Protein AF-0000000080333268 (afdb_homodimer)

Foldseek 3Di:
DADQFPQFAEAAEQAFDADPVQATPLVLSLLLLVVLVVLVTQEYEYLDVLNVVVQDDPVRSLSNLLSNCVSCVPVHAYEYEQEDQAQVSSLVSLVSSVVSPHNEYEYEFHAPDDDDLVRRLVSLQVSCVSHVHAYEYEQDCVPRVDGDALVSVVVCLLVPSHQEYEHAPPPVVRVLVSQVQCQWQPTNCVGSRNRYAYEYADLLCQLVVVVRHHRYYHYNCCSLNVNLRNQLSVCVVVVVSVSNVVSSVLVVLLQCLLCLDDVVPFPSSLSNSLLSLLSCCQQVSGVDSDDRPPGDHDDPRSSVVNQVSCVSSVHHGPD/DAQQFPQFAEAAEQAFDADPVQAGPLVLSLLLLVVLVVLPTQEYEYLDVLNVVVQDDPVRSLSNLLSNCVSCVPVHAYEYEQEDQAQVSSLVSLVSNVVSPHNEYEYEFHAPDDDDLVRRLVSLQVSCVSHVHAYEYEQDCVPRVDGDALVSVVVCLLVPSHQEYEHAPPPVVRVLVSCVQCQWQPTNCVGSRNRYAYEYADLLCQLVVVVRHHRYYHYNCCSLNVNLRNQLSVCVVVVVSVSNVVSSVLVVLLQCLLCLDDVVPFPSSLSNSLLSLLSCCQQVSGVDSDDRPPGDHDDPRSSVVNQVSCVSSVHHGPD

Nearest PDB structures (foldseek):
  3flu-assembly1_B  TM=9.534E-01  e=8.672E-21  Neisseria meningitidis serogroup B
  6mqh-assembly1_A  TM=9.361E-01  e=5.024E-21  Burkholderia mallei ATCC 23344
  4nq1-assembly1_B  TM=9.241E-01  e=8.212E-21  Legionella pneumophila 2300/99 Alcoy
  1xky-assembly1_B  TM=9.415E-01  e=6.901E-20  Bacillus anthracis
  2r8w-assembly1_A  TM=9.135E-01  e=1.001E-18  Agrobacterium fabrum str. C58

Radius of gyration: 25.75 Å; Cα contacts (8 Å, |Δi|>4): 1441; chains: 2; bounding box: 52×74×58 Å

Sequence (638 aa):
MPLTAPLRGVVPPVCTPLDAHGEVDTASLARLAEHLLGGGVHGLFALGSTSEVAYLTDEQRGAALETVVNAVDGRVPVLAGVIDTTTPRVLDHAREAARLGADALVVTAPFYTRTHPREIADHFRRVRQTVDLPLFAYDLPVSVHSKLSPALILELAADGTLAGLKDSSGDEGSLRRLLVALGGRQGRAEGPAPAFSVLTGSELTVDAALLAGVDGVVPGLGNVDPAGYVRLYEAAGASDWPQAAREQERLAGLFAMVDAGPEAEMGRSSSALGAFKAALRLLGVIDCGDTAFPQIQLGAAPVAEVDARLRAAGLTPVRMPLTAPLRGVVPPVCTPLDAHGEVDTASLARLAEHLLGGGVHGLFALGSTSEVAYLTDEQRGAALETVVNAVDGRVPVLAGVIDTTTPRVLDHAREAARLGADALVVTAPFYTRTHPREIADHFRRVRQTVDLPLFAYDLPVSVHSKLSPALILELAADGTLAGLKDSSGDEGSLRRLLVALGGRQGRAEGPAPAFSVLTGSELTVDAALLAGVDGVVPGLGNVDPAGYVRLYEAAGASDWPQAAREQERLAGLFAMVDAGPEAEMGRSSSALGAFKAALRLLGVIDCGDTAFPQIQLGAAPVAEVDARLRAAGLTPVR

Secondary structure (DSSP, 8-state):
---PSSP-EE-PBPP--B-TTSSB-HHHHHHHHHHHHHTT-S-EEESSTTTTGGG--HHHHHHHHHHHHHHHTTSS-EEEE---SSHHHHHHHHHHHHHHT-SEEEEEPP-SS---HHHHHHHHHHHHHHS-S-EEEEE-HHHH-----HHHHHHHHHTTS-SEEEE-S--HHHHHHHHHHTTHHHHGGGSS-TT-EEEE--TT-HHHHHHHT-SEE--GGGGT-HHHHHHHHHHHHTT-HHHHHHHHHHHHHHHGGGG-S-TTTS-HHHHHHHHHHHHHHHTTS-S--PPPTTSPPP-HHHHHHHHHHHHHTT-----/---PSSP-EE--B----B-TTSSB-HHHHHHHHHHHHHTT-S-EEESSTTTTGGG--HHHHHHHHHHHHHHHTTSS-EEEE---SSHHHHHHHHHHHHHHT-SEEEEEPP-SS---HHHHHHHHHHHHHHS-S-EEEEE-HHHH--PPPHHHHHHHHHTTS-SEEEE-S--HHHHHHHHHHTTHHHHGGGSS-TT-EEEE--TT-HHHHHHHT-SEE--GGGGT-HHHHHHHHHHHHTT-HHHHHHHHHHHHHHHGGGG-S-TTTS-HHHHHHHHHHHHHHHTTS-S--PPPTTSPPP-HHHHHHHHHHHHHTT-----

InterPro domains:
  IPR002220 DapA-like [PF00701] (7-257)
  IPR002220 DapA-like [PIRSF001365] (7-315)
  IPR002220 DapA-like [PR00146] (40-61)
  IPR002220 DapA-like [PR00146] (76-94)
  IPR002220 DapA-like [PR00146] (108-124)
  IPR002220 DapA-like [PR00146] (133-150)
  IPR002220 DapA-like [PTHR12128] (6-316)
  IPR002220 DapA-like [SM01130] (6-314)
  IPR013785 Aldolase-type TIM barrel [G3DSA:3.20.20.70] (4-313)
  IPR020625 Schiff base-forming aldolase, active site [PS00666] (138-168)

pLDDT: mean 97.42, std 3.27, range [63.25, 98.94]

Solvent-accessible surface area (backbone atoms only — not comparable to full-atom values): 31230 Å² total; per-residue (Å²): 74,82,67,60,72,41,58,52,43,37,29,28,24,39,60,58,40,19,40,99,84,69,43,72,27,56,69,32,34,31,42,40,50,49,53,36,52,72,27,58,47,50,29,37,25,34,41,30,76,63,20,43,38,63,39,43,37,73,69,49,47,50,53,51,47,40,38,46,43,60,57,48,63,51,75,43,35,36,32,32,35,29,77,52,39,22,46,52,40,22,45,55,41,42,52,51,39,53,72,54,59,44,42,27,38,35,34,57,62,54,22,65,57,65,76,25,76,64,32,42,53,49,34,51,42,50,47,34,70,74,40,92,45,51,25,24,40,36,31,38,26,91,44,42,72,52,77,72,48,54,67,59,52,52,52,36,39,69,73,60,41,30,40,26,35,38,42,47,60,79,51,59,70,57,52,48,52,40,38,47,73,34,32,29,58,86,29,32,74,77,26,82,48,47,48,51,17,40,26,38,40,48,70,81,46,45,54,60,41,47,69,56,41,42,39,29,36,37,27,58,65,26,69,70,42,28,40,58,53,38,52,26,49,50,25,48,74,67,66,34,51,72,59,10,48,52,42,46,50,50,49,45,59,38,53,55,30,34,64,41,43,56,72,93,74,36,22,66,49,22,17,32,54,21,32,51,30,39,44,29,28,27,54,61,44,31,88,42,38,59,59,61,57,50,47,53,73,68,52,70,66,31,47,50,48,30,50,52,31,35,48,75,62,72,41,76,60,73,95,74,81,68,59,73,42,58,53,42,38,28,27,25,39,60,59,39,20,40,98,85,69,44,74,27,56,69,32,34,32,42,41,49,49,52,36,52,72,28,58,47,50,27,38,24,33,42,28,75,62,20,43,37,64,38,43,38,72,68,48,48,49,53,52,45,41,36,46,44,60,59,48,62,50,75,41,34,36,33,32,35,30,77,51,40,22,47,52,41,23,45,56,41,42,52,51,40,52,74,56,58,43,42,25,39,34,35,56,62,55,22,65,57,66,76,24,75,64,33,43,53,48,35,51,44,50,48,34,70,74,40,93,46,53,27,25,40,35,31,38,27,93,42,43,71,50,78,72,48,56,68,58,52,51,52,36,39,68,74,62,40,30,41,27,36,38,43,49,61,80,51,60,69,59,53,49,54,39,37,48,72,34,34,28,60,85,28,31,76,77,27,84,48,47,46,50,17,40,26,37,39,49,70,80,46,46,55,60,41,47,71,56,41,42,39,30,35,37,25,59,66,27,68,70,42,28,40,58,53,36,52,26,50,51,26,47,74,69,66,35,50,71,58,10,48,52,43,44,50,49,50,44,58,38,53,54,31,35,65,41,42,57,72,93,74,37,22,65,50,21,18,32,54,21,31,51,31,39,45,30,25,27,54,60,44,31,87,41,38,59,58,61,60,50,47,52,71,67,52,72,68,31,46,50,47,30,51,53,31,34,48,75,62,72,42,76,60,74,95

Structure (mmCIF, N/CA/C/O backbone):
data_AF-0000000080333268-model_v1
#
loop_
_entity.id
_entity.type
_entity.pdbx_description
1 polymer 'Dihydrodipicolinate synthase family protein'
#
loop_
_atom_site.group_PDB
_atom_site.id
_atom_site.type_symbol
_atom_site.label_atom_id
_atom_site.label_alt_id
_atom_site.label_comp_id
_atom_site.label_asym_id
_atom_site.label_entity_id
_atom_site.label_seq_id
_atom_site.pdbx_PDB_ins_code
_atom_site.Cartn_x
_atom_site.Cartn_y
_atom_site.Cartn_z
_atom_site.occupancy
_atom_site.B_iso_or_equiv
_atom_site.auth_seq_id
_atom_site.auth_comp_id
_atom_site.auth_asym_id
_atom_site.auth_atom_id
_atom_site.pdbx_PDB_model_num
ATOM 1 N N . MET A 1 1 ? 12.273 -28.734 0.221 1 63.25 1 MET A N 1
ATOM 2 C CA . MET A 1 1 ? 13.383 -28.969 -0.698 1 63.25 1 MET A CA 1
ATOM 3 C C . MET A 1 1 ? 14 -27.656 -1.156 1 63.25 1 MET A C 1
ATOM 5 O O . MET A 1 1 ? 13.281 -26.688 -1.393 1 63.25 1 MET A O 1
ATOM 9 N N . PRO A 1 2 ? 15.266 -27.609 -1.071 1 71.06 2 PRO A N 1
ATOM 10 C CA . PRO A 1 2 ? 15.891 -26.375 -1.592 1 71.06 2 PRO A CA 1
ATOM 11 C C . PRO A 1 2 ? 15.492 -26.078 -3.035 1 71.06 2 PRO A C 1
ATOM 13 O O . PRO A 1 2 ? 15.258 -27.016 -3.818 1 71.06 2 PRO A O 1
ATOM 16 N N . LEU A 1 3 ? 15.141 -24.844 -3.314 1 82.06 3 LEU A N 1
ATOM 17 C CA . LEU A 1 3 ? 14.75 -24.375 -4.641 1 82.06 3 LEU A CA 1
ATOM 18 C C . LEU A 1 3 ? 15.836 -24.672 -5.664 1 82.06 3 LEU A C 1
ATOM 20 O O . LEU A 1 3 ? 17 -24.344 -5.449 1 82.06 3 LEU A O 1
ATOM 24 N N . THR A 1 4 ? 15.516 -25.578 -6.617 1 83.56 4 THR A N 1
ATOM 25 C CA . THR A 1 4 ? 16.438 -25.828 -7.727 1 83.56 4 THR A CA 1
ATOM 26 C C . THR A 1 4 ? 16.359 -24.688 -8.742 1 83.56 4 THR A C 1
ATOM 28 O O . THR A 1 4 ? 15.273 -24.359 -9.234 1 83.56 4 THR A O 1
ATOM 31 N N . ALA A 1 5 ? 17.469 -24.094 -9.047 1 87.88 5 ALA A N 1
ATOM 32 C CA . ALA A 1 5 ? 17.5 -22.953 -9.961 1 87.88 5 ALA A CA 1
ATOM 33 C C . ALA A 1 5 ? 17.828 -23.406 -11.383 1 87.88 5 ALA A C 1
ATOM 35 O O . ALA A 1 5 ? 18.672 -24.281 -11.586 1 87.88 5 ALA A O 1
ATOM 36 N N . PRO A 1 6 ? 17.141 -22.938 -12.312 1 94.38 6 PRO A N 1
ATOM 37 C CA . PRO A 1 6 ? 16 -22.016 -12.242 1 94.38 6 PRO A CA 1
ATOM 38 C C . PRO A 1 6 ? 14.688 -22.719 -11.906 1 94.38 6 PRO A C 1
ATOM 40 O O . PRO A 1 6 ? 14.453 -23.844 -12.359 1 94.38 6 PRO A O 1
ATOM 43 N N . LEU A 1 7 ? 13.867 -22.062 -11.125 1 97.44 7 LEU A N 1
ATOM 44 C CA . LEU A 1 7 ? 12.516 -22.562 -10.914 1 97.44 7 LEU A CA 1
ATOM 45 C C . LEU A 1 7 ? 11.734 -22.578 -12.227 1 97.44 7 LEU A C 1
ATOM 47 O O . LEU A 1 7 ? 11.742 -21.594 -12.969 1 97.44 7 LEU A O 1
ATOM 51 N N . ARG A 1 8 ? 11.125 -23.734 -12.57 1 97.69 8 ARG A N 1
ATOM 52 C CA . ARG A 1 8 ? 10.344 -23.906 -13.797 1 97.69 8 ARG A CA 1
ATOM 53 C C . ARG A 1 8 ? 8.969 -24.5 -13.492 1 97.69 8 ARG A C 1
ATOM 55 O O . ARG A 1 8 ? 8.773 -25.109 -12.445 1 97.69 8 ARG A O 1
ATOM 62 N N . GLY A 1 9 ? 8.086 -24.297 -14.461 1 98.38 9 GLY A N 1
ATOM 63 C CA . GLY A 1 9 ? 6.824 -25.016 -14.414 1 98.38 9 GLY A CA 1
ATOM 64 C C . GLY A 1 9 ? 5.668 -24.156 -13.922 1 98.38 9 GLY A C 1
ATOM 65 O O . GLY A 1 9 ? 5.625 -22.953 -14.188 1 98.38 9 GLY A O 1
ATOM 66 N N . VAL A 1 10 ? 4.672 -24.797 -13.367 1 98.88 10 VAL A N 1
ATOM 67 C CA . VAL A 1 10 ? 3.426 -24.172 -12.93 1 98.88 10 VAL A CA 1
ATOM 68 C C . VAL A 1 10 ? 3.461 -23.953 -11.422 1 98.88 10 VAL A C 1
ATOM 70 O O . VAL A 1 10 ? 3.596 -24.906 -10.648 1 98.88 10 VAL A O 1
ATOM 73 N N . VAL A 1 11 ? 3.367 -22.703 -10.953 1 98.81 11 VAL A N 1
ATOM 74 C CA . VAL A 1 11 ? 3.477 -22.312 -9.555 1 98.81 11 VAL A CA 1
ATOM 75 C C . VAL A 1 11 ? 2.303 -21.422 -9.172 1 98.81 11 VAL A C 1
ATOM 77 O O . VAL A 1 11 ? 2.453 -20.203 -9.07 1 98.81 11 VAL A O 1
ATOM 80 N N . PRO A 1 12 ? 1.141 -21.969 -8.93 1 98.88 12 PRO A N 1
ATOM 81 C CA . PRO A 1 12 ? -0.046 -21.156 -8.672 1 98.88 12 PRO A CA 1
ATOM 82 C C . PRO A 1 12 ? 0.067 -20.328 -7.391 1 98.88 12 PRO A C 1
ATOM 84 O O . PRO A 1 12 ? 0.614 -20.812 -6.395 1 98.88 12 PRO A O 1
ATOM 87 N N . PRO A 1 13 ? -0.387 -19.047 -7.422 1 98.81 13 PRO A N 1
ATOM 88 C CA . PRO A 1 13 ? -0.602 -18.312 -6.176 1 98.81 13 PRO A CA 1
ATOM 89 C C . PRO A 1 13 ? -1.797 -18.828 -5.383 1 98.81 13 PRO A C 1
ATOM 91 O O . PRO A 1 13 ? -2.939 -18.719 -5.828 1 98.81 13 PRO A O 1
ATOM 94 N N . VAL A 1 14 ? -1.607 -19.328 -4.25 1 98.88 14 VAL A N 1
ATOM 95 C CA . VAL A 1 14 ? -2.564 -20.141 -3.506 1 98.88 14 VAL A CA 1
ATOM 96 C C . VAL A 1 14 ? -3.629 -19.25 -2.879 1 98.88 14 VAL A C 1
ATOM 98 O O . VAL A 1 14 ? -3.312 -18.375 -2.064 1 98.88 14 VAL A O 1
ATOM 101 N N . CYS A 1 15 ? -4.902 -19.484 -3.23 1 98.81 15 CYS A N 1
ATOM 102 C CA . CYS A 1 15 ? -5.984 -18.781 -2.553 1 98.81 15 CYS A CA 1
ATOM 103 C C . CYS A 1 15 ? -5.93 -19.016 -1.048 1 98.81 15 CYS A C 1
ATOM 105 O O . CYS A 1 15 ? -5.41 -20.031 -0.594 1 98.81 15 CYS A O 1
ATOM 107 N N . THR A 1 16 ? -6.449 -18.094 -0.299 1 98.81 16 THR A N 1
ATOM 108 C CA . THR A 1 16 ? -6.574 -18.281 1.144 1 98.81 16 THR A CA 1
ATOM 109 C C . THR A 1 16 ? -8.039 -18.422 1.549 1 98.81 16 THR A C 1
ATOM 111 O O . THR A 1 16 ? -8.734 -17.422 1.741 1 98.81 16 THR A O 1
ATOM 114 N N . PRO A 1 17 ? -8.422 -19.656 1.742 1 98.88 17 PRO A N 1
ATOM 115 C CA . PRO A 1 17 ? -9.797 -19.844 2.227 1 98.88 17 PRO A CA 1
ATOM 116 C C . PRO A 1 17 ? -10.023 -19.219 3.6 1 98.88 17 PRO A C 1
ATOM 118 O O . PRO A 1 17 ? -9.172 -19.328 4.484 1 98.88 17 PRO A O 1
ATOM 121 N N . LEU A 1 18 ? -11.133 -18.516 3.705 1 98.5 18 LEU A N 1
ATOM 122 C CA . LEU A 1 18 ? -11.578 -17.953 4.973 1 98.5 18 LEU A CA 1
ATOM 123 C C . LEU A 1 18 ? -12.82 -18.656 5.488 1 98.5 18 LEU A C 1
ATOM 125 O O . LEU A 1 18 ? -13.609 -19.188 4.703 1 98.5 18 LEU A O 1
ATOM 129 N N . ASP A 1 19 ? -12.977 -18.688 6.777 1 97.31 19 ASP A N 1
ATOM 130 C CA . ASP A 1 19 ? -14.234 -19.188 7.316 1 97.31 19 ASP A CA 1
ATOM 131 C C . ASP A 1 19 ? -15.289 -18.094 7.375 1 97.31 19 ASP A C 1
ATOM 133 O O . ASP A 1 19 ? -15.07 -16.984 6.891 1 97.31 19 ASP A O 1
ATOM 137 N N . ALA A 1 20 ? -16.422 -18.453 7.906 1 93.56 20 ALA A N 1
ATOM 138 C CA . ALA A 1 20 ? -17.562 -17.547 7.891 1 93.56 20 ALA A CA 1
ATOM 139 C C . ALA A 1 20 ? -17.281 -16.297 8.734 1 93.56 20 ALA A C 1
ATOM 141 O O . ALA A 1 20 ? -17.984 -15.289 8.609 1 93.56 20 ALA A O 1
ATOM 142 N N . HIS A 1 21 ? -16.281 -16.359 9.602 1 93.94 21 HIS A N 1
ATOM 143 C CA . HIS A 1 21 ? -15.953 -15.234 10.469 1 93.94 21 HIS A CA 1
ATOM 144 C C . HIS A 1 21 ? -14.789 -14.43 9.906 1 93.94 21 HIS A C 1
ATOM 146 O O . HIS A 1 21 ? -14.367 -13.445 10.508 1 93.94 21 HIS A O 1
ATOM 152 N N . GLY A 1 22 ? -14.242 -14.82 8.789 1 95.5 22 GLY A N 1
ATOM 153 C CA . GLY A 1 22 ? -13.172 -14.07 8.148 1 95.5 22 GLY A CA 1
ATOM 154 C C . GLY A 1 22 ? -11.789 -14.508 8.586 1 95.5 22 GLY A C 1
ATOM 155 O O . GLY A 1 22 ? -10.797 -13.859 8.266 1 95.5 22 GLY A O 1
ATOM 156 N N . GLU A 1 23 ? -11.766 -15.602 9.336 1 97.75 23 GLU A N 1
ATOM 157 C CA . GLU A 1 23 ? -10.477 -16.156 9.75 1 97.75 23 GLU A CA 1
ATOM 158 C C . GLU A 1 23 ? -9.969 -17.188 8.742 1 97.75 23 GLU A C 1
ATOM 160 O O . GLU A 1 23 ? -10.758 -17.812 8.039 1 97.75 23 GLU A O 1
ATOM 165 N N . VAL A 1 24 ? -8.68 -17.391 8.711 1 98.81 24 VAL A N 1
ATOM 166 C CA . VAL A 1 24 ? -8.094 -18.359 7.789 1 98.81 24 VAL A CA 1
ATOM 167 C C . VAL A 1 24 ? -8.633 -19.75 8.094 1 98.81 24 VAL A C 1
ATOM 169 O O . VAL A 1 24 ? -8.539 -20.234 9.227 1 98.81 24 VAL A O 1
ATOM 172 N N . ASP A 1 25 ? -9.227 -20.359 7.145 1 98.88 25 ASP A N 1
ATOM 173 C CA . ASP A 1 25 ? -9.672 -21.75 7.25 1 98.88 25 ASP A CA 1
ATOM 174 C C . ASP A 1 25 ? -8.547 -22.719 6.922 1 98.88 25 ASP A C 1
ATOM 176 O O . ASP A 1 25 ? -8.414 -23.172 5.785 1 98.88 25 ASP A O 1
ATOM 180 N N . THR A 1 26 ? -7.824 -23.109 7.945 1 98.88 26 THR A N 1
ATOM 181 C CA . THR A 1 26 ? -6.598 -23.859 7.738 1 98.88 26 THR A CA 1
ATOM 182 C C . THR A 1 26 ? -6.902 -25.25 7.176 1 98.88 26 THR A C 1
ATOM 184 O O . THR A 1 26 ? -6.117 -25.797 6.398 1 98.88 26 THR A O 1
ATOM 187 N N . ALA A 1 27 ? -8.016 -25.812 7.504 1 98.81 27 ALA A N 1
ATOM 188 C CA . ALA A 1 27 ? -8.383 -27.125 6.973 1 98.81 27 ALA A CA 1
ATOM 189 C C . ALA A 1 27 ? -8.633 -27.062 5.469 1 98.81 27 ALA A C 1
ATOM 191 O O . ALA A 1 27 ? -8.109 -27.875 4.707 1 98.81 27 ALA A O 1
ATOM 192 N N . SER A 1 28 ? -9.43 -26.109 5.062 1 98.94 28 SER A N 1
ATOM 193 C CA . SER A 1 28 ? -9.68 -25.906 3.639 1 98.94 28 SER A CA 1
ATOM 194 C C . SER A 1 28 ? -8.391 -25.578 2.895 1 98.94 28 SER A C 1
ATOM 196 O O . SER A 1 28 ? -8.211 -25.984 1.747 1 98.94 28 SER A O 1
ATOM 198 N N . LEU A 1 29 ? -7.582 -24.781 3.514 1 98.94 29 LEU A N 1
ATOM 199 C CA . LEU A 1 29 ? -6.328 -24.375 2.881 1 98.94 29 LEU A CA 1
ATOM 200 C C . LEU A 1 29 ? -5.418 -25.578 2.666 1 98.94 29 LEU A C 1
ATOM 202 O O . LEU A 1 29 ? -4.762 -25.688 1.628 1 98.94 29 LEU A O 1
ATOM 206 N N . ALA A 1 30 ? -5.367 -26.469 3.617 1 98.94 30 ALA A N 1
ATOM 207 C CA . ALA A 1 30 ? -4.594 -27.688 3.461 1 98.94 30 ALA A CA 1
ATOM 208 C C . ALA A 1 30 ? -5.145 -28.547 2.322 1 98.94 30 ALA A C 1
ATOM 210 O O . ALA A 1 30 ? -4.383 -29.109 1.534 1 98.94 30 ALA A O 1
ATOM 211 N N . ARG A 1 31 ? -6.449 -28.641 2.238 1 98.88 31 ARG A N 1
ATOM 212 C CA . ARG A 1 31 ? -7.066 -29.391 1.147 1 98.88 31 ARG A CA 1
ATOM 213 C C . ARG A 1 31 ? -6.754 -28.75 -0.201 1 98.88 31 ARG A C 1
ATOM 215 O O . ARG A 1 31 ? -6.535 -29.438 -1.191 1 98.88 31 ARG A O 1
ATOM 222 N N . LEU A 1 32 ? -6.777 -27.438 -0.211 1 98.94 32 LEU A N 1
ATOM 223 C CA . LEU A 1 32 ? -6.441 -26.734 -1.442 1 98.94 32 LEU A CA 1
ATOM 224 C C . LEU A 1 32 ? -5.008 -27.031 -1.866 1 98.94 32 LEU A C 1
ATOM 226 O O . LEU A 1 32 ? -4.742 -27.281 -3.045 1 98.94 32 LEU A O 1
ATOM 230 N N . ALA A 1 33 ? -4.09 -26.984 -0.896 1 98.94 33 ALA A N 1
ATOM 231 C CA . ALA A 1 33 ? -2.707 -27.328 -1.211 1 98.94 33 ALA A CA 1
ATOM 232 C C . ALA A 1 33 ? -2.623 -28.734 -1.819 1 98.94 33 ALA A C 1
ATOM 234 O O . ALA A 1 33 ? -1.921 -28.938 -2.812 1 98.94 33 ALA A O 1
ATOM 235 N N . GLU A 1 34 ? -3.365 -29.688 -1.262 1 98.88 34 GLU A N 1
ATOM 236 C CA . GLU A 1 34 ? -3.373 -31.047 -1.783 1 98.88 34 GLU A CA 1
ATOM 237 C C . GLU A 1 34 ? -3.986 -31.094 -3.18 1 98.88 34 GLU A C 1
ATOM 239 O O . GLU A 1 34 ? -3.531 -31.859 -4.035 1 98.88 34 GLU A O 1
ATOM 244 N N . HIS A 1 35 ? -5.023 -30.359 -3.361 1 98.88 35 HIS A N 1
ATOM 245 C CA . HIS A 1 35 ? -5.645 -30.234 -4.676 1 98.88 35 HIS A CA 1
ATOM 246 C C . HIS A 1 35 ? -4.637 -29.766 -5.719 1 98.88 35 HIS A C 1
ATOM 248 O O . HIS A 1 35 ? -4.574 -30.312 -6.82 1 98.88 35 HIS A O 1
ATOM 254 N N . LEU A 1 36 ? -3.863 -28.734 -5.391 1 98.94 36 LEU A N 1
ATOM 255 C CA . LEU A 1 36 ? -2.863 -28.188 -6.297 1 98.94 36 LEU A CA 1
ATOM 256 C C . LEU A 1 36 ? -1.749 -29.188 -6.562 1 98.94 36 LEU A C 1
ATOM 258 O O . LEU A 1 36 ? -1.355 -29.391 -7.715 1 98.94 36 LEU A O 1
ATOM 262 N N . LEU A 1 37 ? -1.293 -29.859 -5.488 1 98.88 37 LEU A N 1
ATOM 263 C CA . LEU A 1 37 ? -0.269 -30.875 -5.637 1 98.88 37 LEU A CA 1
ATOM 264 C C . LEU A 1 37 ? -0.78 -32.031 -6.488 1 98.88 37 LEU A C 1
ATOM 266 O O . LEU A 1 37 ? -0.053 -32.562 -7.34 1 98.88 37 LEU A O 1
ATOM 270 N N . GLY A 1 38 ? -2.004 -32.438 -6.266 1 98.75 38 GLY A N 1
ATOM 271 C CA . GLY A 1 38 ? -2.623 -33.469 -7.051 1 98.75 38 GLY A CA 1
ATOM 272 C C . GLY A 1 38 ? -2.705 -33.156 -8.531 1 98.75 38 GLY A C 1
ATOM 273 O O . GLY A 1 38 ? -2.691 -34.062 -9.367 1 98.75 38 GLY A O 1
ATOM 274 N N . GLY A 1 39 ? -2.781 -31.844 -8.836 1 98.75 39 GLY A N 1
ATOM 275 C CA . GLY A 1 39 ? -2.818 -31.375 -10.211 1 98.75 39 GLY A CA 1
ATOM 276 C C . GLY A 1 39 ? -1.457 -31.391 -10.883 1 98.75 39 GLY A C 1
ATOM 277 O O . GLY A 1 39 ? -1.352 -31.172 -12.094 1 98.75 39 GLY A O 1
ATOM 278 N N . GLY A 1 40 ? -0.412 -31.656 -10.102 1 98.88 40 GLY A N 1
ATOM 279 C CA . GLY A 1 40 ? 0.915 -31.844 -10.664 1 98.88 40 GLY A CA 1
ATOM 280 C C . GLY A 1 40 ? 1.731 -30.578 -10.727 1 98.88 40 GLY A C 1
ATOM 281 O O . GLY A 1 40 ? 2.672 -30.469 -11.516 1 98.88 40 GLY A O 1
ATOM 282 N N . VAL A 1 41 ? 1.414 -29.594 -9.938 1 98.81 41 VAL A N 1
ATOM 283 C CA . VAL A 1 41 ? 2.102 -28.312 -10.016 1 98.81 41 VAL A CA 1
ATOM 284 C C . VAL A 1 41 ? 3.537 -28.453 -9.516 1 98.81 41 VAL A C 1
ATOM 286 O O . VAL A 1 41 ? 3.875 -29.453 -8.867 1 98.81 41 VAL A O 1
ATOM 289 N N . HIS A 1 42 ? 4.402 -27.5 -9.828 1 98.62 42 HIS A N 1
ATOM 290 C CA . HIS A 1 42 ? 5.844 -27.609 -9.625 1 98.62 42 HIS A CA 1
ATOM 291 C C . HIS A 1 42 ? 6.301 -26.75 -8.453 1 98.62 42 HIS A C 1
ATOM 293 O O . HIS A 1 42 ? 7.484 -26.766 -8.094 1 98.62 42 HIS A O 1
ATOM 299 N N . GLY A 1 43 ? 5.492 -26.016 -7.812 1 98.5 43 GLY A N 1
ATOM 300 C CA . GLY A 1 43 ? 5.66 -25.156 -6.652 1 98.5 43 GLY A CA 1
ATOM 301 C C . GLY A 1 43 ? 4.375 -24.469 -6.23 1 98.5 43 GLY A C 1
ATOM 302 O O . GLY A 1 43 ? 3.367 -24.547 -6.938 1 98.5 43 GLY A O 1
ATOM 303 N N . LEU A 1 44 ? 4.383 -23.891 -5.094 1 98.88 44 LEU A N 1
ATOM 304 C CA . LEU A 1 44 ? 3.26 -23.078 -4.625 1 98.88 44 LEU A CA 1
ATOM 305 C C . LEU A 1 44 ? 3.723 -21.688 -4.215 1 98.88 44 LEU A C 1
ATOM 307 O O . LEU A 1 44 ? 4.785 -21.531 -3.604 1 98.88 44 LEU A O 1
ATOM 311 N N . PHE A 1 45 ? 3.016 -20.719 -4.594 1 98.88 45 PHE A N 1
ATOM 312 C CA . PHE A 1 45 ? 3.266 -19.328 -4.195 1 98.88 45 PHE A CA 1
ATOM 313 C C . PHE A 1 45 ? 2.217 -18.859 -3.199 1 98.88 45 PHE A C 1
ATOM 315 O O . PHE A 1 45 ? 1.128 -18.422 -3.592 1 98.88 45 PHE A O 1
ATOM 322 N N . ALA A 1 46 ? 2.529 -18.844 -1.932 1 98.88 46 ALA A N 1
ATOM 323 C CA . ALA A 1 46 ? 1.638 -18.359 -0.879 1 98.88 46 ALA A CA 1
ATOM 324 C C . ALA A 1 46 ? 1.789 -16.859 -0.679 1 98.88 46 ALA A C 1
ATOM 326 O O . ALA A 1 46 ? 2.865 -16.297 -0.903 1 98.88 46 ALA A O 1
ATOM 327 N N . LEU A 1 47 ? 0.687 -16.234 -0.29 1 98.75 47 LEU A N 1
ATOM 328 C CA . LEU A 1 47 ? 0.654 -14.828 0.13 1 98.75 47 LEU A CA 1
ATOM 329 C C . LEU A 1 47 ? 0.949 -13.906 -1.044 1 98.75 47 LEU A C 1
ATOM 331 O O . LEU A 1 47 ? 1.692 -12.93 -0.899 1 98.75 47 LEU A O 1
ATOM 335 N N . GLY A 1 48 ? 0.473 -14.258 -2.225 1 98.19 48 GLY A N 1
ATOM 336 C CA . GLY A 1 48 ? 0.399 -13.352 -3.355 1 98.19 48 GLY A CA 1
ATOM 337 C C . GLY A 1 48 ? -0.901 -12.57 -3.41 1 98.19 48 GLY A C 1
ATOM 338 O O . GLY A 1 48 ? -1.666 -12.562 -2.443 1 98.19 48 GLY A O 1
ATOM 339 N N . SER A 1 49 ? -1.125 -11.883 -4.523 1 96.69 49 SER A N 1
ATOM 340 C CA . SER A 1 49 ? -2.355 -11.117 -4.695 1 96.69 49 SER A CA 1
ATOM 341 C C . SER A 1 49 ? -3.582 -12.023 -4.648 1 96.69 49 SER A C 1
ATOM 343 O O . SER A 1 49 ? -4.57 -11.703 -3.982 1 96.69 49 SER A O 1
ATOM 345 N N . THR A 1 50 ? -3.52 -13.156 -5.348 1 97.38 50 THR A N 1
ATOM 346 C CA . THR A 1 50 ? -4.621 -14.117 -5.359 1 97.38 50 THR A CA 1
ATOM 347 C C . THR A 1 50 ? -4.848 -14.703 -3.967 1 97.38 50 THR A C 1
ATOM 349 O O . THR A 1 50 ? -5.945 -15.164 -3.656 1 97.38 50 THR A O 1
ATOM 352 N N . SER A 1 51 ? -3.797 -14.688 -3.121 1 98.12 51 SER A N 1
ATOM 353 C CA . SER A 1 51 ? -3.904 -15.148 -1.741 1 98.12 51 SER A CA 1
ATOM 354 C C . SER A 1 51 ? -4.594 -14.109 -0.863 1 98.12 51 SER A C 1
ATOM 356 O O . SER A 1 51 ? -4.766 -14.32 0.339 1 98.12 51 SER A O 1
ATOM 358 N N . GLU A 1 52 ? -4.938 -12.969 -1.457 1 98.25 52 GLU A N 1
ATOM 359 C CA . GLU A 1 52 ? -5.566 -11.867 -0.729 1 98.25 52 GLU A CA 1
ATOM 360 C C . GLU A 1 52 ? -4.652 -11.336 0.371 1 98.25 52 GLU A C 1
ATOM 362 O O . GLU A 1 52 ? -5.121 -10.961 1.446 1 98.25 52 GLU A O 1
ATOM 367 N N . VAL A 1 53 ? -3.336 -11.32 0.099 1 98.56 53 VAL A N 1
ATOM 368 C CA . VAL A 1 53 ? -2.334 -10.953 1.093 1 98.56 53 VAL A CA 1
ATOM 369 C C . VAL A 1 53 ? -2.596 -9.531 1.591 1 98.56 53 VAL A C 1
ATOM 371 O O . VAL A 1 53 ? -2.383 -9.234 2.768 1 98.56 53 VAL A O 1
ATOM 374 N N . ALA A 1 54 ? -3.078 -8.633 0.76 1 97.88 54 ALA A N 1
ATOM 375 C CA . ALA A 1 54 ? -3.305 -7.227 1.095 1 97.88 54 ALA A CA 1
ATOM 376 C C . ALA A 1 54 ? -4.383 -7.086 2.164 1 97.88 54 ALA A C 1
ATOM 378 O O . ALA A 1 54 ? -4.469 -6.055 2.838 1 97.88 54 ALA A O 1
ATOM 379 N N . TYR A 1 55 ? -5.227 -8.109 2.334 1 98.06 55 TYR A N 1
ATOM 380 C CA . TYR A 1 55 ? -6.379 -8.055 3.227 1 98.06 55 TYR A CA 1
ATOM 381 C C . TYR A 1 55 ? -6.094 -8.789 4.531 1 98.06 55 TYR A C 1
ATOM 383 O O . TYR A 1 55 ? -6.871 -8.695 5.484 1 98.06 55 TYR A O 1
ATOM 391 N N . LEU A 1 56 ? -5.012 -9.492 4.586 1 98.56 56 LEU A N 1
ATOM 392 C CA . LEU A 1 56 ? -4.742 -10.352 5.73 1 98.56 56 LEU A CA 1
ATOM 393 C C . LEU A 1 56 ? -3.902 -9.625 6.773 1 98.56 56 LEU A C 1
ATOM 395 O O . LEU A 1 56 ? -2.965 -8.898 6.426 1 98.56 56 LEU A O 1
ATOM 399 N N . THR A 1 57 ? -4.273 -9.805 8.039 1 97.81 57 THR A N 1
ATOM 400 C CA . THR A 1 57 ? -3.426 -9.328 9.125 1 97.81 57 THR A CA 1
ATOM 401 C C . THR A 1 57 ? -2.127 -10.125 9.188 1 97.81 57 THR A C 1
ATOM 403 O O . THR A 1 57 ? -2.004 -11.172 8.539 1 97.81 57 THR A O 1
ATOM 406 N N . ASP A 1 58 ? -1.164 -9.633 9.938 1 97.56 58 ASP A N 1
ATOM 407 C CA . ASP A 1 58 ? 0.106 -10.344 10.055 1 97.56 58 ASP A CA 1
ATOM 408 C C . ASP A 1 58 ? -0.098 -11.75 10.625 1 97.56 58 ASP A C 1
ATOM 410 O O . ASP A 1 58 ? 0.55 -12.703 10.188 1 97.56 58 ASP A O 1
ATOM 414 N N . GLU A 1 59 ? -0.984 -11.836 11.602 1 97.88 59 GLU A N 1
ATOM 415 C CA . GLU A 1 59 ? -1.29 -13.133 12.195 1 97.88 59 GLU A CA 1
ATOM 416 C C . GLU A 1 59 ? -1.898 -14.078 11.164 1 97.88 59 GLU A C 1
ATOM 418 O O . GLU A 1 59 ? -1.534 -15.258 11.102 1 97.88 59 GLU A O 1
ATOM 423 N N . GLN A 1 60 ? -2.779 -13.586 10.391 1 98.69 60 GLN A N 1
ATOM 424 C CA . GLN A 1 60 ? -3.424 -14.391 9.359 1 98.69 60 GLN A CA 1
ATOM 425 C C . GLN A 1 60 ? -2.426 -14.812 8.281 1 98.69 60 GLN A C 1
ATOM 427 O O . GLN A 1 60 ? -2.49 -15.93 7.77 1 98.69 60 GLN A O 1
ATOM 432 N N . ARG A 1 61 ? -1.534 -13.883 7.879 1 98.81 61 ARG A N 1
ATOM 433 C CA . ARG A 1 61 ? -0.477 -14.219 6.93 1 98.81 61 ARG A CA 1
ATOM 434 C C . ARG A 1 61 ? 0.367 -15.383 7.445 1 98.81 61 ARG A C 1
ATOM 436 O O . ARG A 1 61 ? 0.67 -16.312 6.695 1 98.81 61 ARG A O 1
ATOM 443 N N . GLY A 1 62 ? 0.729 -15.273 8.711 1 98.81 62 GLY A N 1
ATOM 444 C CA . GLY A 1 62 ? 1.497 -16.344 9.312 1 98.81 62 GLY A CA 1
ATOM 445 C C . GLY A 1 62 ? 0.771 -17.688 9.297 1 98.81 62 GLY A C 1
ATOM 446 O O . GLY A 1 62 ? 1.347 -18.703 8.914 1 98.81 62 GLY A O 1
ATOM 447 N N . ALA A 1 63 ? -0.494 -17.672 9.672 1 98.88 63 ALA A N 1
ATOM 448 C CA . ALA A 1 63 ? -1.301 -18.891 9.703 1 98.88 63 ALA A CA 1
ATOM 449 C C . ALA A 1 63 ? -1.428 -19.5 8.312 1 98.88 63 ALA A C 1
ATOM 451 O O . ALA A 1 63 ? -1.343 -20.719 8.156 1 98.88 63 ALA A O 1
ATOM 452 N N . ALA A 1 64 ? -1.623 -18.672 7.34 1 98.94 64 ALA A N 1
ATOM 453 C CA . ALA A 1 64 ? -1.774 -19.141 5.965 1 98.94 64 ALA A CA 1
ATOM 454 C C . ALA A 1 64 ? -0.486 -19.781 5.465 1 98.94 64 ALA A C 1
ATOM 456 O O . ALA A 1 64 ? -0.509 -20.891 4.918 1 98.94 64 ALA A O 1
ATOM 457 N N . LEU A 1 65 ? 0.634 -19.078 5.691 1 98.94 65 LEU A N 1
ATOM 458 C CA . LEU A 1 65 ? 1.913 -19.594 5.207 1 98.94 65 LEU A CA 1
ATOM 459 C C . LEU A 1 65 ? 2.283 -20.891 5.91 1 98.94 65 LEU A C 1
ATOM 461 O O . LEU A 1 65 ? 2.715 -21.844 5.266 1 98.94 65 LEU A O 1
ATOM 465 N N . GLU A 1 66 ? 2.107 -20.859 7.203 1 98.94 66 GLU A N 1
ATOM 466 C CA . GLU A 1 66 ? 2.414 -22.047 7.98 1 98.94 66 GLU A CA 1
ATOM 467 C C . GLU A 1 66 ? 1.604 -23.25 7.496 1 98.94 66 GLU A C 1
ATOM 469 O O . GLU A 1 66 ? 2.137 -24.359 7.363 1 98.94 66 GLU A O 1
ATOM 474 N N . THR A 1 67 ? 0.353 -23.047 7.246 1 98.94 67 THR A N 1
ATOM 475 C CA . THR A 1 67 ? -0.535 -24.109 6.781 1 98.94 67 THR A CA 1
ATOM 476 C C . THR A 1 67 ? -0.062 -24.656 5.438 1 98.94 67 THR A C 1
ATOM 478 O O . THR A 1 67 ? -0.003 -25.875 5.246 1 98.94 67 THR A O 1
ATOM 481 N N . VAL A 1 68 ? 0.278 -23.781 4.496 1 98.94 68 VAL A N 1
ATOM 482 C CA . VAL A 1 68 ? 0.708 -24.188 3.164 1 98.94 68 VAL A CA 1
ATOM 483 C C . VAL A 1 68 ? 2.025 -24.953 3.262 1 98.94 68 VAL A C 1
ATOM 485 O O . VAL A 1 68 ? 2.176 -26.031 2.668 1 98.94 68 VAL A O 1
ATOM 488 N N . VAL A 1 69 ? 3.008 -24.422 4.004 1 98.81 69 VAL A N 1
ATOM 489 C CA . VAL A 1 69 ? 4.316 -25.047 4.152 1 98.81 69 VAL A CA 1
ATOM 490 C C . VAL A 1 69 ? 4.152 -26.453 4.73 1 98.81 69 VAL A C 1
ATOM 492 O O . VAL A 1 69 ? 4.738 -27.422 4.227 1 98.81 69 VAL A O 1
ATOM 495 N N . ASN A 1 70 ? 3.328 -26.578 5.758 1 98.81 70 ASN A N 1
ATOM 496 C CA . ASN A 1 70 ? 3.107 -27.875 6.402 1 98.81 70 ASN A CA 1
ATOM 497 C C . ASN A 1 70 ? 2.42 -28.859 5.461 1 98.81 70 ASN A C 1
ATOM 499 O O . ASN A 1 70 ? 2.789 -30.031 5.402 1 98.81 70 ASN A O 1
ATOM 503 N N . ALA A 1 71 ? 1.429 -28.406 4.738 1 98.88 71 ALA A N 1
ATOM 504 C CA . ALA A 1 71 ? 0.686 -29.266 3.83 1 98.88 71 ALA A CA 1
ATOM 505 C C . ALA A 1 71 ? 1.58 -29.781 2.701 1 98.88 71 ALA A C 1
ATOM 507 O O . ALA A 1 71 ? 1.465 -30.922 2.279 1 98.88 71 ALA A O 1
ATOM 508 N N . VAL A 1 72 ? 2.396 -28.938 2.174 1 98.62 72 VAL A N 1
ATOM 509 C CA . VAL A 1 72 ? 3.285 -29.281 1.073 1 98.62 72 VAL A CA 1
ATOM 510 C C . VAL A 1 72 ? 4.328 -30.297 1.553 1 98.62 72 VAL A C 1
ATOM 512 O O . VAL A 1 72 ? 4.68 -31.219 0.829 1 98.62 72 VAL A O 1
ATOM 515 N N . ASP A 1 73 ? 4.887 -30.031 2.725 1 98 73 ASP A N 1
ATOM 516 C CA . ASP A 1 73 ? 5.797 -30.953 3.406 1 98 73 ASP A CA 1
ATOM 517 C C . ASP A 1 73 ? 6.98 -31.312 2.514 1 98 73 ASP A C 1
ATOM 519 O O . ASP A 1 73 ? 7.316 -32.5 2.363 1 98 73 ASP A O 1
ATOM 523 N N . GLY A 1 74 ? 7.508 -30.344 1.831 1 97.38 74 GLY A N 1
ATOM 524 C CA . GLY A 1 74 ? 8.758 -30.516 1.109 1 97.38 74 GLY A CA 1
ATOM 525 C C . GLY A 1 74 ? 8.586 -31.172 -0.248 1 97.38 74 GLY A C 1
ATOM 526 O O . GLY A 1 74 ? 9.562 -31.438 -0.941 1 97.38 74 GLY A O 1
ATOM 527 N N . ARG A 1 75 ? 7.395 -31.375 -0.753 1 98.12 75 ARG A N 1
ATOM 528 C CA . ARG A 1 75 ? 7.164 -32.062 -2.016 1 98.12 75 ARG A CA 1
ATOM 529 C C . ARG A 1 75 ? 7.496 -31.188 -3.203 1 98.12 75 ARG A C 1
ATOM 531 O O . ARG A 1 75 ? 7.957 -31.656 -4.242 1 98.12 75 ARG A O 1
ATOM 538 N N . VAL A 1 76 ? 7.156 -29.922 -3.096 1 98.25 76 VAL A N 1
ATOM 539 C CA . VAL A 1 76 ? 7.535 -28.875 -4.051 1 98.25 76 VAL A CA 1
ATOM 540 C C . VAL A 1 76 ? 7.965 -27.625 -3.303 1 98.25 76 VAL A C 1
ATOM 542 O O . VAL A 1 76 ? 7.652 -27.453 -2.121 1 98.25 76 VAL A O 1
ATOM 545 N N . PRO A 1 77 ? 8.734 -26.719 -3.924 1 98.5 77 PRO A N 1
ATOM 546 C CA . PRO A 1 77 ? 9.109 -25.484 -3.246 1 98.5 77 PRO A CA 1
ATOM 547 C C . PRO A 1 77 ? 7.906 -24.594 -2.945 1 98.5 77 PRO A C 1
ATOM 549 O O . PRO A 1 77 ? 6.973 -24.516 -3.752 1 98.5 77 PRO A O 1
ATOM 552 N N . VAL A 1 78 ? 7.949 -23.906 -1.809 1 98.81 78 VAL A N 1
ATOM 553 C CA . VAL A 1 78 ? 6.945 -22.922 -1.42 1 98.81 78 VAL A CA 1
ATOM 554 C C . VAL A 1 78 ? 7.559 -21.531 -1.432 1 98.81 78 VAL A C 1
ATOM 556 O O . VAL A 1 78 ? 8.508 -21.25 -0.698 1 98.81 78 VAL A O 1
ATOM 559 N N . LEU A 1 79 ? 7.105 -20.672 -2.309 1 98.88 79 LEU A N 1
ATOM 560 C CA . LEU A 1 79 ? 7.461 -19.266 -2.314 1 98.88 79 LEU A CA 1
ATOM 561 C C . LEU A 1 79 ? 6.492 -18.453 -1.454 1 98.88 79 LEU A C 1
ATOM 563 O O . LEU A 1 79 ? 5.289 -18.719 -1.446 1 98.88 79 LEU A O 1
ATOM 567 N N . ALA A 1 80 ? 7 -17.469 -0.763 1 98.88 80 ALA A N 1
ATOM 568 C CA . ALA A 1 80 ? 6.164 -16.641 0.091 1 98.88 80 ALA A CA 1
ATOM 569 C C . ALA A 1 80 ? 6.211 -15.18 -0.36 1 98.88 80 ALA A C 1
ATOM 571 O O . ALA A 1 80 ? 7.285 -14.578 -0.438 1 98.88 80 ALA A O 1
ATOM 572 N N . GLY A 1 81 ? 5.023 -14.641 -0.665 1 98.88 81 GLY A N 1
ATOM 573 C CA . GLY A 1 81 ? 4.945 -13.203 -0.87 1 98.88 81 GLY A CA 1
ATOM 574 C C . GLY A 1 81 ? 5.145 -12.406 0.407 1 98.88 81 GLY A C 1
ATOM 575 O O . GLY A 1 81 ? 4.41 -12.594 1.38 1 98.88 81 GLY A O 1
ATOM 576 N N . VAL A 1 82 ? 6.098 -11.562 0.423 1 98.75 82 VAL A N 1
ATOM 577 C CA . VAL A 1 82 ? 6.32 -10.664 1.551 1 98.75 82 VAL A CA 1
ATOM 578 C C . VAL A 1 82 ? 6.023 -9.227 1.131 1 98.75 82 VAL A C 1
ATOM 580 O O . VAL A 1 82 ? 6.922 -8.383 1.125 1 98.75 82 VAL A O 1
ATOM 583 N N . ILE A 1 83 ? 4.785 -8.961 0.989 1 98.44 83 ILE A N 1
ATOM 584 C CA . ILE A 1 83 ? 4.273 -7.77 0.32 1 98.44 83 ILE A CA 1
ATOM 585 C C . ILE A 1 83 ? 3.822 -6.746 1.359 1 98.44 83 ILE A C 1
ATOM 587 O O . ILE A 1 83 ? 2.926 -7.023 2.16 1 98.44 83 ILE A O 1
ATOM 591 N N . ASP A 1 84 ? 4.457 -5.641 1.391 1 98.5 84 ASP A N 1
ATOM 592 C CA . ASP A 1 84 ? 4.109 -4.488 2.219 1 98.5 84 ASP A CA 1
ATOM 593 C C . ASP A 1 84 ? 4.68 -3.197 1.635 1 98.5 84 ASP A C 1
ATOM 595 O O . ASP A 1 84 ? 5.324 -3.219 0.585 1 98.5 84 ASP A O 1
ATOM 599 N N . THR A 1 85 ? 4.363 -2.053 2.213 1 98.44 85 THR A N 1
ATOM 600 C CA . THR A 1 85 ? 4.574 -0.739 1.614 1 98.44 85 THR A CA 1
ATOM 601 C C . THR A 1 85 ? 6.055 -0.499 1.338 1 98.44 85 THR A C 1
ATOM 603 O O . THR A 1 85 ? 6.43 -0.115 0.228 1 98.44 85 THR A O 1
ATOM 606 N N . THR A 1 86 ? 6.93 -0.649 2.398 1 97.81 86 THR A N 1
ATOM 607 C CA . THR A 1 86 ? 8.336 -0.31 2.207 1 97.81 86 THR A CA 1
ATOM 608 C C . THR A 1 86 ? 9.234 -1.275 2.975 1 97.81 86 THR A C 1
ATOM 610 O O . THR A 1 86 ? 8.742 -2.195 3.633 1 97.81 86 THR A O 1
ATOM 613 N N . THR A 1 87 ? 10.539 -1.095 2.852 1 98.25 87 THR A N 1
ATOM 614 C CA . THR A 1 87 ? 11.586 -2.066 3.146 1 98.25 87 THR A CA 1
ATOM 615 C C . THR A 1 87 ? 11.508 -2.525 4.598 1 98.25 87 THR A C 1
ATOM 617 O O . THR A 1 87 ? 11.531 -3.727 4.879 1 98.25 87 THR A O 1
ATOM 620 N N . PRO A 1 88 ? 11.352 -1.634 5.574 1 97.38 88 PRO A N 1
ATOM 621 C CA . PRO A 1 88 ? 11.352 -2.131 6.949 1 97.38 88 PRO A CA 1
ATOM 622 C C . PRO A 1 88 ? 10.203 -3.094 7.23 1 97.38 88 PRO A C 1
ATOM 624 O O . PRO A 1 88 ? 10.383 -4.094 7.926 1 97.38 88 PRO A O 1
ATOM 627 N N . ARG A 1 89 ? 9.078 -2.793 6.68 1 98.25 89 ARG A N 1
ATOM 628 C CA . ARG A 1 89 ? 7.918 -3.66 6.875 1 98.25 89 ARG A CA 1
ATOM 629 C C . ARG A 1 89 ? 8.078 -4.965 6.102 1 98.25 89 ARG A C 1
ATOM 631 O O . ARG A 1 89 ? 7.703 -6.031 6.594 1 98.25 89 ARG A O 1
ATOM 638 N N . VAL A 1 90 ? 8.633 -4.875 4.934 1 98.81 90 VAL A N 1
ATOM 639 C CA . VAL A 1 90 ? 8.891 -6.055 4.113 1 98.81 90 VAL A CA 1
ATOM 640 C C . VAL A 1 90 ? 9.859 -6.98 4.84 1 98.81 90 VAL A C 1
ATOM 642 O O . VAL A 1 90 ? 9.703 -8.203 4.812 1 98.81 90 VAL A O 1
ATOM 645 N N . LEU A 1 91 ? 10.867 -6.406 5.484 1 98.69 91 LEU A N 1
ATOM 646 C CA . LEU A 1 91 ? 11.875 -7.191 6.184 1 98.69 91 LEU A CA 1
ATOM 647 C C . LEU A 1 91 ? 11.25 -7.992 7.324 1 98.69 91 LEU A C 1
ATOM 649 O O . LEU A 1 91 ? 11.648 -9.125 7.582 1 98.69 91 LEU A O 1
ATOM 653 N N . ASP A 1 92 ? 10.258 -7.359 8.016 1 98.31 92 ASP A N 1
ATOM 654 C CA . ASP A 1 92 ? 9.555 -8.094 9.062 1 98.31 92 ASP A CA 1
ATOM 655 C C . ASP A 1 92 ? 8.867 -9.328 8.492 1 98.31 92 ASP A C 1
ATOM 657 O O . ASP A 1 92 ? 8.977 -10.422 9.055 1 98.31 92 ASP A O 1
ATOM 661 N N . HIS A 1 93 ? 8.211 -9.203 7.398 1 98.75 93 HIS A N 1
ATOM 662 C CA . HIS A 1 93 ? 7.527 -10.32 6.75 1 98.75 93 HIS A CA 1
ATOM 663 C C . HIS A 1 93 ? 8.523 -11.344 6.227 1 98.75 93 HIS A C 1
ATOM 665 O O . HIS A 1 93 ? 8.266 -12.547 6.262 1 98.75 93 HIS A O 1
ATOM 671 N N . ALA A 1 94 ? 9.641 -10.852 5.715 1 98.81 94 ALA A N 1
ATOM 672 C CA . ALA A 1 94 ? 10.656 -11.734 5.16 1 98.81 94 ALA A CA 1
ATOM 673 C C . ALA A 1 94 ? 11.234 -12.656 6.238 1 98.81 94 ALA A C 1
ATOM 675 O O . ALA A 1 94 ? 11.375 -13.859 6.02 1 98.81 94 ALA A O 1
ATOM 676 N N . ARG A 1 95 ? 11.578 -12.086 7.383 1 98.75 95 ARG A N 1
ATOM 677 C CA . ARG A 1 95 ? 12.109 -12.875 8.492 1 98.75 95 ARG A CA 1
ATOM 678 C C . ARG A 1 95 ? 11.109 -13.93 8.945 1 98.75 95 ARG A C 1
ATOM 680 O O . ARG A 1 95 ? 11.477 -15.078 9.211 1 98.75 95 ARG A O 1
ATOM 687 N N . GLU A 1 96 ? 9.852 -13.492 9.031 1 98.69 96 GLU A N 1
ATOM 688 C CA . GLU A 1 96 ? 8.812 -14.422 9.453 1 98.69 96 GLU A CA 1
ATOM 689 C C . GLU A 1 96 ? 8.625 -15.547 8.445 1 98.69 96 GLU A C 1
ATOM 691 O O . GLU A 1 96 ? 8.453 -16.703 8.82 1 98.69 96 GLU A O 1
ATOM 696 N N . ALA A 1 97 ? 8.648 -15.219 7.168 1 98.81 97 ALA A N 1
ATOM 697 C CA . ALA A 1 97 ? 8.492 -16.234 6.121 1 98.81 97 ALA A CA 1
ATOM 698 C C . ALA A 1 97 ? 9.617 -17.25 6.176 1 98.81 97 ALA A C 1
ATOM 700 O O . ALA A 1 97 ? 9.383 -18.453 6.035 1 98.81 97 ALA A O 1
ATOM 701 N N . ALA A 1 98 ? 10.82 -16.766 6.391 1 98.56 98 ALA A N 1
ATOM 702 C CA . ALA A 1 98 ? 11.961 -17.656 6.527 1 98.56 98 ALA A CA 1
ATOM 703 C C . ALA A 1 98 ? 11.805 -18.578 7.742 1 98.56 98 ALA A C 1
ATOM 705 O O . ALA A 1 98 ? 12.062 -19.781 7.656 1 98.56 98 ALA A O 1
ATOM 706 N N . ARG A 1 99 ? 11.398 -18 8.836 1 98.56 99 ARG A N 1
ATOM 707 C CA . ARG A 1 99 ? 11.188 -18.75 10.07 1 98.56 99 ARG A CA 1
ATOM 708 C C . ARG A 1 99 ? 10.164 -19.859 9.875 1 98.56 99 ARG A C 1
ATOM 710 O O . ARG A 1 99 ? 10.305 -20.938 10.43 1 98.56 99 ARG A O 1
ATOM 717 N N . LEU A 1 100 ? 9.141 -19.609 9.023 1 98.69 100 LEU A N 1
ATOM 718 C CA . LEU A 1 100 ? 8.031 -20.547 8.828 1 98.69 100 LEU A CA 1
ATOM 719 C C . LEU A 1 100 ? 8.367 -21.578 7.766 1 98.69 100 LEU A C 1
ATOM 721 O O . LEU A 1 100 ? 7.582 -22.5 7.52 1 98.69 100 LEU A O 1
ATOM 725 N N . GLY A 1 101 ? 9.484 -21.406 7.059 1 98.19 101 GLY A N 1
ATOM 726 C CA . GLY A 1 101 ? 9.984 -22.484 6.215 1 98.19 101 GLY A CA 1
ATOM 727 C C . GLY A 1 101 ? 9.758 -22.234 4.734 1 98.19 101 GLY A C 1
ATOM 728 O O . GLY A 1 101 ? 9.773 -23.172 3.936 1 98.19 101 GLY A O 1
ATOM 729 N N . ALA A 1 102 ? 9.523 -21.016 4.316 1 98.56 102 ALA A N 1
ATOM 730 C CA . ALA A 1 102 ? 9.453 -20.703 2.889 1 98.56 102 ALA A CA 1
ATOM 731 C C . ALA A 1 102 ? 10.773 -21.031 2.193 1 98.56 102 ALA A C 1
ATOM 733 O O . ALA A 1 102 ? 11.844 -20.891 2.785 1 98.56 102 ALA A O 1
ATOM 734 N N . ASP A 1 103 ? 10.703 -21.391 0.92 1 98.56 103 ASP A N 1
ATOM 735 C CA . ASP A 1 103 ? 11.891 -21.766 0.158 1 98.56 103 ASP A CA 1
ATOM 736 C C . ASP A 1 103 ? 12.414 -20.562 -0.641 1 98.56 103 ASP A C 1
ATOM 738 O O . ASP A 1 103 ? 13.562 -20.578 -1.103 1 98.56 103 ASP A O 1
ATOM 742 N N . ALA A 1 104 ? 11.641 -19.562 -0.837 1 98.69 104 ALA A N 1
ATOM 743 C CA . ALA A 1 104 ? 11.977 -18.328 -1.544 1 98.69 104 ALA A CA 1
ATOM 744 C C . ALA A 1 104 ? 11.031 -17.203 -1.16 1 98.69 104 ALA A C 1
ATOM 746 O O . ALA A 1 104 ? 9.969 -17.438 -0.57 1 98.69 104 ALA A O 1
ATOM 747 N N . LEU A 1 105 ? 11.422 -16.016 -1.436 1 98.81 105 LEU A N 1
ATOM 748 C CA . LEU A 1 105 ? 10.617 -14.828 -1.178 1 98.81 105 LEU A CA 1
ATOM 749 C C . LEU A 1 105 ? 10.227 -14.141 -2.482 1 98.81 105 LEU A C 1
ATOM 751 O O . LEU A 1 105 ? 10.992 -14.156 -3.451 1 98.81 105 LEU A O 1
ATOM 755 N N . VAL A 1 106 ? 9.07 -13.625 -2.568 1 98.94 106 VAL A N 1
ATOM 756 C CA . VAL A 1 106 ? 8.594 -12.82 -3.686 1 98.94 106 VAL A CA 1
ATOM 757 C C . VAL A 1 106 ? 8.258 -11.406 -3.203 1 98.94 106 VAL A C 1
ATOM 759 O O . VAL A 1 106 ? 7.426 -11.227 -2.314 1 98.94 106 VAL A O 1
ATOM 762 N N . VAL A 1 107 ? 8.875 -10.422 -3.803 1 98.81 107 VAL A N 1
ATOM 763 C CA . VAL A 1 107 ? 8.828 -9.055 -3.277 1 98.81 107 VAL A CA 1
ATOM 764 C C . VAL A 1 107 ? 8.5 -8.078 -4.402 1 98.81 107 VAL A C 1
ATOM 766 O O . VAL A 1 107 ? 9.031 -8.195 -5.512 1 98.81 107 VAL A O 1
ATOM 769 N N . THR A 1 108 ? 7.633 -7.133 -4.152 1 98.75 108 THR A N 1
ATOM 770 C CA . THR A 1 108 ? 7.344 -6.059 -5.094 1 98.75 108 THR A CA 1
ATOM 771 C C . THR A 1 108 ? 8.242 -4.852 -4.828 1 98.75 108 THR A C 1
ATOM 773 O O . THR A 1 108 ? 8.938 -4.801 -3.812 1 98.75 108 THR A O 1
ATOM 776 N N . ALA A 1 109 ? 8.219 -3.891 -5.816 1 98.56 109 ALA A N 1
ATOM 777 C CA . ALA A 1 109 ? 8.734 -2.561 -5.512 1 98.56 109 ALA A CA 1
ATOM 778 C C . ALA A 1 109 ? 7.949 -1.913 -4.379 1 98.56 109 ALA A C 1
ATOM 780 O O . ALA A 1 109 ? 6.777 -2.234 -4.164 1 98.56 109 ALA A O 1
ATOM 781 N N . PRO A 1 110 ? 8.656 -1.031 -3.641 1 98.19 110 PRO A N 1
ATOM 782 C CA . PRO A 1 110 ? 7.895 -0.277 -2.645 1 98.19 110 PRO A CA 1
ATOM 783 C C . PRO A 1 110 ? 6.715 0.477 -3.252 1 98.19 110 PRO A C 1
ATOM 785 O O . PRO A 1 110 ? 6.734 0.804 -4.441 1 98.19 110 PRO A O 1
ATOM 788 N N . PHE A 1 111 ? 5.664 0.731 -2.416 1 98.06 111 PHE A N 1
ATOM 789 C CA . PHE A 1 111 ? 4.477 1.399 -2.936 1 98.06 111 PHE A CA 1
ATOM 790 C C . PHE A 1 111 ? 3.83 2.268 -1.863 1 98.06 111 PHE A C 1
ATOM 792 O O . PHE A 1 111 ? 4.281 2.285 -0.716 1 98.06 111 PHE A O 1
ATOM 799 N N . TYR A 1 112 ? 2.768 2.992 -2.17 1 97.94 112 TYR A N 1
ATOM 800 C CA . TYR A 1 112 ? 2.164 4.062 -1.383 1 97.94 112 TYR A CA 1
ATOM 801 C C . TYR A 1 112 ? 3.006 5.328 -1.448 1 97.94 112 TYR A C 1
ATOM 803 O O . TYR A 1 112 ? 2.473 6.441 -1.404 1 97.94 112 TYR A O 1
ATOM 811 N N . THR A 1 113 ? 4.328 5.184 -1.453 1 95.88 113 THR A N 1
ATOM 812 C CA . THR A 1 113 ? 5.266 6.293 -1.589 1 95.88 113 THR A CA 1
ATOM 813 C C . THR A 1 113 ? 5.789 6.387 -3.02 1 95.88 113 THR A C 1
ATOM 815 O O . THR A 1 113 ? 5.781 5.395 -3.754 1 95.88 113 THR A O 1
ATOM 818 N N . ARG A 1 114 ? 6.215 7.609 -3.357 1 92.12 114 ARG A N 1
ATOM 819 C CA . ARG A 1 114 ? 6.922 7.75 -4.625 1 92.12 114 ARG A CA 1
ATOM 820 C C . ARG A 1 114 ? 8.359 7.262 -4.512 1 92.12 114 ARG A C 1
ATOM 822 O O . ARG A 1 114 ? 9.094 7.676 -3.609 1 92.12 114 ARG A O 1
ATOM 829 N N . THR A 1 115 ? 8.719 6.328 -5.473 1 93.19 115 THR A N 1
ATOM 830 C CA . THR A 1 115 ? 10.039 5.734 -5.348 1 93.19 115 THR A CA 1
ATOM 831 C C . THR A 1 115 ? 10.867 5.992 -6.602 1 93.19 115 THR A C 1
ATOM 833 O O . THR A 1 115 ? 10.32 6.234 -7.68 1 93.19 115 THR A O 1
ATOM 836 N N . HIS A 1 116 ? 12.141 5.949 -6.426 1 95.94 116 HIS A N 1
ATOM 837 C CA . HIS A 1 116 ? 13.148 6.074 -7.473 1 95.94 116 HIS A CA 1
ATOM 838 C C . HIS A 1 116 ? 13.781 4.727 -7.797 1 95.94 116 HIS A C 1
ATOM 840 O O . HIS A 1 116 ? 13.938 3.883 -6.914 1 95.94 116 HIS A O 1
ATOM 846 N N . PRO A 1 117 ? 14.18 4.504 -9.125 1 96.69 117 PRO A N 1
ATOM 847 C CA . PRO A 1 117 ? 14.797 3.219 -9.469 1 96.69 117 PRO A CA 1
ATOM 848 C C . PRO A 1 117 ? 15.953 2.85 -8.547 1 96.69 117 PRO A C 1
ATOM 850 O O . PRO A 1 117 ? 16.125 1.677 -8.203 1 96.69 117 PRO A O 1
ATOM 853 N N . ARG A 1 118 ? 16.719 3.869 -8.102 1 97.38 118 ARG A N 1
ATOM 854 C CA . ARG A 1 118 ? 17.828 3.602 -7.195 1 97.38 118 ARG A CA 1
ATOM 855 C C . ARG A 1 118 ? 17.328 3.096 -5.848 1 97.38 118 ARG A C 1
ATOM 857 O O . ARG A 1 118 ? 17.938 2.217 -5.242 1 97.38 118 ARG A O 1
ATOM 864 N N . GLU A 1 119 ? 16.266 3.68 -5.371 1 98.06 119 GLU A N 1
ATOM 865 C CA . GLU A 1 119 ? 15.664 3.238 -4.117 1 98.06 119 GLU A CA 1
ATOM 866 C C . GLU A 1 119 ? 15.086 1.83 -4.246 1 98.06 119 GLU A C 1
ATOM 868 O O . GLU A 1 119 ? 15.172 1.032 -3.311 1 98.06 119 GLU A O 1
ATOM 873 N N . ILE A 1 120 ? 14.523 1.54 -5.383 1 98.62 120 ILE A N 1
ATOM 874 C CA . ILE A 1 120 ? 13.953 0.222 -5.645 1 98.62 120 ILE A CA 1
ATOM 875 C C . ILE A 1 120 ? 15.062 -0.828 -5.648 1 98.62 120 ILE A C 1
ATOM 877 O O . ILE A 1 120 ? 14.922 -1.896 -5.051 1 98.62 120 ILE A O 1
ATOM 881 N N . ALA A 1 121 ? 16.172 -0.537 -6.348 1 98.62 121 ALA A N 1
ATOM 882 C CA . ALA A 1 121 ? 17.312 -1.449 -6.352 1 98.62 121 ALA A CA 1
ATOM 883 C C . ALA A 1 121 ? 17.812 -1.709 -4.934 1 98.62 121 ALA A C 1
ATOM 885 O O . ALA A 1 121 ? 18.047 -2.859 -4.555 1 98.62 121 ALA A O 1
ATOM 886 N N . ASP A 1 122 ? 17.953 -0.611 -4.145 1 98.38 122 ASP A N 1
ATOM 887 C CA . ASP A 1 122 ? 18.422 -0.727 -2.771 1 98.38 122 ASP A CA 1
ATOM 888 C C . ASP A 1 122 ? 17.469 -1.552 -1.92 1 98.38 122 ASP A C 1
ATOM 890 O O . ASP A 1 122 ? 17.891 -2.299 -1.037 1 98.38 122 ASP A O 1
ATOM 894 N N . HIS A 1 123 ? 16.219 -1.396 -2.168 1 98.69 123 HIS A N 1
ATOM 895 C CA . HIS A 1 123 ? 15.18 -2.162 -1.495 1 98.69 123 HIS A CA 1
ATOM 896 C C . HIS A 1 123 ? 15.383 -3.66 -1.699 1 98.69 123 HIS A C 1
ATOM 898 O O . HIS A 1 123 ? 15.469 -4.418 -0.729 1 98.69 123 HIS A O 1
ATOM 904 N N . PHE A 1 124 ? 15.539 -4.117 -2.928 1 98.88 124 PHE A N 1
ATOM 905 C CA . PHE A 1 124 ? 15.719 -5.531 -3.221 1 98.88 124 PHE A CA 1
ATOM 906 C C . PHE A 1 124 ? 17.016 -6.051 -2.617 1 98.88 124 PHE A C 1
ATOM 908 O O . PHE A 1 124 ? 17.047 -7.137 -2.029 1 98.88 124 PHE A O 1
ATOM 915 N N . ARG A 1 125 ? 18.047 -5.293 -2.736 1 98.81 125 ARG A N 1
ATOM 916 C CA . ARG A 1 125 ? 19.344 -5.707 -2.203 1 98.81 125 ARG A CA 1
ATOM 917 C C . ARG A 1 125 ? 19.281 -5.871 -0.688 1 98.81 125 ARG A C 1
ATOM 919 O O . ARG A 1 125 ? 19.844 -6.824 -0.138 1 98.81 125 ARG A O 1
ATOM 926 N N . ARG A 1 126 ? 18.594 -4.914 -0.042 1 98.69 126 ARG A N 1
ATOM 927 C CA . ARG A 1 126 ? 18.5 -4.988 1.411 1 98.69 126 ARG A CA 1
ATOM 928 C C . ARG A 1 126 ? 17.719 -6.227 1.842 1 98.69 126 ARG A C 1
ATOM 930 O O . ARG A 1 126 ? 18.094 -6.891 2.814 1 98.69 126 ARG A O 1
ATOM 937 N N . VAL A 1 127 ? 16.625 -6.555 1.154 1 98.81 127 VAL A N 1
ATOM 938 C CA . VAL A 1 127 ? 15.844 -7.742 1.49 1 98.81 127 VAL A CA 1
ATOM 939 C C . VAL A 1 127 ? 16.703 -8.992 1.343 1 98.81 127 VAL A C 1
ATOM 941 O O . VAL A 1 127 ? 16.766 -9.828 2.248 1 98.81 127 VAL A O 1
ATOM 944 N N . ARG A 1 128 ? 17.438 -9.094 0.251 1 98.69 128 ARG A N 1
ATOM 945 C CA . ARG A 1 128 ? 18.297 -10.25 -0.014 1 98.69 128 ARG A CA 1
ATOM 946 C C . ARG A 1 128 ? 19.391 -10.367 1.037 1 98.69 128 ARG A C 1
ATOM 948 O O . ARG A 1 128 ? 19.734 -11.477 1.462 1 98.69 128 ARG A O 1
ATOM 955 N N . GLN A 1 129 ? 19.938 -9.266 1.44 1 98.19 129 GLN A N 1
ATOM 956 C CA . GLN A 1 129 ? 21 -9.227 2.426 1 98.19 129 GLN A CA 1
ATOM 957 C C . GLN A 1 129 ? 20.5 -9.656 3.803 1 98.19 129 GLN A C 1
ATOM 959 O O . GLN A 1 129 ? 21.234 -10.273 4.574 1 98.19 129 GLN A O 1
ATOM 964 N N . THR A 1 130 ? 19.297 -9.344 4.102 1 98.06 130 THR A N 1
ATOM 965 C CA . THR A 1 130 ? 18.766 -9.539 5.441 1 98.06 130 THR A CA 1
ATOM 966 C C . THR A 1 130 ? 18.297 -10.984 5.629 1 98.06 130 THR A C 1
ATOM 968 O O . THR A 1 130 ? 18.469 -11.555 6.711 1 98.06 130 THR A O 1
ATOM 971 N N . VAL A 1 131 ? 17.641 -11.539 4.621 1 98.12 131 VAL A N 1
ATOM 972 C CA . VAL A 1 131 ? 17.172 -12.922 4.66 1 98.12 131 VAL A CA 1
ATOM 973 C C . VAL A 1 131 ? 17.797 -13.719 3.52 1 98.12 131 VAL A C 1
ATOM 975 O O . VAL A 1 131 ? 17.609 -13.391 2.346 1 98.12 131 VAL A O 1
ATOM 978 N N . ASP A 1 132 ? 18.547 -14.727 3.857 1 95.94 132 ASP A N 1
ATOM 979 C CA . ASP A 1 132 ? 19.312 -15.477 2.863 1 95.94 132 ASP A CA 1
ATOM 980 C C . ASP A 1 132 ? 18.438 -16.547 2.201 1 95.94 132 ASP A C 1
ATOM 982 O O . ASP A 1 132 ? 18.703 -17.75 2.357 1 95.94 132 ASP A O 1
ATOM 986 N N . LEU A 1 133 ? 17.469 -16.203 1.537 1 97.88 133 LEU A N 1
ATOM 987 C CA . LEU A 1 133 ? 16.625 -17.016 0.669 1 97.88 133 LEU A CA 1
ATOM 988 C C . LEU A 1 133 ? 16.594 -16.438 -0.748 1 97.88 133 LEU A C 1
ATOM 990 O O . LEU A 1 133 ? 16.719 -15.234 -0.94 1 97.88 133 LEU A O 1
ATOM 994 N N . PRO A 1 134 ? 16.531 -17.359 -1.75 1 98.44 134 PRO A N 1
ATOM 995 C CA . PRO A 1 134 ? 16.312 -16.844 -3.104 1 98.44 134 PRO A CA 1
ATOM 996 C C . PRO A 1 134 ? 15.195 -15.812 -3.172 1 98.44 134 PRO A C 1
ATOM 998 O O . PRO A 1 134 ? 14.164 -15.969 -2.512 1 98.44 134 PRO A O 1
ATOM 1001 N N . LEU A 1 135 ? 15.461 -14.742 -3.893 1 98.75 135 LEU A N 1
ATOM 1002 C CA . LEU A 1 135 ? 14.531 -13.617 -3.967 1 98.75 135 LEU A CA 1
ATOM 1003 C C . LEU A 1 135 ? 14 -13.445 -5.387 1 98.75 135 LEU A C 1
ATOM 1005 O O . LEU A 1 135 ? 14.781 -13.375 -6.34 1 98.75 135 LEU A O 1
ATOM 1009 N N . PHE A 1 136 ? 12.703 -13.438 -5.52 1 98.94 136 PHE A N 1
ATOM 1010 C CA . PHE A 1 136 ? 12.039 -13.148 -6.785 1 98.94 136 PHE A CA 1
ATOM 1011 C C . PHE A 1 136 ? 11.43 -11.75 -6.777 1 98.94 136 PHE A C 1
ATOM 1013 O O . PHE A 1 136 ? 10.75 -11.375 -5.824 1 98.94 136 PHE A O 1
ATOM 1020 N N . ALA A 1 137 ? 11.727 -10.977 -7.836 1 98.94 137 ALA A N 1
ATOM 1021 C CA . ALA A 1 137 ? 11.016 -9.711 -8.023 1 98.94 137 ALA A CA 1
ATOM 1022 C C . ALA A 1 137 ? 9.617 -9.938 -8.586 1 98.94 137 ALA A C 1
ATOM 1024 O O . ALA A 1 137 ? 9.43 -10.773 -9.477 1 98.94 137 ALA A O 1
ATOM 1025 N N . TYR A 1 138 ? 8.742 -9.352 -8.008 1 98.88 138 TYR A N 1
ATOM 1026 C CA . TYR A 1 138 ? 7.363 -9.344 -8.477 1 98.88 138 TYR A CA 1
ATOM 1027 C C . TYR A 1 138 ? 7.047 -8.047 -9.219 1 98.88 138 TYR A C 1
ATOM 1029 O O . TYR A 1 138 ? 6.836 -7.004 -8.594 1 98.88 138 TYR A O 1
ATOM 1037 N N . ASP A 1 139 ? 7.027 -8.031 -10.586 1 98.69 139 ASP A N 1
ATOM 1038 C CA . ASP A 1 139 ? 6.695 -6.875 -11.414 1 98.69 139 ASP A CA 1
ATOM 1039 C C . ASP A 1 139 ? 5.184 -6.738 -11.586 1 98.69 139 ASP A C 1
ATOM 1041 O O . ASP A 1 139 ? 4.598 -7.355 -12.484 1 98.69 139 ASP A O 1
ATOM 1045 N N . LEU A 1 140 ? 4.645 -5.906 -10.82 1 98.19 140 LEU A N 1
ATOM 1046 C CA . LEU A 1 140 ? 3.193 -5.781 -10.727 1 98.19 140 LEU A CA 1
ATOM 1047 C C . LEU A 1 140 ? 2.771 -4.316 -10.711 1 98.19 140 LEU A C 1
ATOM 1049 O O . LEU A 1 140 ? 2.172 -3.852 -9.734 1 98.19 140 LEU A O 1
ATOM 1053 N N . PRO A 1 141 ? 2.971 -3.594 -11.852 1 97.44 141 PRO A N 1
ATOM 1054 C CA . PRO A 1 141 ? 2.723 -2.15 -11.859 1 97.44 141 PRO A CA 1
ATOM 1055 C C . PRO A 1 141 ? 1.253 -1.805 -11.625 1 97.44 141 PRO A C 1
ATOM 1057 O O . PRO A 1 141 ? 0.942 -0.718 -11.125 1 97.44 141 PRO A O 1
ATOM 1060 N N . VAL A 1 142 ? 0.325 -2.66 -11.898 1 96 142 VAL A N 1
ATOM 1061 C CA . VAL A 1 142 ? -1.094 -2.365 -11.727 1 96 142 VAL A CA 1
ATOM 1062 C C . VAL A 1 142 ? -1.397 -2.133 -10.25 1 96 142 VAL A C 1
ATOM 1064 O O . VAL A 1 142 ? -2.314 -1.383 -9.906 1 96 142 VAL A O 1
ATOM 1067 N N . SER A 1 143 ? -0.567 -2.701 -9.336 1 97.56 143 SER A N 1
ATOM 1068 C CA . SER A 1 143 ? -0.813 -2.6 -7.898 1 97.56 143 SER A CA 1
ATOM 1069 C C . SER A 1 143 ? 0.121 -1.586 -7.246 1 97.56 143 SER A C 1
ATOM 1071 O O . SER A 1 143 ? -0.312 -0.771 -6.43 1 97.56 143 SER A O 1
ATOM 1073 N N . VAL A 1 144 ? 1.406 -1.609 -7.613 1 97.81 144 VAL A N 1
ATOM 1074 C CA . VAL A 1 144 ? 2.373 -0.811 -6.867 1 97.81 144 VAL A CA 1
ATOM 1075 C C . VAL A 1 144 ? 2.725 0.447 -7.66 1 97.81 144 VAL A C 1
ATOM 1077 O O . VAL A 1 144 ? 3.371 1.357 -7.137 1 97.81 144 VAL A O 1
ATOM 1080 N N . HIS A 1 145 ? 2.369 0.442 -9 1 96.06 145 HIS A N 1
ATOM 1081 C CA . HIS A 1 145 ? 2.42 1.603 -9.883 1 96.06 145 HIS A CA 1
ATOM 1082 C C . HIS A 1 145 ? 3.859 1.996 -10.195 1 96.06 145 HIS A C 1
ATOM 1084 O O . HIS A 1 145 ? 4.156 3.176 -10.398 1 96.06 145 HIS A O 1
ATOM 1090 N N . SER A 1 146 ? 4.773 1.05 -10.062 1 97.06 146 SER A N 1
ATOM 1091 C CA . SER A 1 146 ? 6.148 1.097 -10.547 1 97.06 146 SER A CA 1
ATOM 1092 C C . SER A 1 146 ? 6.457 -0.104 -11.438 1 97.06 146 SER A C 1
ATOM 1094 O O . SER A 1 146 ? 6.305 -1.252 -11.016 1 97.06 146 SER A O 1
ATOM 1096 N N . LYS A 1 147 ? 6.867 0.219 -12.68 1 97.75 147 LYS A N 1
ATOM 1097 C CA . LYS A 1 147 ? 7.316 -0.834 -13.586 1 97.75 147 LYS A CA 1
ATOM 1098 C C . LYS A 1 147 ? 8.805 -1.132 -13.391 1 97.75 147 LYS A C 1
ATOM 1100 O O . LYS A 1 147 ? 9.625 -0.214 -13.336 1 97.75 147 LYS A O 1
ATOM 1105 N N . LEU A 1 148 ? 9.133 -2.381 -13.133 1 98.38 148 LEU A N 1
ATOM 1106 C CA . LEU A 1 148 ? 10.539 -2.77 -13.086 1 98.38 148 LEU A CA 1
ATOM 1107 C C . LEU A 1 148 ? 11.117 -2.883 -14.492 1 98.38 148 LEU A C 1
ATOM 1109 O O . LEU A 1 148 ? 10.711 -3.75 -15.266 1 98.38 148 LEU A O 1
ATOM 1113 N N . SER A 1 149 ? 12.062 -2.062 -14.844 1 97.62 149 SER A N 1
ATOM 1114 C CA . SER A 1 149 ? 12.641 -2.076 -16.188 1 97.62 149 SER A CA 1
ATOM 1115 C C . SER A 1 149 ? 13.508 -3.314 -16.391 1 97.62 149 SER A C 1
ATOM 1117 O O . SER A 1 149 ? 14.086 -3.848 -15.445 1 97.62 149 SER A O 1
ATOM 1119 N N . PRO A 1 150 ? 13.648 -3.74 -17.703 1 97.62 150 PRO A N 1
ATOM 1120 C CA . PRO A 1 150 ? 14.57 -4.84 -17.984 1 97.62 150 PRO A CA 1
ATOM 1121 C C . PRO A 1 150 ? 15.992 -4.555 -17.5 1 97.62 150 PRO A C 1
ATOM 1123 O O . PRO A 1 150 ? 16.672 -5.449 -17 1 97.62 150 PRO A O 1
ATOM 1126 N N . ALA A 1 151 ? 16.422 -3.312 -17.641 1 97.56 151 ALA A N 1
ATOM 1127 C CA . ALA A 1 151 ? 17.766 -2.939 -17.219 1 97.56 151 ALA A CA 1
ATOM 1128 C C . ALA A 1 151 ? 17.938 -3.176 -15.711 1 97.56 151 ALA A C 1
ATOM 1130 O O . ALA A 1 151 ? 18.984 -3.689 -15.281 1 97.56 151 ALA A O 1
ATOM 1131 N N . LEU A 1 152 ? 17 -2.787 -14.898 1 98.06 152 LEU A N 1
ATOM 1132 C CA . LEU A 1 152 ? 17.047 -2.99 -13.453 1 98.06 152 LEU A CA 1
ATOM 1133 C C . LEU A 1 152 ? 17.062 -4.477 -13.117 1 98.06 152 LEU A C 1
ATOM 1135 O O . LEU A 1 152 ? 17.844 -4.914 -12.258 1 98.06 152 LEU A O 1
ATOM 1139 N N . ILE A 1 153 ? 16.203 -5.238 -13.734 1 98.62 153 ILE A N 1
ATOM 1140 C CA . ILE A 1 153 ? 16.109 -6.676 -13.5 1 98.62 153 ILE A CA 1
ATOM 1141 C C . ILE A 1 153 ? 17.453 -7.336 -13.828 1 98.62 153 ILE A C 1
ATOM 1143 O O . ILE A 1 153 ? 17.953 -8.156 -13.062 1 98.62 153 ILE A O 1
ATOM 1147 N N . LEU A 1 154 ? 18.031 -6.969 -15 1 98.12 154 LEU A N 1
ATOM 1148 C CA . LEU A 1 154 ? 19.297 -7.543 -15.43 1 98.12 154 LEU A CA 1
ATOM 1149 C C . LEU A 1 154 ? 20.406 -7.203 -14.445 1 98.12 154 LEU A C 1
ATOM 1151 O O . LEU A 1 154 ? 21.234 -8.055 -14.117 1 98.12 154 LEU A O 1
ATOM 1155 N N . GLU A 1 155 ? 20.391 -5.992 -14 1 98.12 155 GLU A N 1
ATOM 1156 C CA . GLU A 1 155 ? 21.375 -5.551 -13.016 1 98.12 155 GLU A CA 1
ATOM 1157 C C . GLU A 1 155 ? 21.297 -6.395 -11.75 1 98.12 155 GLU A C 1
ATOM 1159 O O . GLU A 1 155 ? 22.312 -6.906 -11.273 1 98.12 155 GLU A O 1
ATOM 1164 N N . LEU A 1 156 ? 20.125 -6.59 -11.195 1 98.56 156 LEU A N 1
ATOM 1165 C CA . LEU A 1 156 ? 19.922 -7.285 -9.93 1 98.56 156 LEU A CA 1
ATOM 1166 C C . LEU A 1 156 ? 20.109 -8.789 -10.109 1 98.56 156 LEU A C 1
ATOM 1168 O O . LEU A 1 156 ? 20.484 -9.484 -9.164 1 98.56 156 LEU A O 1
ATOM 1172 N N . ALA A 1 157 ? 19.828 -9.297 -11.281 1 97.88 157 ALA A N 1
ATOM 1173 C CA . ALA A 1 157 ? 20.141 -10.688 -11.594 1 97.88 157 ALA A CA 1
ATOM 1174 C C . ALA A 1 157 ? 21.656 -10.906 -11.602 1 97.88 157 ALA A C 1
ATOM 1176 O O . ALA A 1 157 ? 22.141 -11.891 -11.047 1 97.88 157 ALA A O 1
ATOM 1177 N N . ALA A 1 158 ? 22.375 -10.031 -12.242 1 96.5 158 ALA A N 1
ATOM 1178 C CA . ALA A 1 158 ? 23.828 -10.141 -12.43 1 96.5 158 ALA A CA 1
ATOM 1179 C C . ALA A 1 158 ? 24.562 -10.078 -11.094 1 96.5 158 ALA A C 1
ATOM 1181 O O . ALA A 1 158 ? 25.578 -10.75 -10.906 1 96.5 158 ALA A O 1
ATOM 1182 N N . ASP A 1 159 ? 24.047 -9.281 -10.164 1 96.75 159 ASP A N 1
ATOM 1183 C CA . ASP A 1 159 ? 24.781 -9.141 -8.906 1 96.75 159 ASP A CA 1
ATOM 1184 C C . ASP A 1 159 ? 24.297 -10.148 -7.871 1 96.75 159 ASP A C 1
ATOM 1186 O O . ASP A 1 159 ? 24.672 -10.07 -6.695 1 96.75 159 ASP A O 1
ATOM 1190 N N . GLY A 1 160 ? 23.391 -11.016 -8.273 1 96 160 GLY A N 1
ATOM 1191 C CA . GLY A 1 160 ? 22.984 -12.133 -7.438 1 96 160 GLY A CA 1
ATOM 1192 C C . GLY A 1 160 ? 21.875 -11.789 -6.473 1 96 160 GLY A C 1
ATOM 1193 O O . GLY A 1 160 ? 21.422 -12.641 -5.711 1 96 160 GLY A O 1
ATOM 1194 N N . THR A 1 161 ? 21.359 -10.555 -6.523 1 98.31 161 THR A N 1
ATOM 1195 C CA . THR A 1 161 ? 20.266 -10.133 -5.641 1 98.31 161 THR A CA 1
ATOM 1196 C C . THR A 1 161 ? 18.984 -10.898 -5.957 1 98.31 161 THR A C 1
ATOM 1198 O O . THR A 1 161 ? 18.312 -11.391 -5.051 1 98.31 161 THR A O 1
ATOM 1201 N N . LEU A 1 162 ? 18.703 -11.023 -7.211 1 98.69 162 LEU A N 1
ATOM 1202 C CA . LEU A 1 162 ? 17.484 -11.688 -7.625 1 98.69 162 LEU A CA 1
ATOM 1203 C C . LEU A 1 162 ? 17.781 -13.078 -8.18 1 98.69 162 LEU A C 1
ATOM 1205 O O . LEU A 1 162 ? 18.719 -13.25 -8.969 1 98.69 162 LEU A O 1
ATOM 1209 N N . ALA A 1 163 ? 16.953 -14.008 -7.754 1 98.44 163 ALA A N 1
ATOM 1210 C CA . ALA A 1 163 ? 17 -15.367 -8.289 1 98.44 163 ALA A CA 1
ATOM 1211 C C . ALA A 1 163 ? 15.992 -15.539 -9.43 1 98.44 163 ALA A C 1
ATOM 1213 O O . ALA A 1 163 ? 16.078 -16.484 -10.203 1 98.44 163 ALA A O 1
ATOM 1214 N N . GLY A 1 164 ? 15.062 -14.633 -9.531 1 98.69 164 GLY A N 1
ATOM 1215 C CA . GLY A 1 164 ? 14.062 -14.734 -10.586 1 98.69 164 GLY A CA 1
ATOM 1216 C C . GLY A 1 164 ? 13.102 -13.555 -10.602 1 98.69 164 GLY A C 1
ATOM 1217 O O . GLY A 1 164 ? 13.258 -12.609 -9.836 1 98.69 164 GLY A O 1
ATOM 1218 N N . LEU A 1 165 ? 12.18 -13.602 -11.57 1 98.81 165 LEU A N 1
ATOM 1219 C CA . LEU A 1 165 ? 11.164 -12.586 -11.82 1 98.81 165 LEU A CA 1
ATOM 1220 C C . LEU A 1 165 ? 9.797 -13.227 -12.016 1 98.81 165 LEU A C 1
ATOM 1222 O O . LEU A 1 165 ? 9.664 -14.211 -12.742 1 98.81 165 LEU A O 1
ATOM 1226 N N . LYS A 1 166 ? 8.852 -12.781 -11.273 1 98.81 166 LYS A N 1
ATOM 1227 C CA . LYS A 1 166 ? 7.449 -12.938 -11.656 1 98.81 166 LYS A CA 1
ATOM 1228 C C . LYS A 1 166 ? 6.941 -11.695 -12.383 1 98.81 166 LYS A C 1
ATOM 1230 O O . LYS A 1 166 ? 6.734 -10.656 -11.766 1 98.81 166 LYS A O 1
ATOM 1235 N N . ASP A 1 167 ? 6.719 -11.812 -13.664 1 98.81 167 ASP A N 1
ATOM 1236 C CA . ASP A 1 167 ? 6.262 -10.68 -14.469 1 98.81 167 ASP A CA 1
ATOM 1237 C C . ASP A 1 167 ? 4.742 -10.688 -14.609 1 98.81 167 ASP A C 1
ATOM 1239 O O . ASP A 1 167 ? 4.18 -11.539 -15.305 1 98.81 167 ASP A O 1
ATOM 1243 N N . SER A 1 168 ? 4.113 -9.836 -13.922 1 98.12 168 SER A N 1
ATOM 1244 C CA . SER A 1 168 ? 2.664 -9.672 -14 1 98.12 168 SER A CA 1
ATOM 1245 C C . SER A 1 168 ? 2.297 -8.312 -14.586 1 98.12 168 SER A C 1
ATOM 1247 O O . SER A 1 168 ? 1.246 -7.754 -14.266 1 98.12 168 SER A O 1
ATOM 1249 N N . SER A 1 169 ? 3.15 -7.723 -15.453 1 97.56 169 SER A N 1
ATOM 1250 C CA . SER A 1 169 ? 2.967 -6.367 -15.953 1 97.56 169 SER A CA 1
ATOM 1251 C C . SER A 1 169 ? 2.01 -6.344 -17.141 1 97.56 169 SER A C 1
ATOM 1253 O O . SER A 1 169 ? 1.476 -5.289 -17.5 1 97.56 169 SER A O 1
ATOM 1255 N N . GLY A 1 170 ? 1.887 -7.5 -17.797 1 96.12 170 GLY A N 1
ATOM 1256 C CA . GLY A 1 170 ? 1.112 -7.543 -19.016 1 96.12 170 GLY A CA 1
ATOM 1257 C C . GLY A 1 170 ? 1.843 -6.945 -20.203 1 96.12 170 GLY A C 1
ATOM 1258 O O . GLY A 1 170 ? 1.322 -6.941 -21.328 1 96.12 170 GLY A O 1
ATOM 1259 N N . ASP A 1 171 ? 3.008 -6.438 -20 1 96.62 171 ASP A N 1
ATOM 1260 C CA . ASP A 1 171 ? 3.836 -5.879 -21.062 1 96.62 171 ASP A CA 1
ATOM 1261 C C . ASP A 1 171 ? 4.707 -6.957 -21.703 1 96.62 171 ASP A C 1
ATOM 1263 O O . ASP A 1 171 ? 5.91 -7.031 -21.438 1 96.62 171 ASP A O 1
ATOM 1267 N N . GLU A 1 172 ? 4.129 -7.676 -22.609 1 95.56 172 GLU A N 1
ATOM 1268 C CA . GLU A 1 172 ? 4.781 -8.836 -23.203 1 95.56 172 GLU A CA 1
ATOM 1269 C C . GLU A 1 172 ? 5.996 -8.422 -24.031 1 95.56 172 GLU A C 1
ATOM 1271 O O . GLU A 1 172 ? 6.969 -9.172 -24.141 1 95.56 172 GLU A O 1
ATOM 1276 N N . GLY A 1 173 ? 5.898 -7.23 -24.688 1 96.31 173 GLY A N 1
ATOM 1277 C CA . GLY A 1 173 ? 7.047 -6.727 -25.422 1 96.31 173 GLY A CA 1
ATOM 1278 C C . GLY A 1 173 ? 8.273 -6.523 -24.547 1 96.31 173 GLY A C 1
ATOM 1279 O O . GLY A 1 173 ? 9.375 -6.926 -24.922 1 96.31 173 GLY A O 1
ATOM 1280 N N . SER A 1 174 ? 8.023 -5.906 -23.422 1 96.88 174 SER A N 1
ATOM 1281 C CA . SER A 1 174 ? 9.109 -5.699 -22.469 1 96.88 174 SER A CA 1
ATOM 1282 C C . SER A 1 174 ? 9.648 -7.027 -21.953 1 96.88 174 SER A C 1
ATOM 1284 O O . SER A 1 174 ? 10.859 -7.191 -21.781 1 96.88 174 SER A O 1
ATOM 1286 N N . LEU A 1 175 ? 8.773 -7.969 -21.625 1 97.88 175 LEU A N 1
ATOM 1287 C CA . LEU A 1 175 ? 9.195 -9.289 -21.172 1 97.88 175 LEU A CA 1
ATOM 1288 C C . LEU A 1 175 ? 10.055 -9.977 -22.234 1 97.88 175 LEU A C 1
ATOM 1290 O O . LEU A 1 175 ? 11.078 -10.594 -21.891 1 97.88 175 LEU A O 1
ATOM 1294 N N . ARG A 1 176 ? 9.664 -9.875 -23.484 1 97.38 176 ARG A N 1
ATOM 1295 C CA . ARG A 1 176 ? 10.422 -10.469 -24.578 1 97.38 176 ARG A CA 1
ATOM 1296 C C . ARG A 1 176 ? 11.828 -9.875 -24.656 1 97.38 176 ARG A C 1
ATOM 1298 O O . ARG A 1 176 ? 12.805 -10.594 -24.844 1 97.38 176 ARG A O 1
ATOM 1305 N N . ARG A 1 177 ? 11.922 -8.594 -24.531 1 97.31 177 ARG A N 1
ATOM 1306 C CA . ARG A 1 177 ? 13.227 -7.934 -24.562 1 97.31 177 ARG A CA 1
ATOM 1307 C C . ARG A 1 177 ? 14.125 -8.438 -23.438 1 97.31 177 ARG A C 1
ATOM 1309 O O . ARG A 1 177 ? 15.32 -8.641 -23.641 1 97.31 177 ARG A O 1
ATOM 1316 N N . LEU A 1 178 ? 13.539 -8.578 -22.25 1 98.25 178 LEU A N 1
ATOM 1317 C CA . LEU A 1 178 ? 14.289 -9.133 -21.125 1 98.25 178 LEU A CA 1
ATOM 1318 C C . LEU A 1 178 ? 14.781 -10.539 -21.453 1 98.25 178 LEU A C 1
ATOM 1320 O O . LEU A 1 178 ? 15.945 -10.859 -21.203 1 98.25 178 LEU A O 1
ATOM 1324 N N . LEU A 1 179 ? 13.938 -11.359 -22 1 98.06 179 LEU A N 1
ATOM 1325 C CA . LEU A 1 179 ? 14.289 -12.734 -22.328 1 98.06 179 LEU A CA 1
ATOM 1326 C C . LEU A 1 179 ? 15.422 -12.766 -23.359 1 98.06 179 LEU A C 1
ATOM 1328 O O . LEU A 1 179 ? 16.359 -13.555 -23.219 1 98.06 179 LEU A O 1
ATOM 1332 N N . VAL A 1 180 ? 15.312 -11.922 -24.359 1 97.62 180 VAL A N 1
ATOM 1333 C CA . VAL A 1 180 ? 16.359 -11.844 -25.375 1 97.62 180 VAL A CA 1
ATOM 1334 C C . VAL A 1 180 ? 17.688 -11.461 -24.719 1 97.62 180 VAL A C 1
ATOM 1336 O O . VAL A 1 180 ? 18.719 -12.07 -25 1 97.62 180 VAL A O 1
ATOM 1339 N N . ALA A 1 181 ? 17.641 -10.508 -23.828 1 97.31 181 ALA A N 1
ATOM 1340 C CA . ALA A 1 181 ? 18.844 -10.047 -23.141 1 97.31 181 ALA A CA 1
ATOM 1341 C C . ALA A 1 181 ? 19.438 -11.156 -22.281 1 97.31 181 ALA A C 1
ATOM 1343 O O . ALA A 1 181 ? 20.641 -11.18 -22.031 1 97.31 181 ALA A O 1
ATOM 1344 N N . LEU A 1 182 ? 18.656 -12.109 -21.859 1 96.94 182 LEU A N 1
ATOM 1345 C CA . LEU A 1 182 ? 19.094 -13.195 -20.984 1 96.94 182 LEU A CA 1
ATOM 1346 C C . LEU A 1 182 ? 19.562 -14.391 -21.812 1 96.94 182 LEU A C 1
ATOM 1348 O O . LEU A 1 182 ? 19.969 -15.414 -21.25 1 96.94 182 LEU A O 1
ATOM 1352 N N . GLY A 1 183 ? 19.469 -14.32 -23.141 1 95.06 183 GLY A N 1
ATOM 1353 C CA . GLY A 1 183 ? 19.969 -15.391 -23.984 1 95.06 183 GLY A CA 1
ATOM 1354 C C . GLY A 1 183 ? 18.922 -15.938 -24.938 1 95.06 183 GLY A C 1
ATOM 1355 O O . GLY A 1 183 ? 19.203 -16.844 -25.719 1 95.06 183 GLY A O 1
ATOM 1356 N N . GLY A 1 184 ? 17.625 -15.398 -24.812 1 92.75 184 GLY A N 1
ATOM 1357 C CA . GLY A 1 184 ? 16.562 -15.828 -25.688 1 92.75 184 GLY A CA 1
ATOM 1358 C C . GLY A 1 184 ? 16.031 -17.219 -25.375 1 92.75 184 GLY A C 1
ATOM 1359 O O . GLY A 1 184 ? 16.484 -17.844 -24.422 1 92.75 184 GLY A O 1
ATOM 1360 N N . ARG A 1 185 ? 15.156 -17.656 -26.156 1 89.38 185 ARG A N 1
ATOM 1361 C CA . ARG A 1 185 ? 14.422 -18.906 -25.938 1 89.38 185 ARG A CA 1
ATOM 1362 C C . ARG A 1 185 ? 15.367 -20.094 -25.812 1 89.38 185 ARG A C 1
ATOM 1364 O O . ARG A 1 185 ? 15.18 -20.953 -24.969 1 89.38 185 ARG A O 1
ATOM 1371 N N . GLN A 1 186 ? 16.406 -20.141 -26.578 1 88.81 186 GLN A N 1
ATOM 1372 C CA . GLN A 1 186 ? 17.281 -21.297 -26.656 1 88.81 186 GLN A CA 1
ATOM 1373 C C . GLN A 1 186 ? 18.594 -21.047 -25.938 1 88.81 186 GLN A C 1
ATOM 1375 O O . GLN A 1 186 ? 19.359 -21.969 -25.656 1 88.81 186 GLN A O 1
ATOM 1380 N N . GLY A 1 187 ? 18.828 -19.781 -25.578 1 89 187 GLY A N 1
ATOM 1381 C CA . GLY A 1 187 ? 20.156 -19.453 -25.109 1 89 187 GLY A CA 1
ATOM 1382 C C . GLY A 1 187 ? 20.203 -19.141 -23.625 1 89 187 GLY A C 1
ATOM 1383 O O . GLY A 1 187 ? 21.234 -18.688 -23.109 1 89 187 GLY A O 1
ATOM 1384 N N . ARG A 1 188 ? 19.172 -19.438 -22.938 1 91.31 188 ARG A N 1
ATOM 1385 C CA . ARG A 1 188 ? 19.062 -19.078 -21.516 1 91.31 188 ARG A CA 1
ATOM 1386 C C . ARG A 1 188 ? 20.156 -19.766 -20.703 1 91.31 188 ARG A C 1
ATOM 1388 O O . ARG A 1 188 ? 20.734 -19.156 -19.797 1 91.31 188 ARG A O 1
ATOM 1395 N N . ALA A 1 189 ? 20.359 -20.969 -20.953 1 89.25 189 ALA A N 1
ATOM 1396 C CA . ALA A 1 189 ? 21.281 -21.781 -20.172 1 89.25 189 ALA A CA 1
ATOM 1397 C C . ALA A 1 189 ? 22.703 -21.281 -20.297 1 89.25 189 ALA A C 1
ATOM 1399 O O . ALA A 1 189 ? 23.516 -21.453 -19.391 1 89.25 189 ALA A O 1
ATOM 1400 N N . GLU A 1 190 ? 23.016 -20.641 -21.375 1 92.56 190 GLU A N 1
ATOM 1401 C CA . GLU A 1 190 ? 24.344 -20.125 -21.625 1 92.56 190 GLU A CA 1
ATOM 1402 C C . GLU A 1 190 ? 24.359 -18.594 -21.578 1 92.56 190 GLU A C 1
ATOM 1404 O O . GLU A 1 190 ? 25.359 -17.969 -21.922 1 92.56 190 GLU A O 1
ATOM 1409 N N . GLY A 1 191 ? 23.312 -18.094 -21.219 1 91.62 191 GLY A N 1
ATOM 1410 C CA . GLY A 1 191 ? 23.188 -16.641 -21.141 1 91.62 191 GLY A CA 1
ATOM 1411 C C . GLY A 1 191 ? 23.859 -16.047 -19.922 1 91.62 191 GLY A C 1
ATOM 1412 O O . GLY A 1 191 ? 24.578 -16.734 -19.203 1 91.62 191 GLY A O 1
ATOM 1413 N N . PRO A 1 192 ? 23.672 -14.797 -19.688 1 92.44 192 PRO A N 1
ATOM 1414 C CA . PRO A 1 192 ? 24.375 -14.078 -18.625 1 92.44 192 PRO A CA 1
ATOM 1415 C C . PRO A 1 192 ? 23.938 -14.484 -17.219 1 92.44 192 PRO A C 1
ATOM 1417 O O . PRO A 1 192 ? 24.656 -14.266 -16.25 1 92.44 192 PRO A O 1
ATOM 1420 N N . ALA A 1 193 ? 22.781 -15.023 -17.094 1 94 193 ALA A N 1
ATOM 1421 C CA . ALA A 1 193 ? 22.25 -15.453 -15.797 1 94 193 ALA A CA 1
ATOM 1422 C C . ALA A 1 193 ? 21.5 -16.766 -15.914 1 94 193 ALA A C 1
ATOM 1424 O O . ALA A 1 193 ? 20.266 -16.812 -15.781 1 94 193 ALA A O 1
ATOM 1425 N N . PRO A 1 194 ? 22.141 -17.859 -16.078 1 93.56 194 PRO A N 1
ATOM 1426 C CA . PRO A 1 194 ? 21.516 -19.141 -16.422 1 93.56 194 PRO A CA 1
ATOM 1427 C C . PRO A 1 194 ? 20.625 -19.672 -15.305 1 93.56 194 PRO A C 1
ATOM 1429 O O . PRO A 1 194 ? 19.734 -20.5 -15.562 1 93.56 194 PRO A O 1
ATOM 1432 N N . ALA A 1 195 ? 20.797 -19.234 -14.086 1 95.19 195 ALA A N 1
ATOM 1433 C CA . ALA A 1 195 ? 20 -19.734 -12.961 1 95.19 195 ALA A CA 1
ATOM 1434 C C . ALA A 1 195 ? 18.812 -18.828 -12.68 1 95.19 195 ALA A C 1
ATOM 1436 O O . ALA A 1 195 ? 17.984 -19.125 -11.82 1 95.19 195 ALA A O 1
ATOM 1437 N N . PHE A 1 196 ? 18.688 -17.703 -13.445 1 97.75 196 PHE A N 1
ATOM 1438 C CA . PHE A 1 196 ? 17.641 -16.719 -13.219 1 97.75 196 PHE A CA 1
ATOM 1439 C C . PHE A 1 196 ? 16.312 -17.219 -13.789 1 97.75 196 PHE A C 1
ATOM 1441 O O . PHE A 1 196 ? 16.203 -17.516 -14.984 1 97.75 196 PHE A O 1
ATOM 1448 N N . SER A 1 197 ? 15.289 -17.297 -12.977 1 98.25 197 SER A N 1
ATOM 1449 C CA . SER A 1 197 ? 13.977 -17.781 -13.383 1 98.25 197 SER A CA 1
ATOM 1450 C C . SER A 1 197 ? 13.078 -16.641 -13.852 1 98.25 197 SER A C 1
ATOM 1452 O O . SER A 1 197 ? 12.961 -15.617 -13.172 1 98.25 197 SER A O 1
ATOM 1454 N N . VAL A 1 198 ? 12.43 -16.781 -14.969 1 98.62 198 VAL A N 1
ATOM 1455 C CA . VAL A 1 198 ? 11.43 -15.836 -15.438 1 98.62 198 VAL A CA 1
ATOM 1456 C C . VAL A 1 198 ? 10.07 -16.516 -15.531 1 98.62 198 VAL A C 1
ATOM 1458 O O . VAL A 1 198 ? 9.859 -17.391 -16.375 1 98.62 198 VAL A O 1
ATOM 1461 N N . LEU A 1 199 ? 9.18 -16.125 -14.688 1 98.75 199 LEU A N 1
ATOM 1462 C CA . LEU A 1 199 ? 7.828 -16.656 -14.648 1 98.75 199 LEU A CA 1
ATOM 1463 C C . LEU A 1 199 ? 6.812 -15.609 -15.078 1 98.75 199 LEU A C 1
ATOM 1465 O O . LEU A 1 199 ? 6.887 -14.453 -14.648 1 98.75 199 LEU A O 1
ATOM 1469 N N . THR A 1 200 ? 5.871 -15.961 -15.945 1 98.75 200 THR A N 1
ATOM 1470 C CA . THR A 1 200 ? 4.828 -15.023 -16.344 1 98.75 200 THR A CA 1
ATOM 1471 C C . THR A 1 200 ? 3.613 -15.148 -15.422 1 98.75 200 THR A C 1
ATOM 1473 O O . THR A 1 200 ? 3.248 -16.25 -15.016 1 98.75 200 THR A O 1
ATOM 1476 N N . GLY A 1 201 ? 3.082 -14.047 -15.031 1 98.19 201 GLY A N 1
ATOM 1477 C CA . GLY A 1 201 ? 1.806 -14 -14.336 1 98.19 201 GLY A CA 1
ATOM 1478 C C . GLY A 1 201 ? 0.625 -13.797 -15.266 1 98.19 201 GLY A C 1
ATOM 1479 O O . GLY A 1 201 ? -0.521 -13.734 -14.82 1 98.19 201 GLY A O 1
ATOM 1480 N N . SER A 1 202 ? 0.846 -13.688 -16.562 1 96.69 202 SER A N 1
ATOM 1481 C CA . SER A 1 202 ? -0.21 -13.508 -17.562 1 96.69 202 SER A CA 1
ATOM 1482 C C . SER A 1 202 ? -0.862 -14.844 -17.922 1 96.69 202 SER A C 1
ATOM 1484 O O . SER A 1 202 ? -0.307 -15.625 -18.688 1 96.69 202 SER A O 1
ATOM 1486 N N . GLU A 1 203 ? -2.08 -14.961 -17.531 1 95.25 203 GLU A N 1
ATOM 1487 C CA . GLU A 1 203 ? -2.729 -16.266 -17.531 1 95.25 203 GLU A CA 1
ATOM 1488 C C . GLU A 1 203 ? -3.365 -16.562 -18.891 1 95.25 203 GLU A C 1
ATOM 1490 O O . GLU A 1 203 ? -3.615 -17.719 -19.219 1 95.25 203 GLU A O 1
ATOM 1495 N N . LEU A 1 204 ? -3.5 -15.555 -19.625 1 97 204 LEU A N 1
ATOM 1496 C CA . LEU A 1 204 ? -4.246 -15.734 -20.859 1 97 204 LEU A CA 1
ATOM 1497 C C . LEU A 1 204 ? -3.301 -15.906 -22.047 1 97 204 LEU A C 1
ATOM 1499 O O . LEU A 1 204 ? -3.744 -16.156 -23.172 1 97 204 LEU A O 1
ATOM 1503 N N . THR A 1 205 ? -1.999 -15.766 -21.797 1 98.12 205 THR A N 1
ATOM 1504 C CA . THR A 1 205 ? -1.024 -15.859 -22.875 1 98.12 205 THR A CA 1
ATOM 1505 C C . THR A 1 205 ? 0.159 -16.734 -22.469 1 98.12 205 THR A C 1
ATOM 1507 O O . THR A 1 205 ? 1.3 -16.453 -22.844 1 98.12 205 THR A O 1
ATOM 1510 N N . VAL A 1 206 ? -0.135 -17.688 -21.688 1 98.69 206 VAL A N 1
ATOM 1511 C CA . VAL A 1 206 ? 0.911 -18.547 -21.156 1 98.69 206 VAL A CA 1
ATOM 1512 C C . VAL A 1 206 ? 1.627 -19.266 -22.297 1 98.69 206 VAL A C 1
ATOM 1514 O O . VAL A 1 206 ? 2.855 -19.375 -22.281 1 98.69 206 VAL A O 1
ATOM 1517 N N . ASP A 1 207 ? 0.854 -19.781 -23.266 1 98.5 207 ASP A N 1
ATOM 1518 C CA . ASP A 1 207 ? 1.438 -20.469 -24.422 1 98.5 207 ASP A CA 1
ATOM 1519 C C . ASP A 1 207 ? 2.43 -19.578 -25.156 1 98.5 207 ASP A C 1
ATOM 1521 O O . ASP A 1 207 ? 3.557 -20 -25.438 1 98.5 207 ASP A O 1
ATOM 1525 N N . ALA A 1 208 ? 2.07 -18.359 -25.391 1 97.88 208 ALA A N 1
ATOM 1526 C CA . ALA A 1 208 ? 2.939 -17.391 -26.078 1 97.88 208 ALA A CA 1
ATOM 1527 C C . ALA A 1 208 ? 4.18 -17.094 -25.234 1 97.88 208 ALA A C 1
ATOM 1529 O O . ALA A 1 208 ? 5.281 -16.953 -25.781 1 97.88 208 ALA A O 1
ATOM 1530 N N . ALA A 1 209 ? 4 -16.953 -23.938 1 98.25 209 ALA A N 1
ATOM 1531 C CA . ALA A 1 209 ? 5.129 -16.656 -23.047 1 98.25 209 ALA A CA 1
ATOM 1532 C C . ALA A 1 209 ? 6.113 -17.828 -23.016 1 98.25 209 ALA A C 1
ATOM 1534 O O . ALA A 1 209 ? 7.328 -17.625 -23.031 1 98.25 209 ALA A O 1
ATOM 1535 N N . LEU A 1 210 ? 5.562 -19.031 -22.922 1 98.06 210 LEU A N 1
ATOM 1536 C CA . LEU A 1 210 ? 6.422 -20.219 -22.953 1 98.06 210 LEU A CA 1
ATOM 1537 C C . LEU A 1 210 ? 7.156 -20.312 -24.297 1 98.06 210 LEU A C 1
ATOM 1539 O O . LEU A 1 210 ? 8.344 -20.656 -24.328 1 98.06 210 LEU A O 1
ATOM 1543 N N . LEU A 1 211 ? 6.43 -20.031 -25.375 1 97.38 211 LEU A N 1
ATOM 1544 C CA . LEU A 1 211 ? 7.066 -20 -26.688 1 97.38 211 LEU A CA 1
ATOM 1545 C C . LEU A 1 211 ? 8.211 -19 -26.703 1 97.38 211 LEU A C 1
ATOM 1547 O O . LEU A 1 211 ? 9.25 -19.25 -27.328 1 97.38 211 LEU A O 1
ATOM 1551 N N . ALA A 1 212 ? 8.031 -17.859 -26.031 1 96.75 212 ALA A N 1
ATOM 1552 C CA . ALA A 1 212 ? 9.047 -16.812 -25.969 1 96.75 212 ALA A CA 1
ATOM 1553 C C . ALA A 1 212 ? 10.227 -17.234 -25.109 1 96.75 212 ALA A C 1
ATOM 1555 O O . ALA A 1 212 ? 11.328 -16.703 -25.25 1 96.75 212 ALA A O 1
ATOM 1556 N N . GLY A 1 213 ? 9.969 -18.188 -24.172 1 96.88 213 GLY A N 1
ATOM 1557 C CA . GLY A 1 213 ? 11.117 -18.734 -23.453 1 96.88 213 GLY A CA 1
ATOM 1558 C C . GLY A 1 213 ? 11.047 -18.516 -21.953 1 96.88 213 GLY A C 1
ATOM 1559 O O . GLY A 1 213 ? 12.039 -18.703 -21.25 1 96.88 213 GLY A O 1
ATOM 1560 N N . VAL A 1 214 ? 9.891 -18.141 -21.438 1 98 214 VAL A N 1
ATOM 1561 C CA . VAL A 1 214 ? 9.797 -18.062 -19.984 1 98 214 VAL A CA 1
ATOM 1562 C C . VAL A 1 214 ? 9.93 -19.453 -19.375 1 98 214 VAL A C 1
ATOM 1564 O O . VAL A 1 214 ? 9.766 -20.453 -20.078 1 98 214 VAL A O 1
ATOM 1567 N N . ASP A 1 215 ? 10.25 -19.453 -18.047 1 97.69 215 ASP A N 1
ATOM 1568 C CA . ASP A 1 215 ? 10.523 -20.719 -17.375 1 97.69 215 ASP A CA 1
ATOM 1569 C C . ASP A 1 215 ? 9.242 -21.344 -16.828 1 97.69 215 ASP A C 1
ATOM 1571 O O . ASP A 1 215 ? 9.219 -22.531 -16.484 1 97.69 215 ASP A O 1
ATOM 1575 N N . GLY A 1 216 ? 8.211 -20.578 -16.719 1 98.19 216 GLY A N 1
ATOM 1576 C CA . GLY A 1 216 ? 6.98 -21.094 -16.141 1 98.19 216 GLY A CA 1
ATOM 1577 C C . GLY A 1 216 ? 5.906 -20.031 -15.977 1 98.19 216 GLY A C 1
ATOM 1578 O O . GLY A 1 216 ? 5.977 -18.969 -16.594 1 98.19 216 GLY A O 1
ATOM 1579 N N . VAL A 1 217 ? 4.859 -20.391 -15.242 1 98.81 217 VAL A N 1
ATOM 1580 C CA . VAL A 1 217 ? 3.693 -19.531 -15.094 1 98.81 217 VAL A CA 1
ATOM 1581 C C . VAL A 1 217 ? 3.225 -19.547 -13.641 1 98.81 217 VAL A C 1
ATOM 1583 O O . VAL A 1 217 ? 3.35 -20.547 -12.945 1 98.81 217 VAL A O 1
ATOM 1586 N N . VAL A 1 218 ? 2.809 -18.406 -13.172 1 98.81 218 VAL A N 1
ATOM 1587 C CA . VAL A 1 218 ? 2.162 -18.219 -11.875 1 98.81 218 VAL A CA 1
ATOM 1588 C C . VAL A 1 218 ? 0.69 -17.875 -12.07 1 98.81 218 VAL A C 1
ATOM 1590 O O . VAL A 1 218 ? 0.296 -16.719 -11.922 1 98.81 218 VAL A O 1
ATOM 1593 N N . PRO A 1 219 ? -0.169 -18.812 -12.383 1 98.69 219 PRO A N 1
ATOM 1594 C CA . PRO A 1 219 ? -1.547 -18.547 -12.805 1 98.69 219 PRO A CA 1
ATOM 1595 C C . PRO A 1 219 ? -2.537 -18.594 -11.648 1 98.69 219 PRO A C 1
ATOM 1597 O O . PRO A 1 219 ? -2.648 -19.609 -10.953 1 98.69 219 PRO A O 1
ATOM 1600 N N . GLY A 1 220 ? -3.297 -17.516 -11.414 1 98.5 220 GLY A N 1
ATOM 1601 C CA . GLY A 1 220 ? -4.367 -17.484 -10.43 1 98.5 220 GLY A CA 1
ATOM 1602 C C . GLY A 1 220 ? -5.41 -18.562 -10.664 1 98.5 220 GLY A C 1
ATOM 1603 O O . GLY A 1 220 ? -5.781 -19.281 -9.734 1 98.5 220 GLY A O 1
ATOM 1604 N N . LEU A 1 221 ? -5.824 -18.734 -11.922 1 98.75 221 LEU A N 1
ATOM 1605 C CA . LEU A 1 221 ? -6.812 -19.75 -12.281 1 98.75 221 LEU A CA 1
ATOM 1606 C C . LEU A 1 221 ? -6.277 -21.141 -12.008 1 98.75 221 LEU A C 1
ATOM 1608 O O . LEU A 1 221 ? -7.051 -22.109 -11.945 1 98.75 221 LEU A O 1
ATOM 1612 N N . GLY A 1 222 ? -4.992 -21.234 -11.844 1 98.81 222 GLY A N 1
ATOM 1613 C CA . GLY A 1 222 ? -4.402 -22.516 -11.484 1 98.81 222 GLY A CA 1
ATOM 1614 C C . GLY A 1 222 ? -4.965 -23.094 -10.195 1 98.81 222 GLY A C 1
ATOM 1615 O O . GLY A 1 222 ? -4.867 -24.297 -9.961 1 98.81 222 GLY A O 1
ATOM 1616 N N . ASN A 1 223 ? -5.523 -22.266 -9.312 1 98.88 223 ASN A N 1
ATOM 1617 C CA . ASN A 1 223 ? -6.18 -22.781 -8.109 1 98.88 223 ASN A CA 1
ATOM 1618 C C . ASN A 1 223 ? -7.363 -23.672 -8.453 1 98.88 223 ASN A C 1
ATOM 1620 O O . ASN A 1 223 ? -7.625 -24.656 -7.758 1 98.88 223 ASN A O 1
ATOM 1624 N N . VAL A 1 224 ? -8.023 -23.312 -9.539 1 98.88 224 VAL A N 1
ATOM 1625 C CA . VAL A 1 224 ? -9.234 -24.016 -9.961 1 98.88 224 VAL A CA 1
ATOM 1626 C C . VAL A 1 224 ? -8.875 -25.188 -10.852 1 98.88 224 VAL A C 1
ATOM 1628 O O . VAL A 1 224 ? -9.383 -26.297 -10.664 1 98.88 224 VAL A O 1
ATOM 1631 N N . ASP A 1 225 ? -7.973 -25 -11.789 1 98.88 225 ASP A N 1
ATOM 1632 C CA . ASP A 1 225 ? -7.594 -26.047 -12.734 1 98.88 225 ASP A CA 1
ATOM 1633 C C . ASP A 1 225 ? -6.074 -26.141 -12.859 1 98.88 225 ASP A C 1
ATOM 1635 O O . ASP A 1 225 ? -5.512 -25.906 -13.93 1 98.88 225 ASP A O 1
ATOM 1639 N N . PRO A 1 226 ? -5.461 -26.609 -11.773 1 98.81 226 PRO A N 1
ATOM 1640 C CA . PRO A 1 226 ? -4.004 -26.766 -11.844 1 98.81 226 PRO A CA 1
ATOM 1641 C C . PRO A 1 226 ? -3.564 -27.75 -12.922 1 98.81 226 PRO A C 1
ATOM 1643 O O . PRO A 1 226 ? -2.574 -27.516 -13.617 1 98.81 226 PRO A O 1
ATOM 1646 N N . ALA A 1 227 ? -4.281 -28.828 -13.156 1 98.81 227 ALA A N 1
ATOM 1647 C CA . ALA A 1 227 ? -3.922 -29.828 -14.148 1 98.81 227 ALA A CA 1
ATOM 1648 C C . ALA A 1 227 ? -3.943 -29.25 -15.562 1 98.81 227 ALA A C 1
ATOM 1650 O O . ALA A 1 227 ? -3.143 -29.656 -16.406 1 98.81 227 ALA A O 1
ATOM 1651 N N . GLY A 1 228 ? -4.906 -28.359 -15.805 1 98.81 228 GLY A N 1
ATOM 1652 C CA . GLY A 1 228 ? -4.965 -27.719 -17.109 1 98.81 228 GLY A CA 1
ATOM 1653 C C . GLY A 1 228 ? -3.697 -26.953 -17.453 1 98.81 228 GLY A C 1
ATOM 1654 O O . GLY A 1 228 ? -3.199 -27.047 -18.578 1 98.81 228 GLY A O 1
ATOM 1655 N N . TYR A 1 229 ? -3.172 -26.219 -16.5 1 98.88 229 TYR A N 1
ATOM 1656 C CA . TYR A 1 229 ? -1.944 -25.469 -16.75 1 98.88 229 TYR A CA 1
ATOM 1657 C C . TYR A 1 229 ? -0.75 -26.406 -16.859 1 98.88 229 TYR A C 1
ATOM 1659 O O . TYR A 1 229 ? 0.182 -26.141 -17.625 1 98.88 229 TYR A O 1
ATOM 1667 N N . VAL A 1 230 ? -0.742 -27.5 -16.094 1 98.88 230 VAL A N 1
ATOM 1668 C CA . VAL A 1 230 ? 0.332 -28.469 -16.203 1 98.88 230 VAL A CA 1
ATOM 1669 C C . VAL A 1 230 ? 0.311 -29.109 -17.594 1 98.88 230 VAL A C 1
ATOM 1671 O O . VAL A 1 230 ? 1.356 -29.266 -18.234 1 98.88 230 VAL A O 1
ATOM 1674 N N . ARG A 1 231 ? -0.888 -29.469 -18.141 1 98.88 231 ARG A N 1
ATOM 1675 C CA . ARG A 1 231 ? -0.996 -30 -19.5 1 98.88 231 ARG A CA 1
ATOM 1676 C C . ARG A 1 231 ? -0.467 -29 -20.516 1 98.88 231 ARG A C 1
ATOM 1678 O O . ARG A 1 231 ? 0.236 -29.391 -21.469 1 98.88 231 ARG A O 1
ATOM 1685 N N . LEU A 1 232 ? -0.829 -27.734 -20.297 1 98.88 232 LEU A N 1
ATOM 1686 C CA . LEU A 1 232 ? -0.351 -26.672 -21.188 1 98.88 232 LEU A CA 1
ATOM 1687 C C . LEU A 1 232 ? 1.172 -26.578 -21.156 1 98.88 232 LEU A C 1
ATOM 1689 O O . LEU A 1 232 ? 1.814 -26.531 -22.203 1 98.88 232 LEU A O 1
ATOM 1693 N N . TYR A 1 233 ? 1.702 -26.578 -20 1 98.81 233 TYR A N 1
ATOM 1694 C CA . TYR A 1 233 ? 3.146 -26.5 -19.797 1 98.81 233 TYR A CA 1
ATOM 1695 C C . TYR A 1 233 ? 3.854 -27.672 -20.453 1 98.81 233 TYR A C 1
ATOM 1697 O O . TYR A 1 233 ? 4.867 -27.5 -21.125 1 98.81 233 TYR A O 1
ATOM 1705 N N . GLU A 1 234 ? 3.322 -28.906 -20.25 1 98.75 234 GLU A N 1
ATOM 1706 C CA . GLU A 1 234 ? 3.91 -30.125 -20.797 1 98.75 234 GLU A CA 1
ATOM 1707 C C . GLU A 1 234 ? 3.848 -30.125 -22.328 1 98.75 234 GLU A C 1
ATOM 1709 O O . GLU A 1 234 ? 4.793 -30.547 -22.984 1 98.75 234 GLU A O 1
ATOM 1714 N N . ALA A 1 235 ? 2.727 -29.688 -22.859 1 98.81 235 ALA A N 1
ATOM 1715 C CA . ALA A 1 235 ? 2.596 -29.594 -24.297 1 98.81 235 ALA A CA 1
ATOM 1716 C C . ALA A 1 235 ? 3.656 -28.672 -24.891 1 98.81 235 ALA A C 1
ATOM 1718 O O . ALA A 1 235 ? 4.27 -28.984 -25.906 1 98.81 235 ALA A O 1
ATOM 1719 N N . ALA A 1 236 ? 3.842 -27.516 -24.266 1 98.25 236 ALA A N 1
ATOM 1720 C CA . ALA A 1 236 ? 4.867 -26.578 -24.703 1 98.25 236 ALA A CA 1
ATOM 1721 C C . ALA A 1 236 ? 6.258 -27.188 -24.625 1 98.25 236 ALA A C 1
ATOM 1723 O O . ALA A 1 236 ? 7.078 -27.016 -25.531 1 98.25 236 ALA A O 1
ATOM 1724 N N . GLY A 1 237 ? 6.543 -27.906 -23.531 1 97 237 GLY A N 1
ATOM 1725 C CA . GLY A 1 237 ? 7.82 -28.594 -23.359 1 97 237 GLY A CA 1
ATOM 1726 C C . GLY A 1 237 ? 8.102 -29.625 -24.422 1 97 237 GLY A C 1
ATOM 1727 O O . GLY A 1 237 ? 9.258 -29.844 -24.797 1 97 237 GLY A O 1
ATOM 1728 N N . ALA A 1 238 ? 7.039 -30.188 -24.891 1 98 238 ALA A N 1
ATOM 1729 C CA . ALA A 1 238 ? 7.145 -31.203 -25.938 1 98 238 ALA A CA 1
ATOM 1730 C C . ALA A 1 238 ? 7.113 -30.562 -27.328 1 98 238 ALA A C 1
ATOM 1732 O O . ALA A 1 238 ? 7.078 -31.25 -28.344 1 98 238 ALA A O 1
ATOM 1733 N N . SER A 1 239 ? 7.008 -29.25 -27.391 1 97.5 239 SER A N 1
ATOM 1734 C CA . SER A 1 239 ? 6.926 -28.469 -28.609 1 97.5 239 SER A CA 1
ATOM 1735 C C . SER A 1 239 ? 5.648 -28.781 -29.391 1 97.5 239 SER A C 1
ATOM 1737 O O . SER A 1 239 ? 5.637 -28.734 -30.609 1 97.5 239 SER A O 1
ATOM 1739 N N . ASP A 1 240 ? 4.734 -29.328 -28.719 1 98.5 240 ASP A N 1
ATOM 1740 C CA . ASP A 1 240 ? 3.406 -29.5 -29.297 1 98.5 240 ASP A CA 1
ATOM 1741 C C . ASP A 1 240 ? 2.58 -28.219 -29.141 1 98.5 240 ASP A C 1
ATOM 1743 O O . ASP A 1 240 ? 1.627 -28.188 -28.359 1 98.5 240 ASP A O 1
ATOM 1747 N N . TRP A 1 241 ? 2.846 -27.25 -29.906 1 98.19 241 TRP A N 1
ATOM 1748 C CA . TRP A 1 241 ? 2.307 -25.891 -29.766 1 98.19 241 TRP A CA 1
ATOM 1749 C C . TRP A 1 241 ? 0.822 -25.859 -30.109 1 98.19 241 TRP A C 1
ATOM 1751 O O . TRP A 1 241 ? 0.049 -25.141 -29.484 1 98.19 241 TRP A O 1
ATOM 1761 N N . PRO A 1 242 ? 0.376 -26.672 -31.141 1 98.44 242 PRO A N 1
ATOM 1762 C CA . PRO A 1 242 ? -1.072 -26.703 -31.359 1 98.44 242 PRO A CA 1
ATOM 1763 C C . PRO A 1 242 ? -1.844 -27.172 -30.141 1 98.44 242 PRO A C 1
ATOM 1765 O O . PRO A 1 242 ? -2.877 -26.594 -29.797 1 98.44 242 PRO A O 1
ATOM 1768 N N . GLN A 1 243 ? -1.321 -28.188 -29.469 1 98.5 243 GLN A N 1
ATOM 1769 C CA . GLN A 1 243 ? -1.961 -28.656 -28.25 1 98.5 243 GLN A CA 1
ATOM 1770 C C . GLN A 1 243 ? -1.891 -27.609 -27.141 1 98.5 243 GLN A C 1
ATOM 1772 O O . GLN A 1 243 ? -2.85 -27.422 -26.391 1 98.5 243 GLN A O 1
ATOM 1777 N N . ALA A 1 244 ? -0.742 -26.969 -27.016 1 98.75 244 ALA A N 1
ATOM 1778 C CA . ALA A 1 244 ? -0.602 -25.906 -26.031 1 98.75 244 ALA A CA 1
ATOM 1779 C C . ALA A 1 244 ? -1.642 -24.812 -26.25 1 98.75 244 ALA A C 1
ATOM 1781 O O . ALA A 1 244 ? -2.295 -24.359 -25.312 1 98.75 244 ALA A O 1
ATOM 1782 N N . ALA A 1 245 ? -1.804 -24.406 -27.484 1 98.69 245 ALA A N 1
ATOM 1783 C CA . ALA A 1 245 ? -2.764 -23.359 -27.844 1 98.69 245 ALA A CA 1
ATOM 1784 C C . ALA A 1 245 ? -4.191 -23.797 -27.531 1 98.69 245 ALA A C 1
ATOM 1786 O O . ALA A 1 245 ? -5.004 -23 -27.062 1 98.69 245 ALA A O 1
ATOM 1787 N N . ARG A 1 246 ? -4.492 -25.047 -27.828 1 98.5 246 ARG A N 1
ATOM 1788 C CA . ARG A 1 246 ? -5.824 -25.578 -27.547 1 98.5 246 ARG A CA 1
ATOM 1789 C C . ARG A 1 246 ? -6.125 -25.547 -26.062 1 98.5 246 ARG A C 1
ATOM 1791 O O . ARG A 1 246 ? -7.219 -25.156 -25.641 1 98.5 246 ARG A O 1
ATOM 1798 N N . GLU A 1 247 ? -5.164 -26 -25.312 1 98.56 247 GLU A N 1
ATOM 1799 C CA . GLU A 1 247 ? -5.352 -25.984 -23.859 1 98.56 247 GLU A CA 1
ATOM 1800 C C . GLU A 1 247 ? -5.477 -24.562 -23.344 1 98.56 247 GLU A C 1
ATOM 1802 O O . GLU A 1 247 ? -6.277 -24.281 -22.438 1 98.56 247 GLU A O 1
ATOM 1807 N N . GLN A 1 248 ? -4.664 -23.625 -23.875 1 98.75 248 GLN A N 1
ATOM 1808 C CA . GLN A 1 248 ? -4.766 -22.219 -23.5 1 98.75 248 GLN A CA 1
ATOM 1809 C C . GLN A 1 248 ? -6.16 -21.672 -23.797 1 98.75 248 GLN A C 1
ATOM 1811 O O . GLN A 1 248 ? -6.711 -20.906 -23 1 98.75 248 GLN A O 1
ATOM 1816 N N . GLU A 1 249 ? -6.688 -22.031 -24.938 1 98.69 249 GLU A N 1
ATOM 1817 C CA . GLU A 1 249 ? -8.023 -21.578 -25.297 1 98.69 249 GLU A CA 1
ATOM 1818 C C . GLU A 1 249 ? -9.07 -22.109 -24.328 1 98.69 249 GLU A C 1
ATOM 1820 O O . GLU A 1 249 ? -9.977 -21.375 -23.922 1 98.69 249 GLU A O 1
ATOM 1825 N N . ARG A 1 250 ? -8.969 -23.375 -23.953 1 98.62 250 ARG A N 1
ATOM 1826 C CA . ARG A 1 250 ? -9.867 -23.953 -22.969 1 98.62 250 ARG A CA 1
ATOM 1827 C C . ARG A 1 250 ? -9.781 -23.203 -21.641 1 98.62 250 ARG A C 1
ATOM 1829 O O . ARG A 1 250 ? -10.805 -22.844 -21.062 1 98.62 250 ARG A O 1
ATOM 1836 N N . LEU A 1 251 ? -8.57 -22.906 -21.234 1 98.81 251 LEU A N 1
ATOM 1837 C CA . LEU A 1 251 ? -8.336 -22.203 -19.969 1 98.81 251 LEU A CA 1
ATOM 1838 C C . LEU A 1 251 ? -8.844 -20.766 -20.062 1 98.81 251 LEU A C 1
ATOM 1840 O O . LEU A 1 251 ? -9.328 -20.219 -19.078 1 98.81 251 LEU A O 1
ATOM 1844 N N . ALA A 1 252 ? -8.672 -20.141 -21.25 1 98.69 252 ALA A N 1
ATOM 1845 C CA . ALA A 1 252 ? -9.203 -18.797 -21.453 1 98.69 252 ALA A CA 1
ATOM 1846 C C . ALA A 1 252 ? -10.719 -18.781 -21.297 1 98.69 252 ALA A C 1
ATOM 1848 O O . ALA A 1 252 ? -11.281 -17.844 -20.734 1 98.69 252 ALA A O 1
ATOM 1849 N N . GLY A 1 253 ? -11.352 -19.797 -21.891 1 98.62 253 GLY A N 1
ATOM 1850 C CA . GLY A 1 253 ? -12.789 -19.922 -21.703 1 98.62 253 GLY A CA 1
ATOM 1851 C C . GLY A 1 253 ? -13.188 -20.031 -20.25 1 98.62 253 GLY A C 1
ATOM 1852 O O . GLY A 1 253 ? -14.148 -19.391 -19.812 1 98.62 253 GLY A O 1
ATOM 1853 N N . LEU A 1 254 ? -12.484 -20.859 -19.484 1 98.81 254 LEU A N 1
ATOM 1854 C CA . LEU A 1 254 ? -12.742 -21.016 -18.047 1 98.81 254 LEU A CA 1
ATOM 1855 C C . LEU A 1 254 ? -12.461 -19.734 -17.297 1 98.81 254 LEU A C 1
ATOM 1857 O O . LEU A 1 254 ? -13.203 -19.375 -16.375 1 98.81 254 LEU A O 1
ATOM 1861 N N . PHE A 1 255 ? -11.422 -18.984 -17.688 1 98.69 255 PHE A N 1
ATOM 1862 C CA . PHE A 1 255 ? -10.961 -17.781 -17.016 1 98.69 255 PHE A CA 1
ATOM 1863 C C . PHE A 1 255 ? -12.031 -16.703 -17.062 1 98.69 255 PHE A C 1
ATOM 1865 O O . PHE A 1 255 ? -12.086 -15.836 -16.172 1 98.69 255 PHE A O 1
ATOM 1872 N N . ALA A 1 256 ? -12.914 -16.75 -18.016 1 98.31 256 ALA A N 1
ATOM 1873 C CA . ALA A 1 256 ? -13.961 -15.742 -18.172 1 98.31 256 ALA A CA 1
ATOM 1874 C C . ALA A 1 256 ? -14.836 -15.664 -16.922 1 98.31 256 ALA A C 1
ATOM 1876 O O . ALA A 1 256 ? -15.578 -14.695 -16.75 1 98.31 256 ALA A O 1
ATOM 1877 N N . MET A 1 257 ? -14.68 -16.656 -16.016 1 98.5 257 MET A N 1
ATOM 1878 C CA . MET A 1 257 ? -15.453 -16.656 -14.773 1 98.5 257 MET A CA 1
ATOM 1879 C C . MET A 1 257 ? -15.141 -15.422 -13.938 1 98.5 257 MET A C 1
ATOM 1881 O O . MET A 1 257 ? -15.961 -14.984 -13.133 1 98.5 257 MET A O 1
ATOM 1885 N N . VAL A 1 258 ? -13.977 -14.82 -14.148 1 98.06 258 VAL A N 1
ATOM 1886 C CA . VAL A 1 258 ? -13.547 -13.695 -13.32 1 98.06 258 VAL A CA 1
ATOM 1887 C C . VAL A 1 258 ? -14.43 -12.484 -13.609 1 98.06 258 VAL A C 1
ATOM 1889 O O . VAL A 1 258 ? -14.43 -11.516 -12.844 1 98.06 258 VAL A O 1
ATOM 1892 N N . ASP A 1 259 ? -15.195 -12.508 -14.688 1 97.44 259 ASP A N 1
ATOM 1893 C CA . ASP A 1 259 ? -16.047 -11.391 -15.086 1 97.44 259 ASP A CA 1
ATOM 1894 C C . ASP A 1 259 ? -17.484 -11.602 -14.641 1 97.44 259 ASP A C 1
ATOM 1896 O O . ASP A 1 259 ? -18.391 -10.875 -15.07 1 97.44 259 ASP A O 1
ATOM 1900 N N . ALA A 1 260 ? -17.688 -12.602 -13.828 1 97.56 260 ALA A N 1
ATOM 1901 C CA . ALA A 1 260 ? -19.047 -12.977 -13.43 1 97.56 260 ALA A CA 1
ATOM 1902 C C . ALA A 1 260 ? -19.703 -11.883 -12.594 1 97.56 260 ALA A C 1
ATOM 1904 O O . ALA A 1 260 ? -20.922 -11.695 -12.648 1 97.56 260 ALA A O 1
ATOM 1905 N N . GLY A 1 261 ? -18.922 -11.195 -11.75 1 96.75 261 GLY A N 1
ATOM 1906 C CA . GLY A 1 261 ? -19.469 -10.133 -10.914 1 96.75 261 GLY A CA 1
ATOM 1907 C C . GLY A 1 261 ? -19.828 -8.891 -11.703 1 96.75 261 GLY A C 1
ATOM 1908 O O . GLY A 1 261 ? -19.062 -8.438 -12.547 1 96.75 261 GLY A O 1
ATOM 1909 N N . PRO A 1 262 ? -21.016 -8.305 -11.438 1 95.69 262 PRO A N 1
ATOM 1910 C CA . PRO A 1 262 ? -21.406 -7.098 -12.164 1 95.69 262 PRO A CA 1
ATOM 1911 C C . PRO A 1 262 ? -20.516 -5.898 -11.844 1 95.69 262 PRO A C 1
ATOM 1913 O O . PRO A 1 262 ? -20.406 -5.492 -10.688 1 95.69 262 PRO A O 1
ATOM 1916 N N . GLU A 1 263 ? -20.016 -5.246 -12.836 1 93.38 263 GLU A N 1
ATOM 1917 C CA . GLU A 1 263 ? -19.047 -4.176 -12.695 1 93.38 263 GLU A CA 1
ATOM 1918 C C . GLU A 1 263 ? -19.641 -2.975 -11.969 1 93.38 263 GLU A C 1
ATOM 1920 O O . GLU A 1 263 ? -18.906 -2.23 -11.297 1 93.38 263 GLU A O 1
ATOM 1925 N N . ALA A 1 264 ? -20.906 -2.771 -12.078 1 94.06 264 ALA A N 1
ATOM 1926 C CA . ALA A 1 264 ? -21.562 -1.64 -11.43 1 94.06 264 ALA A CA 1
ATOM 1927 C C . ALA A 1 264 ? -21.641 -1.846 -9.922 1 94.06 264 ALA A C 1
ATOM 1929 O O . ALA A 1 264 ? -21.859 -0.891 -9.164 1 94.06 264 ALA A O 1
ATOM 1930 N N . GLU A 1 265 ? -21.375 -3.086 -9.5 1 94.81 265 GLU A N 1
ATOM 1931 C CA . GLU A 1 265 ? -21.719 -3.383 -8.109 1 94.81 265 GLU A CA 1
ATOM 1932 C C . GLU A 1 265 ? -20.469 -3.799 -7.32 1 94.81 265 GLU A C 1
ATOM 1934 O O . GLU A 1 265 ? -20.484 -3.801 -6.09 1 94.81 265 GLU A O 1
ATOM 1939 N N . MET A 1 266 ? -19.484 -4.211 -8.047 1 95.44 266 MET A N 1
ATOM 1940 C CA . MET A 1 266 ? -18.312 -4.711 -7.324 1 95.44 266 MET A CA 1
ATOM 1941 C C . MET A 1 266 ? -17.047 -4.5 -8.141 1 95.44 266 MET A C 1
ATOM 1943 O O . MET A 1 266 ? -17.094 -4.348 -9.359 1 95.44 266 MET A O 1
ATOM 1947 N N . GLY A 1 267 ? -15.961 -4.461 -7.414 1 94.69 267 GLY A N 1
ATOM 1948 C CA . GLY A 1 267 ? -14.672 -4.289 -8.062 1 94.69 267 GLY A CA 1
ATOM 1949 C C . GLY A 1 267 ? -14.172 -5.555 -8.742 1 94.69 267 GLY A C 1
ATOM 1950 O O . GLY A 1 267 ? -14.664 -6.648 -8.461 1 94.69 267 GLY A O 1
ATOM 1951 N N . ARG A 1 268 ? -13.203 -5.379 -9.625 1 94.06 268 ARG A N 1
ATOM 1952 C CA . ARG A 1 268 ? -12.633 -6.48 -10.391 1 94.06 268 ARG A CA 1
ATOM 1953 C C . ARG A 1 268 ? -11.977 -7.504 -9.469 1 94.06 268 ARG A C 1
ATOM 1955 O O . ARG A 1 268 ? -12.023 -8.703 -9.734 1 94.06 268 ARG A O 1
ATOM 1962 N N . SER A 1 269 ? -11.344 -7.035 -8.391 1 95.75 269 SER A N 1
ATOM 1963 C CA . SER A 1 269 ? -10.727 -7.953 -7.441 1 95.75 269 SER A CA 1
ATOM 1964 C C . SER A 1 269 ? -11.773 -8.828 -6.758 1 95.75 269 SER A C 1
ATOM 1966 O O . SER A 1 269 ? -11.586 -10.039 -6.625 1 95.75 269 SER A O 1
ATOM 1968 N N . SER A 1 270 ? -12.875 -8.219 -6.379 1 97.31 270 SER A N 1
ATOM 1969 C CA . SER A 1 270 ? -13.984 -8.961 -5.77 1 97.31 270 SER A CA 1
ATOM 1970 C C . SER A 1 270 ? -14.508 -10.039 -6.711 1 97.31 270 SER A C 1
ATOM 1972 O O . SER A 1 270 ? -14.734 -11.172 -6.297 1 97.31 270 SER A O 1
ATOM 1974 N N . SER A 1 271 ? -14.695 -9.609 -7.918 1 98.19 271 SER A N 1
ATOM 1975 C CA . SER A 1 271 ? -15.258 -10.531 -8.898 1 98.19 271 SER A CA 1
ATOM 1976 C C . SER A 1 271 ? -14.312 -11.695 -9.18 1 98.19 271 SER A C 1
ATOM 1978 O O . SER A 1 271 ? -14.727 -12.852 -9.148 1 98.19 271 SER A O 1
ATOM 1980 N N . ALA A 1 272 ? -13.078 -11.414 -9.445 1 97.94 272 ALA A N 1
ATOM 1981 C CA . ALA A 1 272 ? -12.102 -12.43 -9.836 1 97.94 272 ALA A CA 1
ATOM 1982 C C . ALA A 1 272 ? -11.844 -13.406 -8.688 1 97.94 272 ALA A C 1
ATOM 1984 O O . ALA A 1 272 ? -11.953 -14.617 -8.859 1 97.94 272 ALA A O 1
ATOM 1985 N N . LEU A 1 273 ? -11.539 -12.906 -7.508 1 98.25 273 LEU A N 1
ATOM 1986 C CA . LEU A 1 273 ? -11.25 -13.758 -6.359 1 98.25 273 LEU A CA 1
ATOM 1987 C C . LEU A 1 273 ? -12.5 -14.484 -5.883 1 98.25 273 LEU A C 1
ATOM 1989 O O . LEU A 1 273 ? -12.438 -15.641 -5.469 1 98.25 273 LEU A O 1
ATOM 1993 N N . GLY A 1 274 ? -13.594 -13.703 -5.961 1 98.44 274 GLY A N 1
ATOM 1994 C CA . GLY A 1 274 ? -14.859 -14.359 -5.652 1 98.44 274 GLY A CA 1
ATOM 1995 C C . GLY A 1 274 ? -15.164 -15.531 -6.566 1 98.44 274 GLY A C 1
ATOM 1996 O O . GLY A 1 274 ? -15.656 -16.562 -6.113 1 98.44 274 GLY A O 1
ATOM 1997 N N . ALA A 1 275 ? -14.859 -15.375 -7.824 1 98.81 275 ALA A N 1
ATOM 1998 C CA . ALA A 1 275 ? -15.109 -16.438 -8.789 1 98.81 275 ALA A CA 1
ATOM 1999 C C . ALA A 1 275 ? -14.219 -17.656 -8.516 1 98.81 275 ALA A C 1
ATOM 2001 O O . ALA A 1 275 ? -14.68 -18.797 -8.562 1 98.81 275 ALA A O 1
ATOM 2002 N N . PHE A 1 276 ? -12.93 -17.453 -8.281 1 98.81 276 PHE A N 1
ATOM 2003 C CA . PHE A 1 276 ? -12.039 -18.562 -7.969 1 98.81 276 PHE A CA 1
ATOM 2004 C C . PHE A 1 276 ? -12.516 -19.312 -6.73 1 98.81 276 PHE A C 1
ATOM 2006 O O . PHE A 1 276 ? -12.57 -20.531 -6.727 1 98.81 276 PHE A O 1
ATOM 2013 N N . LYS A 1 277 ? -12.906 -18.578 -5.695 1 98.69 277 LYS A N 1
ATOM 2014 C CA . LYS A 1 277 ? -13.305 -19.203 -4.441 1 98.69 277 LYS A CA 1
ATOM 2015 C C . LYS A 1 277 ? -14.656 -19.891 -4.578 1 98.69 277 LYS A C 1
ATOM 2017 O O . LYS A 1 277 ? -14.898 -20.938 -3.982 1 98.69 277 LYS A O 1
ATOM 2022 N N . ALA A 1 278 ? -15.531 -19.281 -5.34 1 98.69 278 ALA A N 1
ATOM 2023 C CA . ALA A 1 278 ? -16.797 -19.953 -5.641 1 98.69 278 ALA A CA 1
ATOM 2024 C C . ALA A 1 278 ? -16.547 -21.266 -6.391 1 98.69 278 ALA A C 1
ATOM 2026 O O . ALA A 1 278 ? -17.172 -22.281 -6.078 1 98.69 278 ALA A O 1
ATOM 2027 N N . ALA A 1 279 ? -15.703 -21.234 -7.375 1 98.94 279 ALA A N 1
ATOM 2028 C CA . ALA A 1 279 ? -15.367 -22.438 -8.141 1 98.94 279 ALA A CA 1
ATOM 2029 C C . ALA A 1 279 ? -14.812 -23.516 -7.238 1 98.94 279 ALA A C 1
ATOM 2031 O O . ALA A 1 279 ? -15.227 -24.688 -7.32 1 98.94 279 ALA A O 1
ATOM 2032 N N . LEU A 1 280 ? -13.883 -23.125 -6.348 1 98.88 280 LEU A N 1
ATOM 2033 C CA . LEU A 1 280 ? -13.258 -24.078 -5.441 1 98.88 280 LEU A CA 1
ATOM 2034 C C . LEU A 1 280 ? -14.289 -24.688 -4.492 1 98.88 280 LEU A C 1
ATOM 2036 O O . LEU A 1 280 ? -14.227 -25.875 -4.172 1 98.88 280 LEU A O 1
ATOM 2040 N N . ARG A 1 281 ? -15.18 -23.844 -4.023 1 98.75 281 ARG A N 1
ATOM 2041 C CA . ARG A 1 281 ? -16.25 -24.359 -3.174 1 98.75 281 ARG A CA 1
ATOM 2042 C C . ARG A 1 281 ? -17.125 -25.344 -3.934 1 98.75 281 ARG A C 1
ATOM 2044 O O . ARG A 1 281 ? -17.438 -26.438 -3.426 1 98.75 281 ARG A O 1
ATOM 2051 N N . LEU A 1 282 ? -17.5 -25 -5.164 1 98.75 282 LEU A N 1
ATOM 2052 C CA . LEU A 1 282 ? -18.344 -25.844 -6 1 98.75 282 LEU A CA 1
ATOM 2053 C C . LEU A 1 282 ? -17.656 -27.172 -6.293 1 98.75 282 LEU A C 1
ATOM 2055 O O . LEU A 1 282 ? -18.312 -28.219 -6.379 1 98.75 282 LEU A O 1
ATOM 2059 N N . LEU A 1 283 ? -16.344 -27.141 -6.398 1 98.75 283 LEU A N 1
ATOM 2060 C CA . LEU A 1 283 ? -15.562 -28.344 -6.691 1 98.75 283 LEU A CA 1
ATOM 2061 C C . LEU A 1 283 ? -15.328 -29.156 -5.426 1 98.75 283 LEU A C 1
ATOM 2063 O O . LEU A 1 283 ? -14.758 -30.25 -5.484 1 98.75 283 LEU A O 1
ATOM 2067 N N . GLY A 1 284 ? -15.695 -28.641 -4.277 1 98.5 284 GLY A N 1
ATOM 2068 C CA . GLY A 1 284 ? -15.594 -29.344 -3.01 1 98.5 284 GLY A CA 1
ATOM 2069 C C . GLY A 1 284 ? -14.219 -29.219 -2.369 1 98.5 284 GLY A C 1
ATOM 2070 O O . GLY A 1 284 ? -13.883 -30 -1.466 1 98.5 284 GLY A O 1
ATOM 2071 N N . VAL A 1 285 ? -13.469 -28.281 -2.834 1 98.75 285 VAL A N 1
ATOM 2072 C CA . VAL A 1 285 ? -12.094 -28.141 -2.355 1 98.75 285 VAL A CA 1
ATOM 2073 C C . VAL A 1 285 ? -12.078 -27.312 -1.069 1 98.75 285 VAL A C 1
ATOM 2075 O O . VAL A 1 285 ? -11.312 -27.609 -0.146 1 98.75 285 VAL A O 1
ATOM 2078 N N . ILE A 1 286 ? -12.844 -26.25 -1.012 1 98.81 286 ILE A N 1
ATOM 2079 C CA . ILE A 1 286 ? -12.906 -25.422 0.191 1 98.81 286 ILE A CA 1
ATOM 2080 C C . ILE A 1 286 ? -14.352 -25.359 0.696 1 98.81 286 ILE A C 1
ATOM 2082 O O . ILE A 1 286 ? -15.289 -25.594 -0.066 1 98.81 286 ILE A O 1
ATOM 2086 N N . ASP A 1 287 ? -14.531 -25 1.957 1 98.5 287 ASP A N 1
ATOM 2087 C CA . ASP A 1 287 ? -15.844 -25.062 2.59 1 98.5 287 ASP A CA 1
ATOM 2088 C C . ASP A 1 287 ? -16.594 -23.75 2.42 1 98.5 287 ASP A C 1
ATOM 2090 O O . ASP A 1 287 ? -17.828 -23.734 2.309 1 98.5 287 ASP A O 1
ATOM 2094 N N . CYS A 1 288 ? -15.883 -22.688 2.504 1 98.06 288 CYS A N 1
ATOM 2095 C CA . CYS A 1 288 ? -16.453 -21.344 2.447 1 98.06 288 CYS A CA 1
ATOM 2096 C C . CYS A 1 288 ? -15.844 -20.531 1.309 1 98.06 288 CYS A C 1
ATOM 2098 O O . CYS A 1 288 ? -14.625 -20.453 1.188 1 98.06 288 CYS A O 1
ATOM 2100 N N . GLY A 1 289 ? -16.672 -19.953 0.397 1 97.56 289 GLY A N 1
ATOM 2101 C CA . GLY A 1 289 ? -16.203 -19.25 -0.783 1 97.56 289 GLY A CA 1
ATOM 2102 C C . GLY A 1 289 ? -16.078 -17.75 -0.569 1 97.56 289 GLY A C 1
ATOM 2103 O O . GLY A 1 289 ? -15.875 -17 -1.522 1 97.56 289 GLY A O 1
ATOM 2104 N N . ASP A 1 290 ? -16.141 -17.25 0.687 1 97.38 290 ASP A N 1
ATOM 2105 C CA . ASP A 1 290 ? -16.141 -15.82 0.968 1 97.38 290 ASP A CA 1
ATOM 2106 C C . ASP A 1 290 ? -14.766 -15.211 0.721 1 97.38 290 ASP A C 1
ATOM 2108 O O . ASP A 1 290 ? -13.742 -15.828 1.015 1 97.38 290 ASP A O 1
ATOM 2112 N N . THR A 1 291 ? -14.75 -14 0.134 1 97.94 291 THR A N 1
ATOM 2113 C CA . THR A 1 291 ? -13.547 -13.18 0.025 1 97.94 291 THR A CA 1
ATOM 2114 C C . THR A 1 291 ? -13.398 -12.273 1.242 1 97.94 291 THR A C 1
ATOM 2116 O O . THR A 1 291 ? -14.328 -12.125 2.031 1 97.94 291 THR A O 1
ATOM 2119 N N . ALA A 1 292 ? -12.242 -11.734 1.427 1 97.94 292 ALA A N 1
ATOM 2120 C CA . ALA A 1 292 ? -11.961 -10.883 2.578 1 97.94 292 ALA A CA 1
ATOM 2121 C C . ALA A 1 292 ? -12.672 -9.539 2.457 1 97.94 292 ALA A C 1
ATOM 2123 O O . ALA A 1 292 ? -12.727 -8.953 1.372 1 97.94 292 ALA A O 1
ATOM 2124 N N . PHE A 1 293 ? -13.133 -9.039 3.539 1 96.88 293 PHE A N 1
ATOM 2125 C CA . PHE A 1 293 ? -13.68 -7.688 3.588 1 96.88 293 PHE A CA 1
ATOM 2126 C C . PHE A 1 293 ? -12.609 -6.652 3.279 1 96.88 293 PHE A C 1
ATOM 2128 O O . PHE A 1 293 ? -11.461 -6.789 3.715 1 96.88 293 PHE A O 1
ATOM 2135 N N . PRO A 1 294 ? -12.906 -5.566 2.484 1 97.25 294 PRO A N 1
ATOM 2136 C CA . PRO A 1 294 ? -14.234 -5.07 2.105 1 97.25 294 PRO A CA 1
ATOM 2137 C C . PRO A 1 294 ? -14.672 -5.551 0.724 1 97.25 294 PRO A C 1
ATOM 2139 O O . PRO A 1 294 ? -15.578 -4.973 0.123 1 97.25 294 PRO A O 1
ATOM 2142 N N . GLN A 1 295 ? -13.969 -6.586 0.16 1 97.94 295 GLN A N 1
ATOM 2143 C CA . GLN A 1 295 ? -14.453 -7.172 -1.088 1 97.94 295 GLN A CA 1
ATOM 2144 C C . GLN A 1 295 ? -15.922 -7.57 -0.977 1 97.94 295 GLN A C 1
ATOM 2146 O O . GLN A 1 295 ? -16.375 -8.016 0.081 1 97.94 295 GLN A O 1
ATOM 2151 N N . ILE A 1 296 ? -16.625 -7.379 -2.049 1 97.81 296 ILE A N 1
ATOM 2152 C CA . ILE A 1 296 ? -18.047 -7.707 -2.092 1 97.81 296 ILE A CA 1
ATOM 2153 C C . ILE A 1 296 ? -18.234 -9.148 -2.561 1 97.81 296 ILE A C 1
ATOM 2155 O O . ILE A 1 296 ? -17.594 -9.578 -3.527 1 97.81 296 ILE A O 1
ATOM 2159 N N . GLN A 1 297 ? -19.062 -9.914 -1.848 1 97.75 297 GLN A N 1
ATOM 2160 C CA . GLN A 1 297 ? -19.266 -11.32 -2.152 1 97.75 297 GLN A CA 1
ATOM 2161 C C . GLN A 1 297 ? -20.078 -11.492 -3.438 1 97.75 297 GLN A C 1
ATOM 2163 O O . GLN A 1 297 ? -20.969 -10.688 -3.727 1 97.75 297 GLN A O 1
ATOM 2168 N N . LEU A 1 298 ? -19.734 -12.547 -4.18 1 97.56 298 LEU A N 1
ATOM 2169 C CA . LEU A 1 298 ? -20.562 -12.883 -5.34 1 97.56 298 LEU A CA 1
ATOM 2170 C C . LEU A 1 298 ? -21.953 -13.312 -4.91 1 97.56 298 LEU A C 1
ATOM 2172 O O . LEU A 1 298 ? -22.109 -14.039 -3.928 1 97.56 298 LEU A O 1
ATOM 2176 N N . GLY A 1 299 ? -22.922 -12.859 -5.656 1 96.75 299 GLY A N 1
ATOM 2177 C CA . GLY A 1 299 ? -24.281 -13.312 -5.445 1 96.75 299 GLY A CA 1
ATOM 2178 C C . GLY A 1 299 ? -24.594 -14.617 -6.148 1 96.75 299 GLY A C 1
ATOM 2179 O O . GLY A 1 299 ? -23.719 -15.219 -6.773 1 96.75 299 GLY A O 1
ATOM 2180 N N . ALA A 1 300 ? -25.781 -15.07 -6.109 1 97.44 300 ALA A N 1
ATOM 2181 C CA . ALA A 1 300 ? -26.219 -16.359 -6.637 1 97.44 300 ALA A CA 1
ATOM 2182 C C . ALA A 1 300 ? -26.062 -16.422 -8.148 1 97.44 300 ALA A C 1
ATOM 2184 O O . ALA A 1 300 ? -25.641 -17.438 -8.695 1 97.44 300 ALA A O 1
ATOM 2185 N N . ALA A 1 301 ? -26.391 -15.375 -8.805 1 97.75 301 ALA A N 1
ATOM 2186 C CA . ALA A 1 301 ? -26.344 -15.383 -10.266 1 97.75 301 ALA A CA 1
ATOM 2187 C C . ALA A 1 301 ? -24.906 -15.492 -10.773 1 97.75 301 ALA A C 1
ATOM 2189 O O . ALA A 1 301 ? -24.609 -16.328 -11.633 1 97.75 301 ALA A O 1
ATOM 2190 N N . PRO A 1 302 ? -23.984 -14.68 -10.234 1 98 302 PRO A N 1
ATOM 2191 C CA . PRO A 1 302 ? -22.594 -14.859 -10.633 1 98 302 PRO A CA 1
ATOM 2192 C C . PRO A 1 302 ? -22.047 -16.25 -10.297 1 98 302 PRO A C 1
ATOM 2194 O O . PRO A 1 302 ? -21.281 -16.812 -11.078 1 98 302 PRO A O 1
ATOM 2197 N N . VAL A 1 303 ? -22.438 -16.797 -9.211 1 98.38 303 VAL A N 1
ATOM 2198 C CA . VAL A 1 303 ? -21.984 -18.141 -8.844 1 98.38 303 VAL A CA 1
ATOM 2199 C C . VAL A 1 303 ? -22.516 -19.156 -9.844 1 98.38 303 VAL A C 1
ATOM 2201 O O . VAL A 1 303 ? -21.828 -20.125 -10.188 1 98.38 303 VAL A O 1
ATOM 2204 N N . ALA A 1 304 ? -23.719 -18.969 -10.32 1 98.31 304 ALA A N 1
ATOM 2205 C CA . ALA A 1 304 ? -24.281 -19.844 -11.352 1 98.31 304 ALA A CA 1
ATOM 2206 C C . ALA A 1 304 ? -23.469 -19.75 -12.641 1 98.31 304 ALA A C 1
ATOM 2208 O O . ALA A 1 304 ? -23.281 -20.75 -13.344 1 98.31 304 ALA A O 1
ATOM 2209 N N . GLU A 1 305 ? -23.062 -18.578 -12.906 1 98.38 305 GLU A N 1
ATOM 2210 C CA . GLU A 1 305 ? -22.203 -18.391 -14.07 1 98.38 305 GLU A CA 1
ATOM 2211 C C . GLU A 1 305 ? -20.891 -19.141 -13.898 1 98.38 305 GLU A C 1
ATOM 2213 O O . GLU A 1 305 ? -20.391 -19.75 -14.844 1 98.38 305 GLU A O 1
ATOM 2218 N N . VAL A 1 306 ? -20.312 -19.078 -12.719 1 98.81 306 VAL A N 1
ATOM 2219 C CA . VAL A 1 306 ? -19.078 -19.812 -12.414 1 98.81 306 VAL A CA 1
ATOM 2220 C C . VAL A 1 306 ? -19.312 -21.312 -12.617 1 98.81 306 VAL A C 1
ATOM 2222 O O . VAL A 1 306 ? -18.484 -22 -13.219 1 98.81 306 VAL A O 1
ATOM 2225 N N . ASP A 1 307 ? -20.406 -21.812 -12.164 1 98.69 307 ASP A N 1
ATOM 2226 C CA . ASP A 1 307 ? -20.766 -23.219 -12.344 1 98.69 307 ASP A CA 1
ATOM 2227 C C . ASP A 1 307 ? -20.812 -23.594 -13.82 1 98.69 307 ASP A C 1
ATOM 2229 O O . ASP A 1 307 ? -20.297 -24.641 -14.219 1 98.69 307 ASP A O 1
ATOM 2233 N N . ALA A 1 308 ? -21.422 -22.766 -14.594 1 98.5 308 ALA A N 1
ATOM 2234 C CA . ALA A 1 308 ? -21.547 -23.031 -16.031 1 98.5 308 ALA A CA 1
ATOM 2235 C C . ALA A 1 308 ? -20.172 -23.094 -16.703 1 98.5 308 ALA A C 1
ATOM 2237 O O . ALA A 1 308 ? -19.938 -23.922 -17.578 1 98.5 308 ALA A O 1
ATOM 2238 N N . ARG A 1 309 ? -19.328 -22.188 -16.281 1 98.62 309 ARG A N 1
ATOM 2239 C CA . ARG A 1 309 ? -17.984 -22.156 -16.844 1 98.62 309 ARG A CA 1
ATOM 2240 C C . ARG A 1 309 ? -17.203 -23.391 -16.469 1 98.62 309 ARG A C 1
ATOM 2242 O O . ARG A 1 309 ? -16.438 -23.938 -17.281 1 98.62 309 ARG A O 1
ATOM 2249 N N . LEU A 1 310 ? -17.328 -23.859 -15.211 1 98.69 310 LEU A N 1
ATOM 2250 C CA . LEU A 1 310 ? -16.688 -25.078 -14.773 1 98.69 310 LEU A CA 1
ATOM 2251 C C . LEU A 1 310 ? -17.125 -26.266 -15.641 1 98.69 310 LEU A C 1
ATOM 2253 O O . LEU A 1 310 ? -16.281 -27 -16.156 1 98.69 310 LEU A O 1
ATOM 2257 N N . ARG A 1 311 ? -18.391 -26.406 -15.852 1 98.19 311 ARG A N 1
ATOM 2258 C CA . ARG A 1 311 ? -18.938 -27.531 -16.609 1 98.19 311 ARG A CA 1
ATOM 2259 C C . ARG A 1 311 ? -18.484 -27.469 -18.078 1 98.19 311 ARG A C 1
ATOM 2261 O O . ARG A 1 311 ? -18.141 -28.5 -18.656 1 98.19 311 ARG A O 1
ATOM 2268 N N . ALA A 1 312 ? -18.484 -26.297 -18.578 1 98.06 312 ALA A N 1
ATOM 2269 C CA . ALA A 1 312 ? -18.062 -26.125 -19.969 1 98.06 312 ALA A CA 1
ATOM 2270 C C . ALA A 1 312 ? -16.594 -26.516 -20.141 1 98.06 312 ALA A C 1
ATOM 2272 O O . ALA A 1 312 ? -16.188 -26.984 -21.203 1 98.06 312 ALA A O 1
ATOM 2273 N N . ALA A 1 313 ? -15.844 -26.375 -19.062 1 98 313 ALA A N 1
ATOM 2274 C CA . ALA A 1 313 ? -14.422 -26.672 -19.125 1 98 313 ALA A CA 1
ATOM 2275 C C . ALA A 1 313 ? -14.148 -28.125 -18.75 1 98 313 ALA A C 1
ATOM 2277 O O . ALA A 1 313 ? -13 -28.578 -18.734 1 98 313 ALA A O 1
ATOM 2278 N N . GLY A 1 314 ? -15.18 -28.859 -18.438 1 97.44 314 GLY A N 1
ATOM 2279 C CA . GLY A 1 314 ? -15.039 -30.281 -18.125 1 97.44 314 GLY A CA 1
ATOM 2280 C C . GLY A 1 314 ? -14.742 -30.547 -16.672 1 97.44 314 GLY A C 1
ATOM 2281 O O . GLY A 1 314 ? -14.203 -31.594 -16.312 1 97.44 314 GLY A O 1
ATOM 2282 N N . LEU A 1 315 ? -14.938 -29.547 -15.844 1 97.81 315 LEU A N 1
ATOM 2283 C CA . LEU A 1 315 ? -14.789 -29.703 -14.398 1 97.81 315 LEU A CA 1
ATOM 2284 C C . LEU A 1 315 ? -16.141 -29.859 -13.727 1 97.81 315 LEU A C 1
ATOM 2286 O O . LEU A 1 315 ? -17.016 -28.984 -13.867 1 97.81 315 LEU A O 1
ATOM 2290 N N . THR A 1 316 ? -16.375 -30.906 -13.039 1 95.75 316 THR A N 1
ATOM 2291 C CA . THR A 1 316 ? -17.703 -31.25 -12.523 1 95.75 316 THR A CA 1
ATOM 2292 C C . THR A 1 316 ? -17.844 -30.797 -11.07 1 95.75 316 THR A C 1
ATOM 2294 O O . THR A 1 316 ? -17.234 -31.391 -10.172 1 95.75 316 THR A O 1
ATOM 2297 N N . PRO A 1 317 ? -18.688 -29.844 -10.797 1 96 317 PRO A N 1
ATOM 2298 C CA . PRO A 1 317 ? -18.953 -29.453 -9.406 1 96 317 PRO A CA 1
ATOM 2299 C C . PRO A 1 317 ? -19.531 -30.594 -8.57 1 96 317 PRO A C 1
ATOM 2301 O O . PRO A 1 317 ? -20.266 -31.438 -9.094 1 96 317 PRO A O 1
ATOM 2304 N N . VAL A 1 318 ? -19.234 -30.609 -7.332 1 95.5 318 VAL A N 1
ATOM 2305 C CA . VAL A 1 318 ? -19.719 -31.656 -6.457 1 95.5 318 VAL A CA 1
ATOM 2306 C C . VAL A 1 318 ? -20.656 -31.062 -5.402 1 95.5 318 VAL A C 1
ATOM 2308 O O . VAL A 1 318 ? -21.219 -31.797 -4.574 1 95.5 318 VAL A O 1
ATOM 2311 N N . ARG A 1 319 ? -20.719 -29.859 -5.309 1 89 319 ARG A N 1
ATOM 2312 C CA . ARG A 1 319 ? -21.656 -29.125 -4.477 1 89 319 ARG A CA 1
ATOM 2313 C C . ARG A 1 319 ? -22.594 -28.266 -5.324 1 89 319 ARG A C 1
ATOM 2315 O O . ARG A 1 319 ? -22.219 -27.859 -6.43 1 89 319 ARG A O 1
ATOM 2322 N N . MET B 1 1 ? -7.953 16.547 24.641 1 63.66 1 MET B N 1
ATOM 2323 C CA . MET B 1 1 ? -9.203 17.281 24.531 1 63.66 1 MET B CA 1
ATOM 2324 C C . MET B 1 1 ? -10.078 16.703 23.406 1 63.66 1 MET B C 1
ATOM 2326 O O . MET B 1 1 ? -9.57 16.312 22.359 1 63.66 1 MET B O 1
ATOM 2330 N N . PRO B 1 2 ? -11.289 16.484 23.734 1 71.12 2 PRO B N 1
ATOM 2331 C CA . PRO B 1 2 ? -12.164 16.016 22.656 1 71.12 2 PRO B CA 1
ATOM 2332 C C . PRO B 1 2 ? -12.164 16.953 21.453 1 71.12 2 PRO B C 1
ATOM 2334 O O . PRO B 1 2 ? -12 18.156 21.594 1 71.12 2 PRO B O 1
ATOM 2337 N N . LEU B 1 3 ? -12.062 16.375 20.25 1 81.88 3 LEU B N 1
ATOM 2338 C CA . LEU B 1 3 ? -12.062 17.109 19 1 81.88 3 LEU B CA 1
ATOM 2339 C C . LEU B 1 3 ? -13.32 17.969 18.859 1 81.88 3 LEU B C 1
ATOM 2341 O O . LEU B 1 3 ? -14.43 17.469 19.047 1 81.88 3 LEU B O 1
ATOM 2345 N N . THR B 1 4 ? -13.133 19.297 18.891 1 83.81 4 THR B N 1
ATOM 2346 C CA . THR B 1 4 ? -14.25 20.188 18.625 1 83.81 4 THR B CA 1
ATOM 2347 C C . THR B 1 4 ? -14.586 20.203 17.125 1 83.81 4 THR B C 1
ATOM 2349 O O . THR B 1 4 ? -13.711 20.406 16.297 1 83.81 4 THR B O 1
ATOM 2352 N N . ALA B 1 5 ? -15.812 19.953 16.781 1 88.06 5 ALA B N 1
ATOM 2353 C CA . ALA B 1 5 ? -16.234 19.891 15.391 1 88.06 5 ALA B CA 1
ATOM 2354 C C . ALA B 1 5 ? -16.844 21.203 14.93 1 88.06 5 ALA B C 1
ATOM 2356 O O . ALA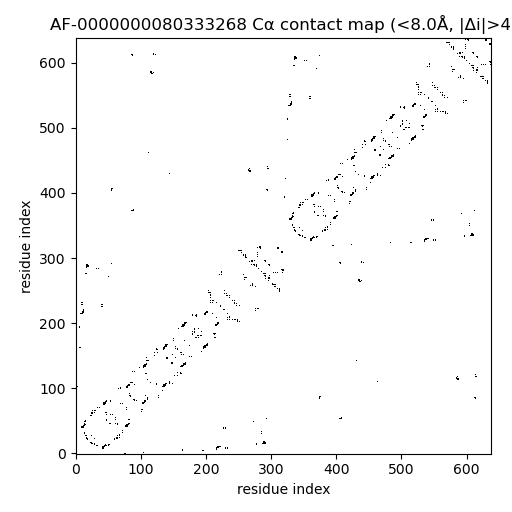 B 1 5 ? -17.594 21.844 15.68 1 88.06 5 ALA B O 1
ATOM 2357 N N . PRO B 1 6 ? -16.438 21.688 13.844 1 94.5 6 PRO B N 1
ATOM 2358 C CA . PRO B 1 6 ? -15.43 21.156 12.93 1 94.5 6 PRO B CA 1
ATOM 2359 C C . PRO B 1 6 ? -14.008 21.516 13.352 1 94.5 6 PRO B C 1
ATOM 2361 O O . PRO B 1 6 ? -13.766 22.609 13.875 1 94.5 6 PRO B O 1
ATOM 2364 N N . LEU B 1 7 ? -13.109 20.594 13.117 1 97.5 7 LEU B N 1
ATOM 2365 C CA . LEU B 1 7 ? -11.695 20.922 13.289 1 97.5 7 LEU B CA 1
ATOM 2366 C C . LEU B 1 7 ? -11.266 22.016 12.32 1 97.5 7 LEU B C 1
ATOM 2368 O O . LEU B 1 7 ? -11.57 21.938 11.125 1 97.5 7 LEU B O 1
ATOM 2372 N N . ARG B 1 8 ? -10.617 23.094 12.836 1 97.69 8 ARG B N 1
ATOM 2373 C CA . ARG B 1 8 ? -10.156 24.219 12.023 1 97.69 8 ARG B CA 1
ATOM 2374 C C . ARG B 1 8 ? -8.695 24.531 12.32 1 97.69 8 ARG B C 1
ATOM 2376 O O . ARG B 1 8 ? -8.172 24.156 13.367 1 97.69 8 ARG B O 1
ATOM 2383 N N . GLY B 1 9 ? -8.109 25.234 11.367 1 98.38 9 GLY B N 1
ATOM 2384 C CA . GLY B 1 9 ? -6.801 25.812 11.617 1 98.38 9 GLY B CA 1
ATOM 2385 C C . GLY B 1 9 ? -5.668 25.016 10.984 1 98.38 9 GLY B C 1
ATOM 2386 O O . GLY B 1 9 ? -5.836 24.453 9.906 1 98.38 9 GLY B O 1
ATOM 2387 N N . VAL B 1 10 ? -4.5 25.125 11.555 1 98.88 10 VAL B N 1
ATOM 2388 C CA . VAL B 1 10 ? -3.266 24.547 11.039 1 98.88 10 VAL B CA 1
ATOM 2389 C C . VAL B 1 10 ? -2.951 23.25 11.789 1 98.88 10 VAL B C 1
ATOM 2391 O O . VAL B 1 10 ? -2.773 23.266 13.016 1 98.88 10 VAL B O 1
ATOM 2394 N N . VAL B 1 11 ? -2.891 22.109 11.109 1 98.81 11 VAL B N 1
ATOM 2395 C CA . VAL B 1 11 ? -2.691 20.781 11.688 1 98.81 11 VAL B CA 1
ATOM 2396 C C . VAL B 1 11 ? -1.571 20.062 10.953 1 98.81 11 VAL B C 1
ATOM 2398 O O . VAL B 1 11 ? -1.832 19.172 10.125 1 98.81 11 VAL B O 1
ATOM 2401 N N . PRO B 1 12 ? -0.33 20.375 11.234 1 98.88 12 PRO B N 1
ATOM 2402 C CA . PRO B 1 12 ? 0.778 19.781 10.477 1 98.88 12 PRO B CA 1
ATOM 2403 C C . PRO B 1 12 ? 0.891 18.281 10.656 1 98.88 12 PRO B C 1
ATOM 2405 O O . PRO B 1 12 ? 0.667 17.766 11.758 1 98.88 12 PRO B O 1
ATOM 2408 N N . PRO B 1 13 ? 1.171 17.531 9.555 1 98.81 13 PRO B N 1
ATOM 2409 C CA . PRO B 1 13 ? 1.598 16.141 9.695 1 98.81 13 PRO B CA 1
ATOM 2410 C C . PRO B 1 13 ? 3.004 16 10.281 1 98.81 13 PRO B C 1
ATOM 2412 O O . PRO B 1 13 ? 3.98 16.406 9.641 1 98.81 13 PRO B O 1
ATOM 2415 N N . VAL B 1 14 ? 3.154 15.445 11.391 1 98.88 14 VAL B N 1
ATOM 2416 C CA . VAL B 1 14 ? 4.352 15.523 12.219 1 98.88 14 VAL B CA 1
ATOM 2417 C C . VAL B 1 14 ? 5.426 14.594 11.656 1 98.88 14 VAL B C 1
ATOM 2419 O O . VAL B 1 14 ? 5.227 13.375 11.578 1 98.88 14 VAL B O 1
ATOM 2422 N N . CYS B 1 15 ? 6.59 15.156 11.312 1 98.81 15 CYS B N 1
ATOM 2423 C CA . CYS B 1 15 ? 7.719 14.312 10.922 1 98.81 15 CYS B CA 1
ATOM 2424 C C . CYS B 1 15 ? 8.07 13.32 12.023 1 98.81 15 CYS B C 1
ATOM 2426 O O . CYS B 1 15 ? 7.797 13.578 13.195 1 98.81 15 CYS B O 1
ATOM 2428 N N . THR B 1 16 ? 8.648 12.234 11.656 1 98.81 16 THR B N 1
ATOM 2429 C CA . THR B 1 16 ? 9.141 11.266 12.625 1 98.81 16 THR B CA 1
ATOM 2430 C C . THR B 1 16 ? 10.672 11.227 12.617 1 98.81 16 THR B C 1
ATOM 2432 O O . THR B 1 16 ? 11.273 10.516 11.812 1 98.81 16 THR B O 1
ATOM 2435 N N . PRO B 1 17 ? 11.234 11.922 13.586 1 98.88 17 PRO B N 1
ATOM 2436 C CA . PRO B 1 17 ? 12.695 11.836 13.68 1 98.88 17 PRO B CA 1
ATOM 2437 C C . PRO B 1 17 ? 13.18 10.414 13.977 1 98.88 17 PRO B C 1
ATOM 2439 O O . PRO B 1 17 ? 12.594 9.727 14.812 1 98.88 17 PRO B O 1
ATOM 2442 N N . LEU B 1 18 ? 14.188 10.016 13.242 1 98.56 18 LEU B N 1
ATOM 2443 C CA . LEU B 1 18 ? 14.859 8.742 13.469 1 98.56 18 LEU B CA 1
ATOM 2444 C C . LEU B 1 18 ? 16.266 8.953 14.016 1 98.56 18 LEU B C 1
ATOM 2446 O O . LEU B 1 18 ? 16.891 9.984 13.75 1 98.56 18 LEU B O 1
ATOM 2450 N N . ASP B 1 19 ? 16.734 8.008 14.766 1 97.44 19 ASP B N 1
ATOM 2451 C CA . ASP B 1 19 ? 18.141 8.07 15.164 1 97.44 19 ASP B CA 1
ATOM 2452 C C . ASP B 1 19 ? 19.047 7.441 14.102 1 97.44 19 ASP B C 1
ATOM 2454 O O . ASP B 1 19 ? 18.578 7.066 13.023 1 97.44 19 ASP B O 1
ATOM 2458 N N . ALA B 1 20 ? 20.297 7.391 14.422 1 93.62 20 ALA B N 1
ATOM 2459 C CA . ALA B 1 20 ? 21.281 6.945 13.445 1 93.62 20 ALA B CA 1
ATOM 2460 C C . ALA B 1 20 ? 21.078 5.477 13.086 1 93.62 20 ALA B C 1
ATOM 2462 O O . ALA B 1 20 ? 21.594 5 12.07 1 93.62 20 ALA B O 1
ATOM 2463 N N . HIS B 1 21 ? 20.344 4.746 13.898 1 94.12 21 HIS B N 1
ATOM 2464 C CA . HIS B 1 21 ? 20.094 3.328 13.656 1 94.12 21 HIS B CA 1
ATOM 2465 C C . HIS B 1 21 ? 18.734 3.102 13 1 94.12 21 HIS B C 1
ATOM 2467 O O . HIS B 1 21 ? 18.359 1.961 12.727 1 94.12 21 HIS B O 1
ATOM 2473 N N . GLY B 1 22 ? 18 4.133 12.742 1 95.62 22 GLY B N 1
ATOM 2474 C CA . GLY B 1 22 ? 16.719 4.012 12.055 1 95.62 22 GLY B CA 1
ATOM 2475 C C . GLY B 1 22 ? 15.547 3.807 13 1 95.62 22 GLY B C 1
ATOM 2476 O O . GLY B 1 22 ? 14.438 3.514 12.562 1 95.62 22 GLY B O 1
ATOM 2477 N N . GLU B 1 23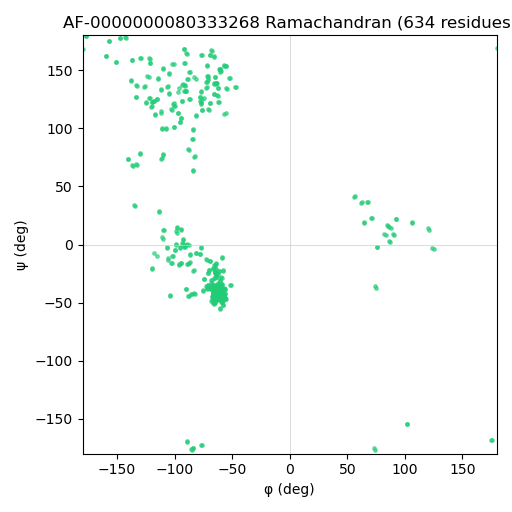 ? 15.836 3.959 14.289 1 97.81 23 GLU B N 1
ATOM 2478 C CA . GLU B 1 23 ? 14.766 3.854 15.281 1 97.81 23 GLU B CA 1
ATOM 2479 C C . GLU B 1 23 ? 14.148 5.219 15.57 1 97.81 23 GLU B C 1
ATOM 2481 O O . GLU B 1 23 ? 14.812 6.246 15.43 1 97.81 23 GLU B O 1
ATOM 2486 N N . VAL B 1 24 ? 12.93 5.227 16.031 1 98.81 24 VAL B N 1
ATOM 2487 C CA . VAL B 1 24 ? 12.258 6.48 16.344 1 98.81 24 VAL B CA 1
ATOM 2488 C C . VAL B 1 24 ? 13.016 7.207 17.453 1 98.81 24 VAL B C 1
ATOM 2490 O O . VAL B 1 24 ? 13.258 6.645 18.531 1 98.81 24 VAL B O 1
ATOM 2493 N N . ASP B 1 25 ? 13.422 8.383 17.188 1 98.88 25 ASP B N 1
ATOM 2494 C CA . ASP B 1 25 ? 14.047 9.25 18.188 1 98.88 25 ASP B CA 1
ATOM 2495 C C . ASP B 1 25 ? 12.992 9.992 19 1 98.88 25 ASP B C 1
ATOM 2497 O O . ASP B 1 25 ? 12.641 11.133 18.688 1 98.88 25 ASP B O 1
ATOM 2501 N N . THR B 1 26 ? 12.594 9.391 20.094 1 98.88 26 THR B N 1
ATOM 2502 C CA . THR B 1 26 ? 11.445 9.891 20.844 1 98.88 26 THR B CA 1
ATOM 2503 C C . THR B 1 26 ? 11.758 11.242 21.484 1 98.88 26 THR B C 1
ATOM 2505 O O . THR B 1 26 ? 10.875 12.094 21.609 1 98.88 26 THR B O 1
ATOM 2508 N N . ALA B 1 27 ? 12.977 11.492 21.844 1 98.81 27 ALA B N 1
ATOM 2509 C CA . ALA B 1 27 ? 13.352 12.781 22.422 1 98.81 27 ALA B CA 1
ATOM 2510 C C . ALA B 1 27 ? 13.211 13.898 21.391 1 98.81 27 ALA B C 1
ATOM 2512 O O . ALA B 1 27 ? 12.617 14.945 21.672 1 98.81 27 ALA B O 1
ATOM 2513 N N . SER B 1 28 ? 13.773 13.688 20.234 1 98.94 28 SER B N 1
ATOM 2514 C CA . SER B 1 28 ? 13.633 14.656 19.141 1 98.94 28 SER B CA 1
ATOM 2515 C C . SER B 1 28 ? 12.172 14.859 18.766 1 98.94 28 SER B C 1
ATOM 2517 O O . SER B 1 28 ? 11.766 15.969 18.422 1 98.94 28 SER B O 1
ATOM 2519 N N . LEU B 1 29 ? 11.453 13.781 18.734 1 98.94 29 LEU B N 1
ATOM 2520 C CA . LEU B 1 29 ? 10.047 13.852 18.359 1 98.94 29 LEU B CA 1
ATOM 2521 C C . LEU B 1 29 ? 9.258 14.688 19.359 1 98.94 29 LEU B C 1
ATOM 2523 O O . LEU B 1 29 ? 8.383 15.469 18.969 1 98.94 29 LEU B O 1
ATOM 2527 N N . ALA B 1 30 ? 9.547 14.539 20.625 1 98.94 30 ALA B N 1
ATOM 2528 C CA . ALA B 1 30 ? 8.906 15.359 21.641 1 98.94 30 ALA B CA 1
ATOM 2529 C C . ALA B 1 30 ? 9.258 16.828 21.469 1 98.94 30 ALA B C 1
ATOM 2531 O O . ALA B 1 30 ? 8.398 17.703 21.609 1 98.94 30 ALA B O 1
ATOM 2532 N N . ARG B 1 31 ? 10.5 17.109 21.156 1 98.88 31 ARG B N 1
ATOM 2533 C CA . ARG B 1 31 ? 10.914 18.484 20.906 1 98.88 31 ARG B CA 1
ATOM 2534 C C . ARG B 1 31 ? 10.203 19.062 19.688 1 98.88 31 ARG B C 1
ATOM 2536 O O . ARG B 1 31 ? 9.828 20.234 19.672 1 98.88 31 ARG B O 1
ATOM 2543 N N . LEU B 1 32 ? 10.078 18.219 18.688 1 98.94 32 LEU B N 1
ATOM 2544 C CA . LEU B 1 32 ? 9.367 18.656 17.484 1 98.94 32 LEU B CA 1
ATOM 2545 C C . LEU B 1 32 ? 7.918 19 17.812 1 98.94 32 LEU B C 1
ATOM 2547 O O . LEU B 1 32 ? 7.398 20.016 17.344 1 98.94 32 LEU B O 1
ATOM 2551 N N . ALA B 1 33 ? 7.262 18.125 18.594 1 98.94 33 ALA B N 1
ATOM 2552 C CA . ALA B 1 33 ? 5.898 18.438 19 1 98.94 33 ALA B CA 1
ATOM 2553 C C . ALA B 1 33 ? 5.828 19.781 19.719 1 98.94 33 ALA B C 1
ATOM 2555 O O . ALA B 1 33 ? 4.93 20.594 19.453 1 98.94 33 ALA B O 1
ATOM 2556 N N . GLU B 1 34 ? 6.789 20.062 20.594 1 98.88 34 GLU B N 1
ATOM 2557 C CA . GLU B 1 34 ? 6.828 21.344 21.297 1 98.88 34 GLU B CA 1
ATOM 2558 C C . GLU B 1 34 ? 7.078 22.5 20.344 1 98.88 34 GLU B C 1
ATOM 2560 O O . GLU B 1 34 ? 6.52 23.578 20.516 1 98.88 34 GLU B O 1
ATOM 2565 N N . HIS B 1 35 ? 7.941 22.281 19.422 1 98.88 35 HIS B N 1
ATOM 2566 C CA . HIS B 1 35 ? 8.203 23.266 18.375 1 98.88 35 HIS B CA 1
ATOM 2567 C C . HIS B 1 35 ? 6.922 23.625 17.641 1 98.88 35 HIS B C 1
ATOM 2569 O O . HIS B 1 35 ? 6.648 24.812 17.406 1 98.88 35 HIS B O 1
ATOM 2575 N N . LEU B 1 36 ? 6.145 22.625 17.25 1 98.94 36 LEU B N 1
ATOM 2576 C CA . LEU B 1 36 ? 4.895 22.844 16.531 1 98.94 36 LEU B CA 1
ATOM 2577 C C . LEU B 1 36 ? 3.875 23.562 17.406 1 98.94 36 LEU B C 1
ATOM 2579 O O . LEU B 1 36 ? 3.232 24.516 16.969 1 98.94 36 LEU B O 1
ATOM 2583 N N . LEU B 1 37 ? 3.773 23.125 18.672 1 98.88 37 LEU B N 1
ATOM 2584 C CA . LEU B 1 37 ? 2.873 23.781 19.625 1 98.88 37 LEU B CA 1
ATOM 2585 C C . LEU B 1 37 ? 3.289 25.234 19.844 1 98.88 37 LEU B C 1
ATOM 2587 O O . LEU B 1 37 ? 2.439 26.125 19.906 1 98.88 37 LEU B O 1
ATOM 2591 N N . GLY B 1 38 ? 4.57 25.453 19.984 1 98.75 38 GLY B N 1
ATOM 2592 C CA . GLY B 1 38 ? 5.094 26.797 20.156 1 98.75 38 GLY B CA 1
ATOM 2593 C C . GLY B 1 38 ? 4.77 27.719 18.984 1 98.75 38 GLY B C 1
ATOM 2594 O O . GLY B 1 38 ? 4.656 28.922 19.156 1 98.75 38 GLY B O 1
ATOM 2595 N N . GLY B 1 39 ? 4.617 27.109 17.781 1 98.75 39 GLY B N 1
ATOM 2596 C CA . GLY B 1 39 ? 4.254 27.859 16.594 1 98.75 39 GLY B CA 1
ATOM 2597 C C . GLY B 1 39 ? 2.783 28.219 16.531 1 98.75 39 GLY B C 1
ATOM 2598 O O . GLY B 1 39 ? 2.355 28.969 15.656 1 98.75 39 GLY B O 1
ATOM 2599 N N . GLY B 1 40 ? 2.002 27.656 17.469 1 98.88 40 GLY B N 1
ATOM 2600 C CA . GLY B 1 40 ? 0.61 28.062 17.609 1 98.88 40 GLY B CA 1
ATOM 2601 C C . GLY B 1 40 ? -0.34 27.188 16.797 1 98.88 40 GLY B C 1
ATOM 2602 O O . GLY B 1 40 ? -1.454 27.609 16.484 1 98.88 40 GLY B O 1
ATOM 2603 N N . VAL B 1 41 ? 0.04 26 16.453 1 98.81 41 VAL B N 1
ATOM 2604 C CA . VAL B 1 41 ? -0.789 25.156 15.609 1 98.81 41 VAL B CA 1
ATOM 2605 C C . VAL B 1 41 ? -2.031 24.703 16.375 1 98.81 41 VAL B C 1
ATOM 2607 O O . VAL B 1 41 ? -2.082 24.812 17.609 1 98.81 41 VAL B O 1
ATOM 2610 N N . HIS B 1 42 ? -3.043 24.219 15.672 1 98.62 42 HIS B N 1
ATOM 2611 C CA . HIS B 1 42 ? -4.367 23.969 16.234 1 98.62 42 HIS B CA 1
ATOM 2612 C C . HIS B 1 42 ? -4.621 22.484 16.406 1 98.62 42 HIS B C 1
ATOM 2614 O O . HIS B 1 42 ? -5.664 22.078 16.922 1 98.62 42 HIS B O 1
ATOM 2620 N N . GLY B 1 43 ? -3.771 21.625 16.047 1 98.5 43 GLY B N 1
ATOM 2621 C CA . GLY B 1 43 ? -3.742 20.172 16.141 1 98.5 43 GLY B CA 1
ATOM 2622 C C . GLY B 1 43 ? -2.482 19.562 15.555 1 98.5 43 GLY B C 1
ATOM 2623 O O . GLY B 1 43 ? -1.683 20.25 14.922 1 98.5 43 GLY B O 1
ATOM 2624 N N . LEU B 1 44 ? -2.281 18.328 15.797 1 98.88 44 LEU B N 1
ATOM 2625 C CA . LEU B 1 44 ? -1.179 17.578 15.195 1 98.88 44 LEU B CA 1
ATOM 2626 C C . LEU B 1 44 ? -1.687 16.312 14.5 1 98.88 44 LEU B C 1
ATOM 2628 O O . LEU B 1 44 ? -2.576 15.641 15.016 1 98.88 44 LEU B O 1
ATOM 2632 N N . PHE B 1 45 ? -1.212 16.062 13.367 1 98.88 45 PHE B N 1
ATOM 2633 C CA . PHE B 1 45 ? -1.517 14.844 12.617 1 98.88 45 PHE B CA 1
ATOM 2634 C C . PHE B 1 45 ? -0.316 13.906 12.602 1 98.88 45 PHE B C 1
ATOM 2636 O O . PHE B 1 45 ? 0.583 14.047 11.773 1 98.88 45 PHE B O 1
ATOM 2643 N N . ALA B 1 46 ? -0.301 12.906 13.438 1 98.88 46 ALA B N 1
ATOM 2644 C CA . ALA B 1 46 ? 0.76 11.906 13.492 1 98.88 46 ALA B CA 1
ATOM 2645 C C . ALA B 1 46 ? 0.49 10.766 12.516 1 98.88 46 ALA B C 1
ATOM 2647 O O . ALA B 1 46 ? -0.666 10.453 12.219 1 98.88 46 ALA B O 1
ATOM 2648 N N . LEU B 1 47 ? 1.564 10.188 12 1 98.75 47 LEU B N 1
ATOM 2649 C CA . LEU B 1 47 ? 1.54 8.969 11.195 1 98.75 47 LEU B CA 1
ATOM 2650 C C . LEU B 1 47 ? 0.86 9.227 9.852 1 98.75 47 LEU B C 1
ATOM 2652 O O . LEU B 1 47 ? 0.071 8.398 9.391 1 98.75 47 LEU B O 1
ATOM 2656 N N . GLY B 1 48 ? 1.072 10.406 9.289 1 98.19 48 GLY B N 1
ATOM 2657 C CA . GLY B 1 48 ? 0.757 10.68 7.895 1 98.19 48 GLY B CA 1
ATOM 2658 C C . GLY B 1 48 ? 1.904 10.375 6.953 1 98.19 48 GLY B C 1
ATOM 2659 O O . GLY B 1 48 ? 2.883 9.734 7.344 1 98.19 48 GLY B O 1
ATOM 2660 N N . SER B 1 49 ? 1.764 10.805 5.703 1 96.81 49 SER B N 1
ATOM 2661 C CA . SER B 1 49 ? 2.816 10.586 4.715 1 96.81 49 SER B CA 1
ATOM 2662 C C . SER B 1 49 ? 4.109 11.281 5.125 1 96.81 49 SER B C 1
ATOM 2664 O O . SER B 1 49 ? 5.191 10.688 5.043 1 96.81 49 SER B O 1
ATOM 2666 N N . THR B 1 50 ? 4.012 12.531 5.582 1 97.44 50 THR B N 1
ATOM 2667 C CA . THR B 1 50 ? 5.176 13.289 6.027 1 97.44 50 THR B CA 1
ATOM 2668 C C . THR B 1 50 ? 5.805 12.641 7.258 1 97.44 50 THR B C 1
ATOM 2670 O O . THR B 1 50 ? 6.992 12.836 7.527 1 97.44 50 THR B O 1
ATOM 2673 N N . SER B 1 51 ? 5.004 11.867 8.023 1 98.19 51 SER B N 1
ATOM 2674 C CA . SER B 1 51 ? 5.504 11.133 9.18 1 98.19 51 SER B CA 1
ATOM 2675 C C . SER B 1 51 ? 6.27 9.883 8.75 1 98.19 51 SER B C 1
ATOM 2677 O O . SER B 1 51 ? 6.77 9.133 9.594 1 98.19 51 SER B O 1
ATOM 2679 N N . GLU B 1 52 ? 6.312 9.633 7.438 1 98.25 52 GLU B N 1
ATOM 2680 C CA . GLU B 1 52 ? 6.973 8.453 6.895 1 98.25 52 GLU B CA 1
ATOM 2681 C C . GLU B 1 52 ? 6.301 7.172 7.387 1 98.25 52 GLU B C 1
ATOM 2683 O O . GLU B 1 52 ? 6.977 6.168 7.637 1 98.25 52 GLU B O 1
ATOM 2688 N N . VAL B 1 53 ? 4.973 7.215 7.523 1 98.56 53 VAL B N 1
ATOM 2689 C CA . VAL B 1 53 ? 4.211 6.109 8.094 1 98.56 53 VAL B CA 1
ATOM 2690 C C . VAL B 1 53 ? 4.422 4.848 7.262 1 98.56 53 VAL B C 1
ATOM 2692 O O . VAL B 1 53 ? 4.477 3.74 7.801 1 98.56 53 VAL B O 1
ATOM 2695 N N . ALA B 1 54 ? 4.566 4.941 5.961 1 97.88 54 ALA B N 1
ATOM 2696 C CA . ALA B 1 54 ? 4.703 3.811 5.051 1 97.88 54 ALA B CA 1
ATOM 2697 C C . ALA B 1 54 ? 5.988 3.033 5.332 1 97.88 54 ALA B C 1
ATOM 2699 O O . ALA B 1 54 ? 6.113 1.868 4.945 1 97.88 54 ALA B O 1
ATOM 2700 N N . TYR B 1 55 ? 6.965 3.662 5.988 1 98.06 55 TYR B N 1
ATOM 2701 C CA . TYR B 1 55 ? 8.289 3.084 6.207 1 98.06 55 TYR B CA 1
ATOM 2702 C C . TYR B 1 55 ? 8.414 2.533 7.621 1 98.06 55 TYR B C 1
ATOM 2704 O O . TYR B 1 55 ? 9.383 1.843 7.941 1 98.06 55 TYR B O 1
ATOM 2712 N N . LEU B 1 56 ? 7.461 2.828 8.453 1 98.56 56 LEU B N 1
ATOM 2713 C CA . LEU B 1 56 ? 7.582 2.482 9.867 1 98.56 56 LEU B CA 1
ATOM 2714 C C . LEU B 1 56 ? 6.945 1.126 10.148 1 98.56 56 LEU B C 1
ATOM 2716 O O . LEU B 1 56 ? 5.871 0.817 9.625 1 98.56 56 LEU B O 1
ATOM 2720 N N . THR B 1 57 ? 7.641 0.334 10.969 1 97.81 57 THR B N 1
ATOM 2721 C CA . THR B 1 57 ? 7.039 -0.895 11.469 1 97.81 57 THR B CA 1
ATOM 2722 C C . THR B 1 57 ? 5.898 -0.581 12.438 1 97.81 57 THR B C 1
ATOM 2724 O O . THR B 1 57 ? 5.738 0.564 12.867 1 97.81 57 THR B O 1
ATOM 2727 N N . ASP B 1 58 ? 5.109 -1.584 12.766 1 97.56 58 ASP B N 1
ATOM 2728 C CA . ASP B 1 58 ? 4 -1.364 13.688 1 97.56 58 ASP B CA 1
ATOM 2729 C C . ASP B 1 58 ? 4.504 -0.865 15.039 1 97.56 58 ASP B C 1
ATOM 2731 O O . ASP B 1 58 ? 3.887 0.006 15.656 1 97.56 58 ASP B O 1
ATOM 2735 N N . GLU B 1 59 ? 5.609 -1.443 15.484 1 97.94 59 GLU B N 1
ATOM 2736 C CA . GLU B 1 59 ? 6.203 -1.013 16.75 1 97.94 59 GLU B CA 1
ATOM 2737 C C . GLU B 1 59 ? 6.641 0.448 16.688 1 97.94 59 GLU B C 1
ATOM 2739 O O . GLU B 1 59 ? 6.414 1.213 17.625 1 97.94 59 GLU B O 1
ATOM 2744 N N . GLN B 1 60 ? 7.234 0.811 15.617 1 98.69 60 GLN B N 1
ATOM 2745 C CA . GLN B 1 60 ? 7.691 2.186 15.438 1 98.69 60 GLN B CA 1
ATOM 2746 C C . GLN B 1 60 ? 6.516 3.15 15.352 1 98.69 60 GLN B C 1
ATOM 2748 O O . GLN B 1 60 ? 6.582 4.266 15.867 1 98.69 60 GLN B O 1
ATOM 2753 N N . ARG B 1 61 ? 5.445 2.756 14.625 1 98.81 61 ARG B N 1
ATOM 2754 C CA . ARG B 1 61 ? 4.234 3.566 14.57 1 98.81 61 ARG B CA 1
ATOM 2755 C C . ARG B 1 61 ? 3.688 3.828 15.969 1 98.81 61 ARG B C 1
ATOM 2757 O O . ARG B 1 61 ? 3.316 4.957 16.297 1 98.81 61 ARG B O 1
ATOM 2764 N N . GLY B 1 62 ? 3.639 2.76 16.75 1 98.81 62 GLY B N 1
ATOM 2765 C CA . GLY B 1 62 ? 3.178 2.912 18.125 1 98.81 62 GLY B CA 1
ATOM 2766 C C . GLY B 1 62 ? 4.027 3.871 18.938 1 98.81 62 GLY B C 1
ATOM 2767 O O . GLY B 1 62 ? 3.5 4.746 19.625 1 98.81 62 GLY B O 1
ATOM 2768 N N . ALA B 1 63 ? 5.332 3.723 18.844 1 98.88 63 ALA B N 1
ATOM 2769 C CA . ALA B 1 63 ? 6.262 4.574 19.578 1 98.88 63 ALA B CA 1
ATOM 2770 C C . ALA B 1 63 ? 6.109 6.035 19.172 1 98.88 63 ALA B C 1
ATOM 2772 O O . ALA B 1 63 ? 6.133 6.934 20.016 1 98.88 63 ALA B O 1
ATOM 2773 N N . ALA B 1 64 ? 5.961 6.258 17.906 1 98.94 64 ALA B N 1
ATOM 2774 C CA . ALA B 1 64 ? 5.824 7.621 17.391 1 98.94 64 ALA B CA 1
ATOM 2775 C C . ALA B 1 64 ? 4.535 8.266 17.891 1 98.94 64 ALA B C 1
ATOM 2777 O O . ALA B 1 64 ? 4.547 9.391 18.391 1 98.94 64 ALA B O 1
ATOM 2778 N N . LEU B 1 65 ? 3.438 7.508 17.781 1 98.94 65 LEU B N 1
ATOM 2779 C CA . LEU B 1 65 ? 2.146 8.055 18.172 1 98.94 65 LEU B CA 1
ATOM 2780 C C . LEU B 1 65 ? 2.111 8.312 19.688 1 98.94 65 LEU B C 1
ATOM 2782 O O . LEU B 1 65 ? 1.646 9.367 20.125 1 98.94 65 LEU B O 1
ATOM 2786 N N . GLU B 1 66 ? 2.596 7.344 20.391 1 98.94 66 GLU B N 1
ATOM 2787 C CA . GLU B 1 66 ? 2.631 7.492 21.844 1 98.94 66 GLU B CA 1
ATOM 2788 C C . GLU B 1 66 ? 3.428 8.727 22.25 1 98.94 66 GLU B C 1
ATOM 2790 O O . GLU B 1 66 ? 3.014 9.477 23.141 1 98.94 66 GLU B O 1
ATOM 2795 N N . THR B 1 67 ? 4.547 8.922 21.641 1 98.94 67 THR B N 1
ATOM 2796 C CA . THR B 1 67 ? 5.406 10.062 21.938 1 98.94 67 THR B CA 1
ATOM 2797 C C . THR B 1 67 ? 4.684 11.375 21.656 1 98.94 67 THR B C 1
ATOM 2799 O O . THR B 1 67 ? 4.723 12.297 22.469 1 98.94 67 THR B O 1
ATOM 2802 N N . VAL B 1 68 ? 4.02 11.484 20.5 1 98.94 68 VAL B N 1
ATOM 2803 C CA . VAL B 1 68 ? 3.326 12.703 20.125 1 98.94 68 VAL B CA 1
ATOM 2804 C C . VAL B 1 68 ? 2.17 12.969 21.078 1 98.94 68 VAL B C 1
ATOM 2806 O O . VAL B 1 68 ? 2.002 14.094 21.562 1 98.94 68 VAL B O 1
ATOM 2809 N N . VAL B 1 69 ? 1.349 11.953 21.375 1 98.88 69 VAL B N 1
ATOM 2810 C CA . VAL B 1 69 ? 0.2 12.094 22.266 1 98.88 69 VAL B CA 1
ATOM 2811 C C . VAL B 1 69 ? 0.664 12.578 23.641 1 98.88 69 VAL B C 1
ATOM 2813 O O . VAL B 1 69 ? 0.082 13.508 24.203 1 98.88 69 VAL B O 1
ATOM 2816 N N . ASN B 1 70 ? 1.724 11.984 24.141 1 98.81 70 ASN B N 1
ATOM 2817 C CA . ASN B 1 70 ? 2.244 12.359 25.453 1 98.81 70 ASN B CA 1
ATOM 2818 C C . ASN B 1 70 ? 2.789 13.781 25.453 1 98.81 70 ASN B C 1
ATOM 2820 O O . ASN B 1 70 ? 2.557 14.539 26.391 1 98.81 70 ASN B O 1
ATOM 2824 N N . ALA B 1 71 ? 3.514 14.148 24.438 1 98.88 71 ALA B N 1
ATOM 2825 C CA . ALA B 1 71 ? 4.102 15.484 24.359 1 98.88 71 ALA B CA 1
ATOM 2826 C C . ALA B 1 71 ? 3.021 16.562 24.281 1 98.88 71 ALA B C 1
ATOM 2828 O O . ALA B 1 71 ? 3.162 17.641 24.859 1 98.88 71 ALA B O 1
ATOM 2829 N N . VAL B 1 72 ? 2.008 16.312 23.531 1 98.62 72 VAL B N 1
ATOM 2830 C CA . VAL B 1 72 ? 0.919 17.266 23.344 1 98.62 72 VAL B CA 1
ATOM 2831 C C . VAL B 1 72 ? 0.153 17.422 24.656 1 98.62 72 VAL B C 1
ATOM 2833 O O . VAL B 1 72 ? -0.257 18.531 25.016 1 98.62 72 VAL B O 1
ATOM 2836 N N . ASP B 1 73 ? -0.124 16.312 25.312 1 98 73 ASP B N 1
ATOM 2837 C CA . ASP B 1 73 ? -0.723 16.281 26.641 1 98 73 ASP B CA 1
ATOM 2838 C C . ASP B 1 73 ? -2.043 17.047 26.672 1 98 73 ASP B C 1
ATOM 2840 O O . ASP B 1 73 ? -2.264 17.875 27.547 1 98 73 ASP B O 1
ATOM 2844 N N . GLY B 1 74 ? -2.822 16.891 25.656 1 97.38 74 GLY B N 1
ATOM 2845 C CA . GLY B 1 74 ? -4.188 17.391 25.656 1 97.38 74 GLY B CA 1
ATOM 2846 C C . GLY B 1 74 ? -4.277 18.859 25.281 1 97.38 74 GLY B C 1
ATOM 2847 O O . GLY B 1 74 ? -5.363 19.438 25.312 1 97.38 74 GLY B O 1
ATOM 2848 N N . ARG B 1 75 ? -3.238 19.531 24.844 1 98.06 75 ARG B N 1
ATOM 2849 C CA . ARG B 1 75 ? -3.246 20.953 24.547 1 98.06 75 ARG B CA 1
ATOM 2850 C C . ARG B 1 75 ? -3.963 21.234 23.234 1 98.06 75 ARG B C 1
ATOM 2852 O O . ARG B 1 75 ? -4.605 22.281 23.078 1 98.06 75 ARG B O 1
ATOM 2859 N N . VAL B 1 76 ? -3.748 20.375 22.25 1 98.25 76 VAL B N 1
ATOM 2860 C CA . VAL B 1 76 ? -4.469 20.391 20.984 1 98.25 76 VAL B CA 1
ATOM 2861 C C . VAL B 1 76 ? -4.844 18.953 20.594 1 98.25 76 VAL B C 1
ATOM 2863 O O . VAL B 1 76 ? -4.27 18 21.109 1 98.25 76 VAL B O 1
ATOM 2866 N N . PRO B 1 77 ? -5.84 18.766 19.734 1 98.5 77 PRO B N 1
ATOM 2867 C CA . PRO B 1 77 ? -6.176 17.406 19.297 1 98.5 77 PRO B CA 1
ATOM 2868 C C . PRO B 1 77 ? -5.047 16.75 18.5 1 98.5 77 PRO B C 1
ATOM 2870 O O . PRO B 1 77 ? -4.359 17.406 17.734 1 98.5 77 PRO B O 1
ATOM 2873 N N . VAL B 1 78 ? -4.891 15.445 18.688 1 98.81 78 VAL B N 1
ATOM 2874 C CA . VAL B 1 78 ? -3.941 14.633 17.938 1 98.81 78 VAL B CA 1
ATOM 2875 C C . VAL B 1 78 ? -4.695 13.672 17.016 1 98.81 78 VAL B C 1
ATOM 2877 O O . VAL B 1 78 ? -5.465 12.828 17.5 1 98.81 78 VAL B O 1
ATOM 2880 N N . LEU B 1 79 ? -4.594 13.836 15.734 1 98.88 79 LEU B N 1
ATOM 2881 C CA . LEU B 1 79 ? -5.098 12.891 14.742 1 98.88 79 LEU B CA 1
ATOM 2882 C C . LEU B 1 79 ? -4.047 11.828 14.414 1 98.88 79 LEU B C 1
ATOM 2884 O O . LEU B 1 79 ? -2.855 12.141 14.336 1 98.88 79 LEU B O 1
ATOM 2888 N N . ALA B 1 80 ? -4.473 10.617 14.211 1 98.88 80 ALA B N 1
ATOM 2889 C CA . ALA B 1 80 ? -3.557 9.531 13.891 1 98.88 80 ALA B CA 1
ATOM 2890 C C . ALA B 1 80 ? -3.883 8.93 12.531 1 98.88 80 ALA B C 1
ATOM 2892 O O . ALA B 1 80 ? -5.008 8.477 12.297 1 98.88 80 ALA B O 1
ATOM 2893 N N . GLY B 1 81 ? -2.887 8.953 11.648 1 98.88 81 GLY B N 1
ATOM 2894 C CA . GLY B 1 81 ? -3.029 8.188 10.422 1 98.88 81 GLY B CA 1
ATOM 2895 C C . GLY B 1 81 ? -2.99 6.691 10.641 1 98.88 81 GLY B C 1
ATOM 2896 O O . GLY B 1 81 ? -2.018 6.164 11.188 1 98.88 81 GLY B O 1
ATOM 2897 N N . VAL B 1 82 ? -4.008 6.023 10.258 1 98.75 82 VAL B N 1
ATOM 2898 C CA . VAL B 1 82 ? -4.043 4.562 10.32 1 98.75 82 VAL B CA 1
ATOM 2899 C C . VAL B 1 82 ? -4.031 3.988 8.906 1 98.75 82 VAL B C 1
ATOM 2901 O O . VAL B 1 82 ? -4.996 3.348 8.477 1 98.75 82 VAL B O 1
ATOM 2904 N N . ILE B 1 83 ? -2.9 4.055 8.305 1 98.5 83 ILE B N 1
ATOM 2905 C CA . ILE B 1 83 ? -2.713 3.854 6.875 1 98.5 83 ILE B CA 1
ATOM 2906 C C . ILE B 1 83 ? -2.137 2.463 6.621 1 98.5 83 ILE B C 1
ATOM 2908 O O . ILE B 1 83 ? -1.046 2.139 7.094 1 98.5 83 ILE B O 1
ATOM 2912 N N . ASP B 1 84 ? -2.865 1.65 5.953 1 98.5 84 ASP B N 1
ATOM 2913 C CA . ASP B 1 84 ? -2.457 0.325 5.496 1 98.5 84 ASP B CA 1
ATOM 2914 C C . ASP B 1 84 ? -3.299 -0.13 4.305 1 98.5 84 ASP B C 1
ATOM 2916 O O . ASP B 1 84 ? -4.176 0.602 3.844 1 98.5 84 ASP B O 1
ATOM 2920 N N . THR B 1 85 ? -2.992 -1.268 3.711 1 98.44 85 THR B N 1
ATOM 2921 C CA . THR B 1 85 ? -3.496 -1.688 2.408 1 98.44 85 THR B CA 1
ATOM 2922 C C . THR B 1 85 ? -5.02 -1.808 2.43 1 98.44 85 THR B C 1
ATOM 2924 O O . THR B 1 85 ? -5.703 -1.241 1.575 1 98.44 85 THR B O 1
ATOM 2927 N N . THR B 1 86 ? -5.582 -2.637 3.396 1 97.75 86 THR B N 1
ATOM 2928 C CA . THR B 1 86 ? -7.02 -2.865 3.371 1 97.75 86 THR B CA 1
ATOM 2929 C C . THR B 1 86 ? -7.582 -2.939 4.789 1 97.75 86 THR B C 1
ATOM 2931 O O . THR B 1 86 ? -6.84 -2.797 5.762 1 97.75 86 THR B O 1
ATOM 2934 N N . THR B 1 87 ? -8.883 -3.102 4.898 1 98.19 87 THR B N 1
ATOM 2935 C CA . THR B 1 87 ? -9.703 -2.82 6.07 1 98.19 87 THR B CA 1
ATOM 2936 C C . THR B 1 87 ? -9.211 -3.611 7.277 1 98.19 87 THR B C 1
ATOM 2938 O O . THR B 1 87 ? -9.023 -3.051 8.359 1 98.19 87 THR B O 1
ATOM 2941 N N . PRO B 1 88 ? -8.922 -4.898 7.164 1 97.38 88 PRO B N 1
ATOM 2942 C CA . PRO B 1 88 ? -8.523 -5.617 8.375 1 97.38 88 PRO B CA 1
ATOM 2943 C C . PRO B 1 88 ? -7.234 -5.074 8.992 1 97.38 88 PRO B C 1
ATOM 2945 O O . PRO B 1 88 ? -7.121 -4.973 10.211 1 97.38 88 PRO B O 1
ATOM 2948 N N . ARG B 1 89 ? -6.328 -4.723 8.148 1 98.25 89 ARG B N 1
ATOM 2949 C CA . ARG B 1 89 ? -5.066 -4.172 8.633 1 98.25 89 ARG B CA 1
ATOM 2950 C C . ARG B 1 89 ? -5.258 -2.764 9.18 1 98.25 89 ARG B C 1
ATOM 2952 O O . ARG B 1 89 ? -4.648 -2.4 10.188 1 98.25 89 ARG B O 1
ATOM 2959 N N . VAL B 1 90 ? -6.094 -2.014 8.547 1 98.81 90 VAL B N 1
ATOM 2960 C CA . VAL B 1 90 ? -6.414 -0.664 9 1 98.81 90 VAL B CA 1
ATOM 2961 C C . VAL B 1 90 ? -7.062 -0.725 10.383 1 98.81 90 VAL B C 1
ATOM 2963 O O . VAL B 1 90 ? -6.77 0.102 11.25 1 98.81 90 VAL B O 1
ATOM 2966 N N . LEU B 1 91 ? -7.93 -1.697 10.594 1 98.69 91 LEU B N 1
ATOM 2967 C CA . LEU B 1 91 ? -8.641 -1.836 11.859 1 98.69 91 LEU B CA 1
ATOM 2968 C C . LEU B 1 91 ? -7.66 -2.104 13 1 98.69 91 LEU B C 1
ATOM 2970 O O . LEU B 1 91 ? -7.852 -1.614 14.117 1 98.69 91 LEU B O 1
ATOM 2974 N N . ASP B 1 92 ? -6.613 -2.918 12.695 1 98.31 92 ASP B N 1
ATOM 2975 C CA . ASP B 1 92 ? -5.59 -3.152 13.711 1 98.31 92 ASP B CA 1
ATOM 2976 C C . ASP B 1 92 ? -4.926 -1.843 14.133 1 98.31 92 ASP B C 1
ATOM 2978 O O . ASP B 1 92 ? -4.773 -1.576 15.328 1 98.31 92 ASP B O 1
ATOM 2982 N N . HIS B 1 93 ? -4.582 -1.023 13.211 1 98.75 93 HIS B N 1
ATOM 2983 C CA . HIS B 1 93 ? -3.961 0.266 13.492 1 98.75 93 HIS B CA 1
ATOM 2984 C C . HIS B 1 93 ? -4.934 1.207 14.188 1 98.75 93 HIS B C 1
ATOM 2986 O O . HIS B 1 93 ? -4.535 1.986 15.062 1 98.75 93 HIS B O 1
ATOM 2992 N N . ALA B 1 94 ? -6.184 1.137 13.789 1 98.81 94 ALA B N 1
ATOM 2993 C CA . ALA B 1 94 ? -7.203 2.006 14.375 1 98.81 94 ALA B CA 1
ATOM 2994 C C . ALA B 1 94 ? -7.383 1.719 15.859 1 98.81 94 ALA B C 1
ATOM 2996 O O . ALA B 1 94 ? -7.43 2.643 16.672 1 98.81 94 ALA B O 1
ATOM 2997 N N . ARG B 1 95 ? -7.496 0.45 16.203 1 98.75 95 ARG B N 1
ATOM 2998 C CA . ARG B 1 95 ? -7.645 0.056 17.609 1 98.75 95 ARG B CA 1
ATOM 2999 C C . ARG B 1 95 ? -6.445 0.508 18.438 1 98.75 95 ARG B C 1
ATOM 3001 O O . ARG B 1 95 ? -6.605 1.004 19.547 1 98.75 95 ARG B O 1
ATOM 3008 N N . GLU B 1 96 ? -5.266 0.315 17.844 1 98.69 96 GLU B N 1
ATOM 3009 C CA . GLU B 1 96 ? -4.047 0.71 18.547 1 98.69 96 GLU B CA 1
ATOM 3010 C C . GLU B 1 96 ? -3.988 2.223 18.75 1 98.69 96 GLU B C 1
ATOM 3012 O O . GLU B 1 96 ? -3.592 2.701 19.812 1 98.69 96 GLU B O 1
ATOM 3017 N N . ALA B 1 97 ? -4.363 2.973 17.719 1 98.81 97 ALA B N 1
ATOM 3018 C CA . ALA B 1 97 ? -4.355 4.43 17.812 1 98.81 97 ALA B CA 1
ATOM 3019 C C . ALA B 1 97 ? -5.305 4.918 18.906 1 98.81 97 ALA B C 1
ATOM 3021 O O . ALA B 1 97 ? -4.973 5.828 19.672 1 98.81 97 ALA B O 1
ATOM 3022 N N . ALA B 1 98 ? -6.457 4.305 18.969 1 98.56 98 ALA B N 1
ATOM 3023 C CA . ALA B 1 98 ? -7.422 4.648 20 1 98.56 98 ALA B CA 1
ATOM 3024 C C . ALA B 1 98 ? -6.859 4.34 21.391 1 98.56 98 ALA B C 1
ATOM 3026 O O . ALA B 1 98 ? -6.988 5.148 22.312 1 98.56 98 ALA B O 1
ATOM 3027 N N . ARG B 1 99 ? -6.273 3.186 21.516 1 98.56 99 ARG B N 1
ATOM 3028 C CA . ARG B 1 99 ? -5.684 2.762 22.781 1 98.56 99 ARG B CA 1
ATOM 3029 C C . ARG B 1 99 ? -4.613 3.744 23.234 1 98.56 99 ARG B C 1
ATOM 3031 O O . ARG B 1 99 ? -4.48 4.004 24.438 1 98.56 99 ARG B O 1
ATOM 3038 N N . LEU B 1 100 ? -3.865 4.352 22.281 1 98.69 100 LEU B N 1
ATOM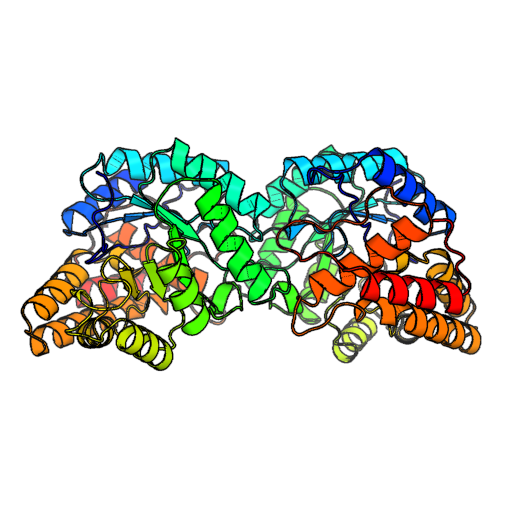 3039 C CA . LEU B 1 100 ? -2.736 5.219 22.594 1 98.69 100 LEU B CA 1
ATOM 3040 C C . LEU B 1 100 ? -3.201 6.656 22.828 1 98.69 100 LEU B C 1
ATOM 3042 O O . LEU B 1 100 ? -2.4 7.523 23.172 1 98.69 100 LEU B O 1
ATOM 3046 N N . GLY B 1 101 ? -4.473 6.945 22.547 1 98.19 101 GLY B N 1
ATOM 3047 C CA . GLY B 1 1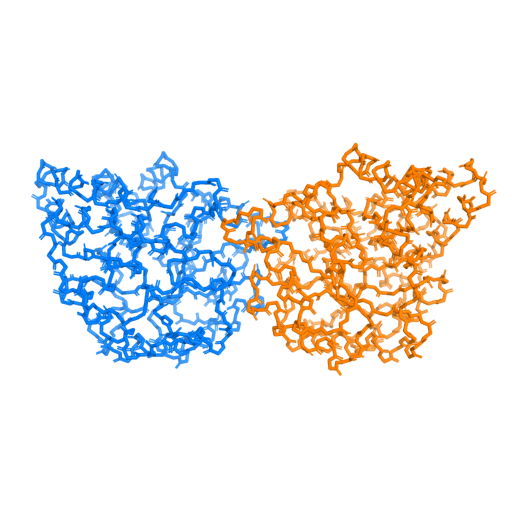01 ? -5.035 8.219 22.969 1 98.19 101 GLY B CA 1
ATOM 3048 C C . GLY B 1 101 ? -5.219 9.195 21.828 1 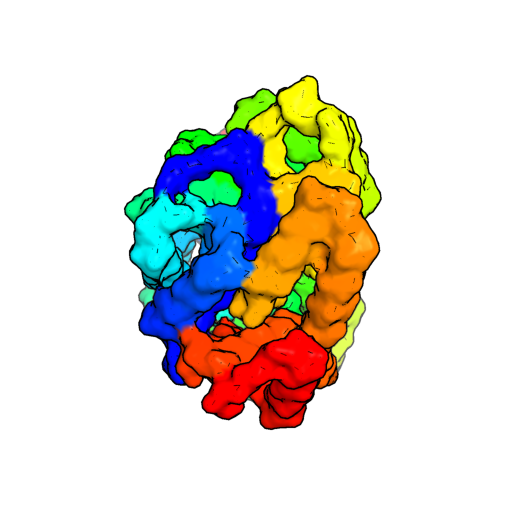98.19 101 GLY B C 1
ATOM 3049 O O . GLY B 1 101 ? -5.324 10.406 22.062 1 98.19 101 GLY B O 1
ATOM 3050 N N . ALA B 1 102 ? -5.238 8.758 20.594 1 98.56 102 ALA B N 1
ATOM 3051 C CA . ALA B 1 102 ? -5.562 9.641 19.484 1 98.56 102 ALA B CA 1
ATOM 3052 C C . ALA B 1 102 ? -6.965 10.227 19.641 1 98.56 102 ALA B C 1
ATOM 3054 O O . ALA B 1 102 ? -7.867 9.562 20.156 1 98.56 102 ALA B O 1
ATOM 3055 N N . ASP B 1 103 ? -7.164 11.438 19.125 1 98.56 103 ASP B N 1
ATOM 3056 C CA . ASP B 1 103 ? -8.453 12.109 19.234 1 98.56 103 ASP B CA 1
ATOM 3057 C C . ASP B 1 103 ? -9.297 11.891 17.984 1 98.56 103 ASP B C 1
ATOM 3059 O O . ASP B 1 103 ? -10.508 12.117 17.984 1 98.56 103 ASP B O 1
ATOM 3063 N N . ALA B 1 104 ? -8.719 11.477 16.906 1 98.69 104 ALA B N 1
ATOM 3064 C CA . ALA B 1 104 ? -9.359 11.18 15.625 1 98.69 104 ALA B CA 1
ATOM 3065 C C . ALA B 1 104 ? -8.477 10.273 14.766 1 98.69 104 ALA B C 1
ATOM 3067 O O . ALA B 1 104 ? -7.289 10.102 15.047 1 98.69 104 ALA B O 1
ATOM 3068 N N . LEU B 1 105 ? -9.078 9.672 13.805 1 98.81 105 LEU B N 1
ATOM 3069 C CA . LEU B 1 105 ? -8.367 8.805 12.859 1 98.81 105 LEU B CA 1
ATOM 3070 C C . LEU B 1 105 ? -8.398 9.398 11.453 1 98.81 105 LEU B C 1
ATOM 3072 O O . LEU B 1 105 ? -9.367 10.047 11.07 1 98.81 105 LEU B O 1
ATOM 3076 N N . VAL B 1 106 ? -7.371 9.258 10.727 1 98.94 106 VAL B N 1
ATOM 3077 C CA . VAL B 1 106 ? -7.281 9.641 9.32 1 98.94 106 VAL B CA 1
ATOM 3078 C C . VAL B 1 106 ? -7.008 8.406 8.469 1 98.94 106 VAL B C 1
ATOM 3080 O O . VAL B 1 106 ? -6.004 7.715 8.664 1 98.94 106 VAL B O 1
ATOM 3083 N N . VAL B 1 107 ? -7.859 8.156 7.5 1 98.81 107 VAL B N 1
ATOM 3084 C CA . VAL B 1 107 ? -7.84 6.887 6.781 1 98.81 107 VAL B CA 1
ATOM 3085 C C . VAL B 1 107 ? -7.918 7.145 5.277 1 98.81 107 VAL B C 1
ATOM 3087 O O . VAL B 1 107 ? -8.695 7.996 4.828 1 98.81 107 VAL B O 1
ATOM 3090 N N . THR B 1 108 ? -7.133 6.445 4.504 1 98.75 108 THR B N 1
ATOM 3091 C CA . THR B 1 108 ? -7.219 6.496 3.047 1 98.75 108 THR B CA 1
ATOM 3092 C C . THR B 1 108 ? -8.156 5.414 2.52 1 98.75 108 THR B C 1
ATOM 3094 O O . THR B 1 108 ? -8.57 4.527 3.268 1 98.75 108 THR B O 1
ATOM 3097 N N . ALA B 1 109 ? -8.492 5.543 1.182 1 98.56 109 ALA B N 1
ATOM 3098 C CA . ALA B 1 109 ? -9.07 4.391 0.49 1 98.56 109 ALA B CA 1
ATOM 3099 C C . ALA B 1 109 ? -8.109 3.209 0.493 1 98.56 109 ALA B C 1
ATOM 3101 O O . ALA B 1 109 ? -6.891 3.395 0.575 1 98.56 109 ALA B O 1
ATOM 3102 N N . PRO B 1 110 ? -8.703 1.992 0.462 1 98.19 110 PRO B N 1
ATOM 3103 C CA . PRO B 1 110 ? -7.812 0.843 0.31 1 98.19 110 PRO B CA 1
ATOM 3104 C C . PRO B 1 110 ? -6.914 0.953 -0.921 1 98.19 110 PRO B C 1
ATOM 3106 O O . PRO B 1 110 ? -7.266 1.633 -1.889 1 98.19 110 PRO B O 1
ATOM 3109 N N . PHE B 1 111 ? -5.719 0.287 -0.871 1 98.06 111 PHE B N 1
ATOM 3110 C CA . PHE B 1 111 ? -4.785 0.385 -1.987 1 98.06 111 PHE B CA 1
ATOM 3111 C C . PHE B 1 111 ? -4.004 -0.913 -2.152 1 98.06 111 PHE B C 1
ATOM 3113 O O . PHE B 1 111 ? -4.16 -1.846 -1.363 1 98.06 111 PHE B O 1
ATOM 3120 N N . TYR B 1 112 ? -3.139 -1.021 -3.148 1 97.94 112 TYR B N 1
ATOM 3121 C CA . TYR B 1 112 ? -2.488 -2.236 -3.627 1 97.94 112 TYR B CA 1
ATOM 3122 C C . TYR B 1 112 ? -3.465 -3.105 -4.41 1 97.94 112 TYR B C 1
ATOM 3124 O O . TYR B 1 112 ? -3.07 -3.809 -5.344 1 97.94 112 TYR B O 1
ATOM 3132 N N . THR B 1 113 ? -4.723 -3.139 -4 1 95.88 113 THR B N 1
ATOM 3133 C CA . THR B 1 113 ? -5.789 -3.865 -4.684 1 95.88 113 THR B CA 1
ATOM 3134 C C . THR B 1 113 ? -6.664 -2.91 -5.488 1 95.88 113 THR B C 1
ATOM 3136 O O . THR B 1 113 ? -6.727 -1.717 -5.191 1 95.88 113 THR B O 1
ATOM 3139 N N . ARG B 1 114 ? -7.301 -3.494 -6.508 1 92.06 114 ARG B N 1
ATOM 3140 C CA . ARG B 1 114 ? -8.312 -2.711 -7.207 1 92.06 114 ARG B CA 1
ATOM 3141 C C . ARG B 1 114 ? -9.609 -2.654 -6.41 1 92.06 114 ARG B C 1
ATOM 3143 O O . ARG B 1 114 ? -10.141 -3.691 -6 1 92.06 114 ARG B O 1
ATOM 3150 N N . THR B 1 115 ? -10.078 -1.372 -6.195 1 93.25 115 THR B N 1
ATOM 3151 C CA . THR B 1 115 ? -11.258 -1.241 -5.344 1 93.25 115 THR B CA 1
ATOM 3152 C C . THR B 1 115 ? -12.391 -0.55 -6.094 1 93.25 115 THR B C 1
ATOM 3154 O O . THR B 1 115 ? -12.156 0.176 -7.059 1 93.25 115 THR B O 1
ATOM 3157 N N . HIS B 1 116 ? -13.562 -0.803 -5.652 1 95.94 116 HIS B N 1
ATOM 3158 C CA . HIS B 1 116 ? -14.805 -0.204 -6.133 1 95.94 116 HIS B CA 1
ATOM 3159 C C . HIS B 1 116 ? -15.328 0.839 -5.148 1 95.94 116 HIS B C 1
ATOM 3161 O O . HIS B 1 116 ? -15.156 0.694 -3.936 1 95.94 116 HIS B O 1
ATOM 3167 N N . PRO B 1 117 ? -16.016 1.937 -5.684 1 96.69 117 PRO B N 1
ATOM 3168 C CA . PRO B 1 117 ? -16.531 2.955 -4.77 1 96.69 117 PRO B CA 1
ATOM 3169 C C . PRO B 1 117 ? -17.375 2.361 -3.646 1 96.69 117 PRO B C 1
ATOM 3171 O O . PRO B 1 117 ? -17.328 2.84 -2.51 1 96.69 117 PRO B O 1
ATOM 3174 N N . ARG B 1 118 ? -18.125 1.28 -3.957 1 97.38 118 ARG B N 1
ATOM 3175 C CA . ARG B 1 118 ? -18.938 0.638 -2.932 1 97.38 118 ARG B CA 1
ATOM 3176 C C . ARG B 1 118 ? -18.062 0.001 -1.856 1 97.38 118 ARG B C 1
ATOM 3178 O O . ARG B 1 118 ? -18.406 0.041 -0.671 1 97.38 118 ARG B O 1
ATOM 3185 N N . GLU B 1 119 ? -17 -0.614 -2.273 1 98.06 119 GLU B N 1
ATOM 3186 C CA . GLU B 1 119 ? -16.062 -1.212 -1.328 1 98.06 119 GLU B CA 1
ATOM 3187 C C . GLU B 1 119 ? -15.367 -0.143 -0.486 1 98.06 119 GLU B C 1
ATOM 3189 O O . GLU B 1 119 ? -15.117 -0.35 0.703 1 98.06 119 GLU B O 1
ATOM 3194 N N . ILE B 1 120 ? -15.07 0.969 -1.095 1 98.62 120 ILE B N 1
ATOM 3195 C CA . ILE B 1 120 ? -14.43 2.076 -0.395 1 98.62 120 ILE B CA 1
ATOM 3196 C C . ILE B 1 120 ? -15.367 2.629 0.672 1 98.62 120 ILE B C 1
ATOM 3198 O O . ILE B 1 120 ? -14.953 2.879 1.807 1 98.62 120 ILE B O 1
ATOM 3202 N N . ALA B 1 121 ? -16.641 2.842 0.301 1 98.62 121 ALA B N 1
ATOM 3203 C CA . ALA B 1 121 ? -17.625 3.301 1.272 1 98.62 121 ALA B CA 1
ATOM 3204 C C . ALA B 1 121 ? -17.719 2.338 2.451 1 98.62 121 ALA B C 1
ATOM 3206 O O . ALA B 1 121 ? -17.719 2.76 3.609 1 98.62 121 ALA B O 1
ATOM 3207 N N . ASP B 1 122 ? -17.797 1.02 2.133 1 98.38 122 ASP B N 1
ATOM 3208 C CA . ASP B 1 122 ? -17.906 -0.001 3.17 1 98.38 122 ASP B CA 1
ATOM 3209 C C . ASP B 1 122 ? -16.672 -0 4.07 1 98.38 122 ASP B C 1
ATOM 3211 O O . ASP B 1 122 ? -16.781 -0.235 5.277 1 98.38 122 ASP B O 1
ATOM 3215 N N . HIS B 1 123 ? -15.562 0.232 3.494 1 98.69 123 HIS B N 1
ATOM 3216 C CA . HIS B 1 123 ? -14.305 0.339 4.223 1 98.69 123 HIS B CA 1
ATOM 3217 C C . HIS B 1 123 ? -14.367 1.436 5.281 1 98.69 123 HIS B C 1
ATOM 3219 O O . HIS B 1 123 ? -14.125 1.18 6.465 1 98.69 123 HIS B O 1
ATOM 3225 N N . PHE B 1 124 ? -14.766 2.633 4.918 1 98.94 124 PHE B N 1
ATOM 3226 C CA . PHE B 1 124 ? -14.852 3.748 5.855 1 98.94 124 PHE B CA 1
ATOM 3227 C C . PHE B 1 124 ? -15.883 3.475 6.938 1 98.94 124 PHE B C 1
ATOM 3229 O O . PHE B 1 124 ? -15.641 3.729 8.117 1 98.94 124 PHE B O 1
ATOM 3236 N N . ARG B 1 125 ? -17 2.951 6.551 1 98.81 125 ARG B N 1
ATOM 3237 C CA . ARG B 1 125 ? -18.062 2.668 7.508 1 98.81 125 ARG B CA 1
ATOM 3238 C C . ARG B 1 125 ? -17.609 1.634 8.531 1 98.81 125 ARG B C 1
ATOM 3240 O O . ARG B 1 125 ? -17.906 1.768 9.727 1 98.81 125 ARG B O 1
ATOM 3247 N N . ARG B 1 126 ? -16.906 0.616 8.039 1 98.69 126 ARG B N 1
ATOM 3248 C CA . ARG B 1 126 ? -16.438 -0.421 8.953 1 98.69 126 ARG B CA 1
ATOM 3249 C C . ARG B 1 126 ? -15.438 0.144 9.953 1 98.69 126 ARG B C 1
ATOM 3251 O O . ARG B 1 126 ? -15.469 -0.203 11.133 1 98.69 126 ARG B O 1
ATOM 3258 N N . VAL B 1 127 ? -14.516 0.992 9.508 1 98.81 127 VAL B N 1
ATOM 3259 C CA . VAL B 1 127 ? -13.547 1.595 10.414 1 98.81 127 VAL B CA 1
ATOM 3260 C C . VAL B 1 127 ? -14.266 2.41 11.477 1 98.81 127 VAL B C 1
ATOM 3262 O O . VAL B 1 127 ? -14 2.26 12.672 1 98.81 127 VAL B O 1
ATOM 3265 N N . ARG B 1 128 ? -15.234 3.219 11.078 1 98.69 128 ARG B N 1
ATOM 3266 C CA . ARG B 1 128 ? -15.992 4.066 12 1 98.69 128 ARG B CA 1
ATOM 3267 C C . ARG B 1 128 ? -16.766 3.223 13.008 1 98.69 128 ARG B C 1
ATOM 3269 O O . ARG B 1 128 ? -16.859 3.576 14.18 1 98.69 128 ARG B O 1
ATOM 3276 N N . GLN B 1 129 ? -17.312 2.139 12.547 1 98.19 129 GLN B N 1
ATOM 3277 C CA . GLN B 1 129 ? -18.109 1.247 13.383 1 98.19 129 GLN B CA 1
ATOM 3278 C C . GLN B 1 129 ? -17.234 0.54 14.414 1 98.19 129 GLN B C 1
ATOM 3280 O O . GLN B 1 129 ? -17.672 0.272 15.531 1 98.19 129 GLN B O 1
ATOM 3285 N N . THR B 1 130 ? -16.047 0.259 14.062 1 98.06 130 THR B N 1
ATOM 3286 C CA . THR B 1 130 ? -15.172 -0.56 14.891 1 98.06 130 THR B CA 1
ATOM 3287 C C . THR B 1 130 ? -14.516 0.283 15.984 1 98.06 130 THR B C 1
ATOM 3289 O O . THR B 1 130 ? -14.344 -0.181 17.109 1 98.06 130 THR B O 1
ATOM 3292 N N . VAL B 1 131 ? -14.055 1.475 15.633 1 98.12 131 VAL B N 1
ATOM 3293 C CA . VAL B 1 131 ? -13.438 2.393 16.594 1 98.12 131 VAL B CA 1
ATOM 3294 C C . VAL B 1 131 ? -14.242 3.689 16.656 1 98.12 131 VAL B C 1
ATOM 3296 O O . VAL B 1 131 ? -14.391 4.387 15.641 1 98.12 131 VAL B O 1
ATOM 3299 N N . ASP B 1 132 ? -14.766 3.998 17.797 1 95.94 132 ASP B N 1
ATOM 3300 C CA . ASP B 1 132 ? -15.656 5.145 17.938 1 95.94 132 ASP B CA 1
ATOM 3301 C C . ASP B 1 132 ? -14.867 6.434 18.141 1 95.94 132 ASP B C 1
ATOM 3303 O O . ASP B 1 132 ? -14.938 7.059 19.203 1 95.94 132 ASP B O 1
ATOM 3307 N N . LEU B 1 1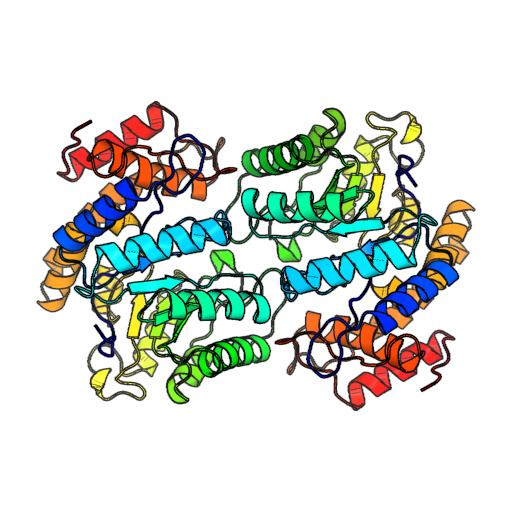33 ? -14.125 6.828 17.234 1 97.88 133 LEU B N 1
ATOM 3308 C CA . LEU B 1 133 ? -13.43 8.109 17.109 1 97.88 133 LEU B CA 1
ATOM 3309 C C . LEU B 1 133 ? -13.828 8.82 15.82 1 97.88 133 LEU B C 1
ATOM 3311 O O . LEU B 1 133 ? -14.125 8.164 14.82 1 97.88 133 LEU B O 1
ATOM 3315 N N . PRO B 1 134 ? -13.906 10.172 15.898 1 98.44 134 PRO B N 1
ATOM 3316 C CA . PRO B 1 134 ? -14.094 10.883 14.633 1 98.44 134 PRO B CA 1
ATOM 3317 C C . PRO B 1 134 ? -13.148 10.406 13.531 1 98.44 134 PRO B C 1
ATOM 3319 O O . PRO B 1 134 ? -11.977 10.125 13.797 1 98.44 134 PRO B O 1
ATOM 3322 N N . LEU B 1 135 ? -13.703 10.227 12.352 1 98.75 135 LEU B N 1
ATOM 3323 C CA . LEU B 1 135 ? -12.961 9.664 11.227 1 98.75 135 LEU B CA 1
ATOM 3324 C C . LEU B 1 135 ? -12.82 10.688 10.109 1 98.75 135 LEU B C 1
ATOM 3326 O O . LEU B 1 135 ? -13.82 11.273 9.664 1 98.75 135 LEU B O 1
ATOM 3330 N N . PHE B 1 136 ? -11.609 10.945 9.695 1 98.94 136 PHE B N 1
ATOM 3331 C CA . PHE B 1 136 ? -11.32 11.797 8.547 1 98.94 136 PHE B CA 1
ATOM 3332 C C . PHE B 1 136 ? -10.898 10.961 7.344 1 98.94 136 PHE B C 1
ATOM 3334 O O . PHE B 1 136 ? -10.047 10.07 7.461 1 98.94 136 PHE B O 1
ATOM 3341 N N . ALA B 1 137 ? -11.539 11.219 6.188 1 98.94 137 ALA B N 1
ATOM 3342 C CA . ALA B 1 137 ? -11.047 10.633 4.945 1 98.94 137 ALA B CA 1
ATOM 3343 C C . ALA B 1 137 ? -9.812 11.367 4.434 1 98.94 137 ALA B C 1
ATOM 3345 O O . ALA B 1 137 ? -9.758 12.602 4.484 1 98.94 137 ALA B O 1
ATOM 3346 N N . TYR B 1 138 ? -8.906 10.648 4.117 1 98.88 138 TYR B N 1
ATOM 3347 C CA . TYR B 1 138 ? -7.699 11.164 3.484 1 98.88 138 TYR B CA 1
ATOM 3348 C C . TYR B 1 138 ? -7.727 10.93 1.979 1 98.88 138 TYR B C 1
ATOM 3350 O O . TYR B 1 138 ? -7.496 9.812 1.514 1 98.88 138 TYR B O 1
ATOM 3358 N N . ASP B 1 139 ? -8.047 11.953 1.134 1 98.69 139 ASP B N 1
ATOM 3359 C CA . ASP B 1 139 ? -8.062 11.875 -0.324 1 98.69 139 ASP B CA 1
ATOM 3360 C C . ASP B 1 139 ? -6.66 12.094 -0.898 1 98.69 139 ASP B C 1
ATOM 3362 O O . ASP B 1 139 ? -6.242 13.234 -1.106 1 98.69 139 ASP B O 1
ATOM 3366 N N . LEU B 1 140 ? -6.051 11.039 -1.203 1 98.25 140 LEU B N 1
ATOM 3367 C CA . LEU B 1 140 ? -4.645 11.062 -1.593 1 98.25 140 LEU B CA 1
ATOM 3368 C C . LEU B 1 140 ? -4.402 10.156 -2.793 1 98.25 140 LEU B C 1
ATOM 3370 O O . LEU B 1 140 ? -3.639 9.188 -2.703 1 98.25 140 LEU B O 1
ATOM 3374 N N . PRO B 1 141 ? -4.949 10.539 -3.99 1 97.44 141 PRO B N 1
ATOM 3375 C CA . PRO B 1 141 ? -4.871 9.641 -5.145 1 97.44 141 PRO B CA 1
ATOM 3376 C C . PRO B 1 141 ? -3.438 9.414 -5.625 1 97.44 141 PRO B C 1
ATOM 3378 O O . PRO B 1 141 ? -3.137 8.383 -6.223 1 97.44 141 PRO B O 1
ATOM 3381 N N . VAL B 1 142 ? -2.521 10.281 -5.375 1 96 142 VAL B N 1
ATOM 3382 C CA . VAL B 1 142 ? -1.146 10.133 -5.84 1 96 142 VAL B CA 1
ATOM 3383 C C . VAL B 1 142 ? -0.515 8.898 -5.195 1 96 142 VAL B C 1
ATOM 3385 O O . VAL B 1 142 ? 0.367 8.266 -5.781 1 96 142 VAL B O 1
ATOM 3388 N N . SER B 1 143 ? -1.026 8.469 -4.004 1 97.56 143 SER B N 1
ATOM 3389 C CA . SER B 1 143 ? -0.448 7.348 -3.275 1 97.56 143 SER B CA 1
ATOM 3390 C C . SER B 1 143 ? -1.303 6.094 -3.428 1 97.56 143 SER B C 1
ATOM 3392 O O . SER B 1 143 ? -0.777 5 -3.66 1 97.56 143 SER B O 1
ATOM 3394 N N . VAL B 1 144 ? -2.623 6.234 -3.312 1 97.81 144 VAL B N 1
ATOM 3395 C CA . VAL B 1 144 ? -3.461 5.039 -3.232 1 97.81 144 VAL B CA 1
ATOM 3396 C C . VAL B 1 144 ? -4.137 4.793 -4.578 1 97.81 144 VAL B C 1
ATOM 3398 O O . VAL B 1 144 ? -4.734 3.734 -4.793 1 97.81 144 VAL B O 1
ATOM 3401 N N . HIS B 1 145 ? -4.141 5.852 -5.473 1 96.06 145 HIS B N 1
ATOM 3402 C CA . HIS B 1 145 ? -4.543 5.773 -6.875 1 96.06 145 HIS B CA 1
ATOM 3403 C C . HIS B 1 145 ? -6.051 5.582 -7.004 1 96.06 145 HIS B C 1
ATOM 3405 O O . HIS B 1 145 ? -6.52 4.938 -7.945 1 96.06 145 HIS B O 1
ATOM 3411 N N . SER B 1 146 ? -6.777 5.98 -5.98 1 97 146 SER B N 1
ATOM 3412 C CA . SER B 1 146 ? -8.227 6.16 -5.973 1 97 146 SER B CA 1
ATOM 3413 C C . SER B 1 146 ? -8.609 7.566 -5.527 1 97 146 SER B C 1
ATOM 3415 O O . SER B 1 146 ? -8.211 8.008 -4.445 1 97 146 SER B O 1
ATOM 3417 N N . LYS B 1 147 ? -9.359 8.242 -6.418 1 97.75 147 LYS B N 1
ATOM 3418 C CA . LYS B 1 147 ? -9.891 9.547 -6.059 1 97.75 147 LYS B CA 1
ATOM 3419 C C . LYS B 1 147 ? -11.234 9.414 -5.348 1 97.75 147 LYS B C 1
ATOM 3421 O O . LYS B 1 147 ? -12.117 8.688 -5.805 1 97.75 147 LYS B O 1
ATOM 3426 N N . LEU B 1 148 ? -11.344 9.984 -4.168 1 98.31 148 LEU B N 1
ATOM 3427 C CA . LEU B 1 148 ? -12.641 10.031 -3.498 1 98.31 148 LEU B CA 1
ATOM 3428 C C . LEU B 1 148 ? -13.531 11.102 -4.121 1 98.31 148 LEU B C 1
ATOM 3430 O O . LEU B 1 148 ? -13.234 12.297 -4.039 1 98.31 148 LEU B O 1
ATOM 3434 N N . SER B 1 149 ? -14.617 10.734 -4.707 1 97.56 149 SER B N 1
ATOM 3435 C CA . SER B 1 149 ? -15.508 11.688 -5.363 1 97.56 149 SER B CA 1
ATOM 3436 C C . SER B 1 149 ? -16.25 12.547 -4.344 1 97.56 149 SER B C 1
ATOM 3438 O O . SER B 1 149 ? -16.516 12.102 -3.223 1 97.56 149 SER B O 1
ATOM 3440 N N . PRO B 1 150 ? -16.656 13.781 -4.785 1 97.56 150 PRO B N 1
ATOM 3441 C CA . PRO B 1 150 ? -17.5 14.602 -3.9 1 97.56 150 PRO B CA 1
ATOM 3442 C C . PRO B 1 150 ? -18.781 13.883 -3.473 1 97.56 150 PRO B C 1
ATOM 3444 O O . PRO B 1 150 ? -19.203 14 -2.318 1 97.56 150 PRO B O 1
ATOM 3447 N N . ALA B 1 151 ? -19.359 13.141 -4.395 1 97.56 151 ALA B N 1
ATOM 3448 C CA . ALA B 1 151 ? -20.594 12.414 -4.082 1 97.56 151 ALA B CA 1
ATOM 3449 C C . ALA B 1 151 ? -20.359 11.414 -2.949 1 97.56 151 ALA B C 1
ATOM 3451 O O . ALA B 1 151 ? -21.188 11.297 -2.043 1 97.56 151 ALA B O 1
ATOM 3452 N N . LEU B 1 152 ? -19.297 10.656 -2.992 1 98.06 152 LEU B N 1
ATOM 3453 C CA . LEU B 1 152 ? -18.969 9.688 -1.95 1 98.06 152 LEU B CA 1
ATOM 3454 C C . LEU B 1 152 ? -18.719 10.391 -0.617 1 98.06 152 LEU B C 1
ATOM 3456 O O . LEU B 1 152 ? -19.203 9.938 0.423 1 98.06 152 LEU B O 1
ATOM 3460 N N . ILE B 1 153 ? -17.953 11.453 -0.623 1 98.62 153 ILE B N 1
ATOM 3461 C CA . ILE B 1 153 ? -17.641 12.211 0.587 1 98.62 153 ILE B CA 1
ATOM 3462 C C . ILE B 1 153 ? -18.938 12.734 1.212 1 98.62 153 ILE B C 1
ATOM 3464 O O . ILE B 1 153 ? -19.141 12.617 2.424 1 98.62 153 ILE B O 1
ATOM 3468 N N . LEU B 1 154 ? -19.812 13.312 0.365 1 98.06 154 LEU B N 1
ATOM 3469 C CA . LEU B 1 154 ? -21.078 13.859 0.856 1 98.06 154 LEU B CA 1
ATOM 3470 C C . LEU B 1 154 ? -21.953 12.766 1.468 1 98.06 154 LEU B C 1
ATOM 3472 O O . LEU B 1 154 ? -22.562 12.969 2.516 1 98.06 154 LEU B O 1
ATOM 3476 N N . GLU B 1 155 ? -21.969 11.648 0.814 1 98.06 155 GLU B N 1
ATOM 3477 C CA . GLU B 1 155 ? -22.719 10.5 1.322 1 98.06 155 GLU B CA 1
ATOM 3478 C C . GLU B 1 155 ? -22.234 10.094 2.709 1 98.06 155 GLU B C 1
ATOM 3480 O O . GLU B 1 155 ? -23.031 9.945 3.635 1 98.06 155 GLU B O 1
ATOM 3485 N N . LEU B 1 156 ? -20.953 9.938 2.902 1 98.56 156 LEU B N 1
ATOM 3486 C CA . LEU B 1 156 ? -20.359 9.453 4.148 1 98.56 156 LEU B CA 1
ATOM 3487 C C . LEU B 1 156 ? -20.406 10.539 5.223 1 98.56 156 LEU B C 1
ATOM 3489 O O . LEU B 1 156 ? -20.453 10.227 6.418 1 98.56 156 LEU B O 1
ATOM 3493 N N . ALA B 1 157 ? -20.359 11.789 4.832 1 97.81 157 ALA B N 1
ATOM 3494 C CA . ALA B 1 157 ? -20.594 12.875 5.777 1 97.81 157 ALA B CA 1
ATOM 3495 C C . ALA B 1 157 ? -22.016 12.852 6.309 1 97.81 157 ALA B C 1
ATOM 3497 O O . ALA B 1 157 ? -22.234 13.016 7.512 1 97.81 157 ALA B O 1
ATOM 3498 N N . ALA B 1 158 ? -22.969 12.68 5.43 1 96.44 158 ALA B N 1
ATOM 3499 C CA . ALA B 1 158 ? -24.391 12.727 5.754 1 96.44 158 ALA B CA 1
ATOM 3500 C C . ALA B 1 158 ? -24.766 11.594 6.699 1 96.44 158 ALA B C 1
ATOM 3502 O O . ALA B 1 158 ? -25.625 11.766 7.57 1 96.44 158 ALA B O 1
ATOM 3503 N N . ASP B 1 159 ? -24.156 10.43 6.543 1 96.69 159 ASP B N 1
ATOM 3504 C CA . ASP B 1 159 ? -24.578 9.312 7.379 1 96.69 159 ASP B CA 1
ATOM 3505 C C . ASP B 1 159 ? -23.734 9.227 8.648 1 96.69 159 ASP B C 1
ATOM 3507 O O . ASP B 1 159 ? -23.812 8.242 9.391 1 96.69 159 ASP B O 1
ATOM 3511 N N . GLY B 1 160 ? -22.859 10.195 8.836 1 95.94 160 GLY B N 1
ATOM 3512 C CA . GLY B 1 160 ? -22.141 10.336 10.094 1 95.94 160 GLY B CA 1
ATOM 3513 C C . GLY B 1 160 ? -20.859 9.516 10.141 1 95.94 160 GLY B C 1
ATOM 3514 O O . GLY B 1 160 ? -20.125 9.539 11.133 1 95.94 160 GLY B O 1
ATOM 3515 N N . THR B 1 161 ? -20.516 8.82 9.047 1 98.31 161 THR B N 1
ATOM 3516 C CA . THR B 1 161 ? -19.297 8.008 9 1 98.31 161 THR B CA 1
ATOM 3517 C C . THR B 1 161 ? -18.062 8.891 9.062 1 98.31 161 THR B C 1
ATOM 3519 O O . THR B 1 161 ? -17.125 8.602 9.812 1 98.31 161 THR B O 1
ATOM 3522 N N . LEU B 1 162 ? -18.094 9.961 8.336 1 98.69 162 LEU B N 1
ATOM 3523 C CA . LEU B 1 162 ? -16.938 10.852 8.289 1 98.69 162 LEU B CA 1
ATOM 3524 C C . LEU B 1 162 ? -17.203 12.125 9.078 1 98.69 162 LEU B C 1
ATOM 3526 O O . LEU B 1 162 ? -18.266 12.727 8.953 1 98.69 162 LEU B O 1
ATOM 3530 N N . ALA B 1 163 ? -16.188 12.492 9.844 1 98.44 163 ALA B N 1
ATOM 3531 C CA . ALA B 1 163 ? -16.203 13.773 10.555 1 98.44 163 ALA B CA 1
ATOM 3532 C C . ALA B 1 163 ? -15.5 14.859 9.742 1 98.44 163 ALA B C 1
ATOM 3534 O O . ALA B 1 163 ? -15.672 16.047 10.008 1 98.44 163 ALA B O 1
ATOM 3535 N N . GLY B 1 164 ? -14.742 14.469 8.758 1 98.69 164 GLY B N 1
ATOM 3536 C CA . GLY B 1 164 ? -14.039 15.445 7.941 1 98.69 164 GLY B CA 1
ATOM 3537 C C . GLY B 1 164 ? -13.258 14.812 6.801 1 98.69 164 GLY B C 1
ATOM 3538 O O . GLY B 1 164 ? -13.32 13.602 6.594 1 98.69 164 GLY B O 1
ATOM 3539 N N . LEU B 1 165 ? -12.602 15.688 6.023 1 98.81 165 LEU B N 1
ATOM 3540 C CA . LEU B 1 165 ? -11.797 15.336 4.855 1 98.81 165 LEU B CA 1
ATOM 3541 C C . LEU B 1 165 ? -10.453 16.062 4.887 1 98.81 165 LEU B C 1
ATOM 3543 O O . LEU B 1 165 ? -10.398 17.266 5.16 1 98.81 165 LEU B O 1
ATOM 3547 N N . LYS B 1 166 ? -9.414 15.32 4.77 1 98.81 166 LYS B N 1
ATOM 3548 C CA . LYS B 1 166 ? -8.148 15.875 4.309 1 98.81 166 LYS B CA 1
ATOM 3549 C C . LYS B 1 166 ? -7.973 15.688 2.805 1 98.81 166 LYS B C 1
ATOM 3551 O O . LYS B 1 166 ? -7.75 14.562 2.336 1 98.81 166 LYS B O 1
ATOM 3556 N N . ASP B 1 167 ? -8.055 16.75 2.068 1 98.81 167 ASP B N 1
ATOM 3557 C CA . ASP B 1 167 ? -7.945 16.688 0.614 1 98.81 167 ASP B CA 1
ATOM 3558 C C . ASP B 1 167 ? -6.516 16.969 0.16 1 98.81 167 ASP B C 1
ATOM 3560 O O . ASP B 1 167 ? -6.047 18.109 0.242 1 98.81 167 ASP B O 1
ATOM 3564 N N . SER B 1 168 ? -5.836 15.977 -0.235 1 98.12 168 SER B N 1
ATOM 3565 C CA . SER B 1 168 ? -4.484 16.094 -0.768 1 98.12 168 SER B CA 1
ATOM 3566 C C . SER B 1 168 ? -4.434 15.711 -2.242 1 98.12 168 SER B C 1
ATOM 3568 O O . SER B 1 168 ? -3.404 15.242 -2.73 1 98.12 168 SER B O 1
ATOM 3570 N N . SER B 1 169 ? -5.539 15.883 -2.992 1 97.56 169 SER B N 1
ATOM 3571 C CA . SER B 1 169 ? -5.645 15.406 -4.371 1 97.56 169 SER B CA 1
ATOM 3572 C C . SER B 1 169 ? -5.02 16.406 -5.344 1 97.56 169 SER B C 1
ATOM 3574 O O . SER B 1 169 ? -4.715 16.047 -6.484 1 97.56 169 SER B O 1
ATOM 3576 N N . GLY B 1 170 ? -4.926 17.656 -4.906 1 96.12 170 GLY B N 1
ATOM 3577 C CA . GLY B 1 170 ? -4.484 18.703 -5.812 1 96.12 170 GLY B CA 1
ATOM 3578 C C . GLY B 1 170 ? -5.551 19.125 -6.801 1 96.12 170 GLY B C 1
ATOM 3579 O O . GLY B 1 170 ? -5.332 20.031 -7.609 1 96.12 170 GLY B O 1
ATOM 3580 N N . ASP B 1 171 ? -6.676 18.5 -6.77 1 96.62 171 ASP B N 1
ATOM 3581 C CA . ASP B 1 171 ? -7.801 18.859 -7.629 1 96.62 171 ASP B CA 1
ATOM 3582 C C . ASP B 1 171 ? -8.672 19.938 -6.988 1 96.62 171 ASP B C 1
ATOM 3584 O O . ASP B 1 171 ? -9.758 19.641 -6.48 1 96.62 171 ASP B O 1
ATOM 3588 N N . GLU B 1 172 ? -8.25 21.125 -7.121 1 95.56 172 GLU B N 1
ATOM 3589 C CA . GLU B 1 172 ? -8.891 22.25 -6.445 1 95.56 172 GLU B CA 1
ATOM 3590 C C . GLU B 1 172 ? -10.305 22.469 -6.965 1 95.56 172 GLU B C 1
ATOM 3592 O O . GLU B 1 172 ? -11.188 22.922 -6.219 1 95.56 172 GLU B O 1
ATOM 3597 N N . GLY B 1 173 ? -10.508 22.219 -8.289 1 96.31 173 GLY B N 1
ATOM 3598 C CA . GLY B 1 173 ? -11.852 22.312 -8.836 1 96.31 173 GLY B CA 1
ATOM 3599 C C . GLY B 1 173 ? -12.836 21.391 -8.164 1 96.31 173 GLY B C 1
ATOM 3600 O O . GLY B 1 173 ? -13.945 21.797 -7.812 1 96.31 173 GLY B O 1
ATOM 3601 N N . SER B 1 174 ? -12.406 20.172 -8.008 1 96.88 174 SER B N 1
ATOM 3602 C CA . SER B 1 174 ? -13.242 19.188 -7.316 1 96.88 174 SER B CA 1
ATOM 3603 C C . SER B 1 174 ? -13.477 19.594 -5.863 1 96.88 174 SER B C 1
ATOM 3605 O O . SER B 1 174 ? -14.586 19.438 -5.34 1 96.88 174 SER B O 1
ATOM 3607 N N . LEU B 1 175 ? -12.453 20.062 -5.172 1 97.88 175 LEU B N 1
ATOM 3608 C CA . LEU B 1 175 ? -12.594 20.516 -3.795 1 97.88 175 LEU B CA 1
ATOM 3609 C C . LEU B 1 175 ? -13.602 21.656 -3.695 1 97.88 175 LEU B C 1
ATOM 3611 O O . LEU B 1 175 ? -14.43 21.688 -2.783 1 97.88 175 LEU B O 1
ATOM 3615 N N . ARG B 1 176 ? -13.523 22.594 -4.637 1 97.31 176 ARG B N 1
ATOM 3616 C CA . ARG B 1 176 ? -14.453 23.719 -4.66 1 97.31 176 ARG B CA 1
ATOM 3617 C C . ARG B 1 176 ? -15.891 23.234 -4.812 1 97.31 176 ARG B C 1
ATOM 3619 O O . ARG B 1 176 ? -16.797 23.734 -4.145 1 97.31 176 ARG B O 1
ATOM 3626 N N . ARG B 1 177 ? -16.109 22.297 -5.68 1 97.25 177 ARG B N 1
ATOM 3627 C CA . ARG B 1 177 ? -17.453 21.75 -5.879 1 97.25 177 ARG B CA 1
ATOM 3628 C C . ARG B 1 177 ? -17.984 21.109 -4.598 1 97.25 177 ARG B C 1
ATOM 3630 O O . ARG B 1 177 ? -19.156 21.266 -4.266 1 97.25 177 ARG B O 1
ATOM 3637 N N . LEU B 1 178 ? -17.109 20.375 -3.914 1 98.19 178 LEU B N 1
ATOM 3638 C CA . LEU B 1 178 ? -17.5 19.781 -2.631 1 98.19 178 LEU B CA 1
ATOM 3639 C C . LEU B 1 178 ? -17.891 20.875 -1.637 1 98.19 178 LEU B C 1
ATOM 3641 O O . LEU B 1 178 ? -18.906 20.75 -0.954 1 98.19 178 LEU B O 1
ATOM 3645 N N . LEU B 1 179 ? -17.109 21.922 -1.553 1 98 179 LEU B N 1
ATOM 3646 C CA . LEU B 1 179 ? -17.375 23.016 -0.629 1 98 179 LEU B CA 1
ATOM 3647 C C . LEU B 1 179 ? -18.703 23.688 -0.939 1 98 179 LEU B C 1
ATOM 3649 O O . LEU B 1 179 ? -19.484 23.969 -0.029 1 98 179 LEU B O 1
ATOM 3653 N N . VAL B 1 180 ? -18.953 23.891 -2.225 1 97.56 180 VAL B N 1
ATOM 3654 C CA . VAL B 1 180 ? -20.219 24.5 -2.637 1 97.56 180 VAL B CA 1
ATOM 3655 C C . VAL B 1 180 ? -21.375 23.594 -2.203 1 97.56 180 VAL B C 1
ATOM 3657 O O . VAL B 1 180 ? -22.375 24.078 -1.661 1 97.56 180 VAL B O 1
ATOM 3660 N N . ALA B 1 181 ? -21.219 22.328 -2.395 1 97.25 181 ALA B N 1
ATOM 3661 C CA . ALA B 1 181 ? -22.266 21.375 -2.029 1 97.25 181 ALA B CA 1
ATOM 3662 C C . ALA B 1 181 ? -22.5 21.359 -0.521 1 97.25 181 ALA B C 1
ATOM 3664 O O . ALA B 1 181 ? -23.594 21.047 -0.057 1 97.25 181 ALA B O 1
ATOM 3665 N N . LEU B 1 182 ? -21.531 21.75 0.261 1 96.88 182 LEU B N 1
ATOM 3666 C CA . LEU B 1 182 ? -21.609 21.734 1.718 1 96.88 182 LEU B CA 1
ATOM 3667 C C . LEU B 1 182 ? -22.125 23.078 2.242 1 96.88 182 LEU B C 1
ATOM 3669 O O . LEU B 1 182 ? -22.234 23.266 3.455 1 96.88 182 LEU B O 1
ATOM 3673 N N . GLY B 1 183 ? -22.375 24.047 1.352 1 94.94 183 GLY B N 1
ATOM 3674 C CA . GLY B 1 183 ? -22.938 25.328 1.771 1 94.94 183 GLY B CA 1
ATOM 3675 C C . GLY B 1 183 ? -22.094 26.516 1.361 1 94.94 183 GLY B C 1
ATOM 3676 O O . GLY B 1 183 ? -22.453 27.656 1.641 1 94.94 183 GLY B O 1
ATOM 3677 N N . GLY B 1 184 ? -20.875 26.203 0.71 1 92.5 184 GLY B N 1
ATOM 3678 C CA . GLY B 1 184 ? -20 27.266 0.24 1 92.5 184 GLY B CA 1
ATOM 3679 C C . GLY B 1 184 ? -19.266 27.984 1.362 1 92.5 184 GLY B C 1
ATOM 3680 O O . GLY B 1 184 ? -19.391 27.594 2.527 1 92.5 184 GLY B O 1
ATOM 3681 N N . ARG B 1 185 ? -18.578 28.969 1.017 1 89.38 185 ARG B N 1
ATOM 3682 C CA . ARG B 1 185 ? -17.688 29.688 1.917 1 89.38 185 ARG B CA 1
ATOM 3683 C C . ARG B 1 185 ? -1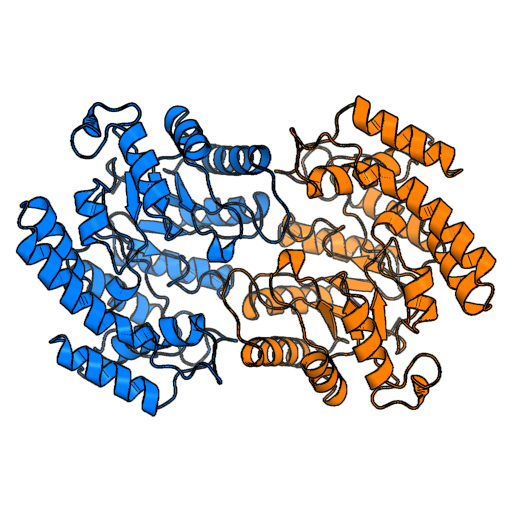8.438 30.25 3.111 1 89.38 185 ARG B C 1
ATOM 3685 O O . ARG B 1 185 ? -17.969 30.203 4.242 1 89.38 185 ARG B O 1
ATOM 3692 N N . GLN B 1 186 ? -19.625 30.734 2.924 1 88.69 186 GLN B N 1
ATOM 3693 C CA . GLN B 1 186 ? -20.375 31.453 3.963 1 88.69 186 GLN B CA 1
ATOM 3694 C C . GLN B 1 186 ? -21.484 30.578 4.523 1 88.69 186 GLN B C 1
ATOM 3696 O O . GLN B 1 186 ? -22.047 30.891 5.582 1 88.69 186 GLN B O 1
ATOM 3701 N N . GLY B 1 187 ? -21.766 29.484 3.84 1 88.62 187 GLY B N 1
ATOM 3702 C CA . GLY B 1 187 ? -22.969 28.75 4.203 1 88.62 187 GLY B CA 1
ATOM 3703 C C . GLY B 1 187 ? -22.688 27.438 4.883 1 88.62 187 GLY B C 1
ATOM 3704 O O . GLY B 1 187 ? -23.594 26.625 5.098 1 88.62 187 GLY B O 1
ATOM 3705 N N . ARG B 1 188 ? -21.469 27.219 5.297 1 91.19 188 ARG B N 1
ATOM 3706 C CA . ARG B 1 188 ? -21.062 25.938 5.852 1 91.19 188 ARG B CA 1
ATOM 3707 C C . ARG B 1 188 ? -21.828 25.625 7.133 1 91.19 188 ARG B C 1
ATOM 3709 O O . ARG B 1 188 ? -22.234 24.484 7.355 1 91.19 188 ARG B O 1
ATOM 3716 N N . ALA B 1 189 ? -21.938 26.578 7.949 1 89 189 ALA B N 1
ATOM 3717 C CA . ALA B 1 189 ? -22.531 26.391 9.273 1 89 189 ALA B CA 1
ATOM 3718 C C . ALA B 1 189 ? -24 26 9.156 1 89 189 ALA B C 1
ATOM 3720 O O . ALA B 1 189 ? -24.531 25.312 10.039 1 89 189 ALA B O 1
ATOM 3721 N N . GLU B 1 190 ? -24.641 26.359 8.109 1 92.31 190 GLU B N 1
ATOM 3722 C CA . GLU B 1 190 ? -26.047 26.062 7.883 1 92.31 190 GLU B CA 1
ATOM 3723 C C . GLU B 1 190 ? -26.234 25.031 6.77 1 92.31 190 GLU B C 1
ATOM 3725 O O . GLU B 1 190 ? -27.344 24.781 6.328 1 92.31 190 GLU B O 1
ATOM 3730 N N . GLY B 1 191 ? -25.188 24.578 6.336 1 91.38 191 GLY B N 1
ATOM 3731 C CA . GLY B 1 191 ? -25.203 23.609 5.254 1 91.38 191 GLY B CA 1
ATOM 3732 C C . GLY B 1 191 ? -25.609 22.219 5.707 1 91.38 191 GLY B C 1
ATOM 3733 O O . GLY B 1 191 ? -26.047 22.031 6.844 1 91.38 191 GLY B O 1
ATOM 3734 N N . PRO B 1 192 ? -25.516 21.25 4.855 1 92.38 192 PRO B N 1
ATOM 3735 C CA . PRO B 1 192 ? -26.016 19.906 5.121 1 92.38 192 PRO B CA 1
ATOM 3736 C C . PRO B 1 192 ? -25.188 19.156 6.168 1 92.38 192 PRO B C 1
ATOM 3738 O O . PRO B 1 192 ? -25.672 18.203 6.781 1 92.38 192 PRO B O 1
ATOM 3741 N N . ALA B 1 193 ? -23.984 19.547 6.367 1 93.94 193 ALA B N 1
ATOM 3742 C CA . ALA B 1 193 ? -23.094 18.906 7.344 1 93.94 193 ALA B CA 1
ATOM 3743 C C . ALA B 1 193 ? -22.25 19.938 8.078 1 93.94 193 ALA B C 1
ATOM 3745 O O . ALA B 1 193 ? -21.031 20 7.887 1 93.94 193 ALA B O 1
ATOM 3746 N N . PRO B 1 194 ? -22.781 20.672 8.961 1 93.5 194 PRO B N 1
ATOM 3747 C CA . PRO B 1 194 ? -22.109 21.828 9.57 1 93.5 194 PRO B CA 1
ATOM 3748 C C . PRO B 1 194 ? -20.906 21.453 10.422 1 93.5 194 PRO B C 1
ATOM 3750 O O . PRO B 1 194 ? -20.031 22.281 10.672 1 93.5 194 PRO B O 1
ATOM 3753 N N . ALA B 1 195 ? -20.828 20.219 10.875 1 95.19 195 ALA B N 1
ATOM 3754 C CA . ALA B 1 195 ? -19.734 19.781 11.742 1 95.19 195 ALA B CA 1
ATOM 3755 C C . ALA B 1 195 ? -18.625 19.125 10.93 1 95.19 195 ALA B C 1
ATOM 3757 O O . ALA B 1 195 ? -17.578 18.766 11.477 1 95.19 195 ALA B O 1
ATOM 3758 N N . PHE B 1 196 ? -18.828 18.984 9.586 1 97.75 196 PHE B N 1
ATOM 3759 C CA . PHE B 1 196 ? -17.875 18.312 8.719 1 97.75 196 PHE B CA 1
ATOM 3760 C C . PHE B 1 196 ? -16.688 19.203 8.422 1 97.75 196 PHE B C 1
ATOM 3762 O O . PHE B 1 196 ? -16.844 20.312 7.891 1 97.75 196 PHE B O 1
ATOM 3769 N N . SER B 1 197 ? -15.492 18.766 8.734 1 98.19 197 SER B N 1
ATOM 3770 C CA . SER B 1 197 ? -14.266 19.531 8.531 1 98.19 197 SER B CA 1
ATOM 3771 C C . SER B 1 197 ? -13.656 19.266 7.164 1 98.19 197 SER B C 1
ATOM 3773 O O . SER B 1 197 ? -13.492 18.094 6.773 1 98.19 197 SER B O 1
ATOM 3775 N N . VAL B 1 198 ? -13.297 20.266 6.441 1 98.56 198 VAL B N 1
ATOM 3776 C CA . VAL B 1 198 ? -12.555 20.125 5.191 1 98.56 198 VAL B CA 1
ATOM 3777 C C . VAL B 1 198 ? -11.188 20.797 5.32 1 98.56 198 VAL B C 1
ATOM 3779 O O . VAL B 1 198 ? -11.102 22.031 5.41 1 98.56 198 VAL B O 1
ATOM 3782 N N . LEU B 1 199 ? -10.18 20.016 5.309 1 98.75 199 LEU B N 1
ATOM 3783 C CA . LEU B 1 199 ? -8.805 20.484 5.406 1 98.75 199 LEU B CA 1
ATOM 3784 C C . LEU B 1 199 ? -8.047 20.25 4.102 1 98.75 199 LEU B C 1
ATOM 3786 O O . LEU B 1 199 ? -8.148 19.172 3.512 1 98.75 199 LEU B O 1
ATOM 3790 N N . THR B 1 200 ? -7.32 21.25 3.615 1 98.69 200 THR B N 1
ATOM 3791 C CA . THR B 1 200 ? -6.527 21.062 2.406 1 98.69 200 THR B CA 1
ATOM 3792 C C . THR B 1 200 ? -5.113 20.594 2.752 1 98.69 200 THR B C 1
ATOM 3794 O O . THR B 1 200 ? -4.535 21.031 3.746 1 98.69 200 THR B O 1
ATOM 3797 N N . GLY B 1 201 ? -4.633 19.656 2.018 1 98.19 201 GLY B N 1
ATOM 3798 C CA . GLY B 1 201 ? -3.238 19.25 2.088 1 98.19 201 GLY B CA 1
ATOM 3799 C C . GLY B 1 201 ? -2.361 19.953 1.07 1 98.19 201 GLY B C 1
ATOM 3800 O O . GLY B 1 201 ? -1.155 19.703 1.007 1 98.19 201 GLY B O 1
ATOM 3801 N N . SER B 1 202 ? -2.898 20.844 0.256 1 96.62 202 SER B N 1
ATOM 3802 C CA . SER B 1 202 ? -2.152 21.609 -0.746 1 96.62 202 SER B CA 1
ATOM 3803 C C . SER B 1 202 ? -1.454 22.812 -0.125 1 96.62 202 SER B C 1
ATOM 3805 O O . SER B 1 202 ? -2.08 23.844 0.099 1 96.62 202 SER B O 1
ATOM 3807 N N . GLU B 1 203 ? -0.173 22.719 -0.081 1 95.12 203 GLU B N 1
ATOM 3808 C CA . GLU B 1 203 ? 0.6 23.641 0.748 1 95.12 203 GLU B CA 1
ATOM 3809 C C . GLU B 1 203 ? 0.918 24.922 -0.008 1 95.12 203 GLU B C 1
ATOM 3811 O O . GLU B 1 203 ? 1.219 25.953 0.605 1 95.12 203 GLU B O 1
ATOM 3816 N N . LEU B 1 204 ? 0.75 24.859 -1.253 1 96.88 204 LEU B N 1
ATOM 3817 C CA . LEU B 1 204 ? 1.183 26 -2.055 1 96.88 204 LEU B CA 1
ATOM 3818 C C . LEU B 1 204 ? -0 26.891 -2.412 1 96.88 204 LEU B C 1
ATOM 3820 O O . LEU B 1 204 ? 0.177 27.953 -3.014 1 96.88 204 LEU B O 1
ATOM 3824 N N . THR B 1 205 ? -1.206 26.453 -2.031 1 98.06 205 THR B N 1
ATOM 3825 C CA . THR B 1 205 ? -2.398 27.219 -2.379 1 98.06 205 THR B CA 1
ATOM 3826 C C . THR B 1 205 ? -3.336 27.328 -1.181 1 98.06 205 THR B C 1
ATOM 3828 O O . THR B 1 205 ? -4.559 27.297 -1.334 1 98.06 205 THR B O 1
ATOM 3831 N N . VAL B 1 206 ? -2.756 27.391 -0.064 1 98.69 206 VAL B N 1
ATOM 3832 C CA . VAL B 1 206 ? -3.527 27.422 1.174 1 98.69 206 VAL B CA 1
ATOM 3833 C C . VAL B 1 206 ? -4.414 28.672 1.203 1 98.69 206 VAL B C 1
ATOM 3835 O O . VAL B 1 206 ? -5.582 28.594 1.595 1 98.69 206 VAL B O 1
ATOM 3838 N N . ASP B 1 207 ? -3.852 29.844 0.82 1 98.5 207 ASP B N 1
ATOM 3839 C CA . ASP B 1 207 ? -4.617 31.078 0.797 1 98.5 207 ASP B CA 1
ATOM 3840 C C . ASP B 1 207 ? -5.855 30.953 -0.084 1 98.5 207 ASP B C 1
ATOM 3842 O O . ASP B 1 207 ? -6.965 31.297 0.336 1 98.5 207 ASP B O 1
ATOM 3846 N N . ALA B 1 208 ? -5.723 30.375 -1.25 1 97.88 208 ALA B N 1
ATOM 3847 C CA . ALA B 1 208 ? -6.836 30.172 -2.172 1 97.88 208 ALA B CA 1
ATOM 3848 C C . ALA B 1 208 ? -7.855 29.203 -1.59 1 97.88 208 ALA B C 1
ATOM 3850 O O . ALA B 1 208 ? -9.062 29.391 -1.751 1 97.88 208 ALA B O 1
ATOM 3851 N N . ALA B 1 209 ? -7.383 28.141 -0.958 1 98.25 209 ALA B N 1
ATOM 3852 C CA . ALA B 1 209 ? -8.281 27.156 -0.361 1 98.25 209 ALA B CA 1
ATOM 3853 C C . ALA B 1 209 ? -9.086 27.766 0.78 1 98.25 209 ALA B C 1
ATOM 3855 O O . ALA B 1 209 ? -10.289 27.5 0.913 1 98.25 209 ALA B O 1
ATOM 3856 N N . LEU B 1 210 ? -8.391 28.547 1.623 1 98.06 210 LEU B N 1
ATOM 3857 C CA . LEU B 1 210 ? -9.086 29.219 2.707 1 98.06 210 LEU B CA 1
ATOM 3858 C C . LEU B 1 210 ? -10.117 30.203 2.158 1 98.06 210 LEU B C 1
ATOM 3860 O O . LEU B 1 210 ? -11.219 30.328 2.691 1 98.06 210 LEU B O 1
ATOM 3864 N N . LEU B 1 211 ? -9.711 30.938 1.103 1 97.38 211 LEU B N 1
ATOM 3865 C CA . LEU B 1 211 ? -10.656 31.828 0.445 1 97.38 211 LEU B CA 1
ATOM 3866 C C . LEU B 1 211 ? -11.883 31.062 -0.053 1 97.38 211 LEU B C 1
ATOM 3868 O O . LEU B 1 211 ? -13 31.578 0.011 1 97.38 211 LEU B O 1
ATOM 3872 N N . ALA B 1 212 ? -11.672 29.844 -0.542 1 96.75 212 ALA B N 1
ATOM 3873 C CA . ALA B 1 212 ? -12.75 29 -1.054 1 96.75 212 ALA B CA 1
ATOM 3874 C C . ALA B 1 212 ? -13.633 28.484 0.082 1 96.75 212 ALA B C 1
ATOM 3876 O O . ALA B 1 212 ? -14.789 28.109 -0.139 1 96.75 212 ALA B O 1
ATOM 3877 N N . GLY B 1 213 ? -13.039 28.422 1.311 1 96.88 213 GLY B N 1
ATOM 3878 C CA . GLY B 1 213 ? -13.906 28.094 2.432 1 96.88 213 GLY B CA 1
ATOM 3879 C C . GLY B 1 213 ? -13.492 26.844 3.166 1 96.88 213 GLY B C 1
ATOM 3880 O O . GLY B 1 213 ? -14.25 26.312 3.975 1 96.88 213 GLY B O 1
ATOM 3881 N N . VAL B 1 214 ? -12.289 26.328 2.91 1 97.94 214 VAL B N 1
ATOM 3882 C CA . VAL B 1 214 ? -11.852 25.188 3.711 1 97.94 214 VAL B CA 1
ATOM 3883 C C . VAL B 1 214 ? -11.672 25.609 5.164 1 97.94 214 VAL B C 1
ATOM 3885 O O . VAL B 1 214 ? -11.57 26.812 5.457 1 97.94 214 VAL B O 1
ATOM 3888 N N . ASP B 1 215 ? -11.641 24.578 6.055 1 97.69 215 ASP B N 1
ATOM 3889 C CA . ASP B 1 215 ? -11.594 24.859 7.488 1 97.69 215 ASP B CA 1
ATOM 3890 C C . ASP B 1 215 ? -10.156 24.984 7.977 1 97.69 215 ASP B C 1
ATOM 3892 O O . ASP B 1 215 ? -9.906 25.5 9.07 1 97.69 215 ASP B O 1
ATOM 3896 N N . GLY B 1 216 ? -9.219 24.516 7.199 1 98.19 216 GLY B N 1
ATOM 3897 C CA . GLY B 1 216 ? -7.836 24.562 7.633 1 98.19 216 GLY B CA 1
ATOM 3898 C C . GLY B 1 216 ? -6.883 23.891 6.668 1 98.19 216 GLY B C 1
ATOM 3899 O O . GLY B 1 216 ? -7.227 23.656 5.508 1 98.19 216 GLY B O 1
ATOM 3900 N N . VAL B 1 217 ? -5.656 23.688 7.129 1 98.75 217 VAL B N 1
ATOM 3901 C CA . VAL B 1 217 ? -4.594 23.156 6.277 1 98.75 217 VAL B CA 1
ATOM 3902 C C . VAL B 1 217 ? -3.779 22.125 7.051 1 98.75 217 VAL B C 1
ATOM 3904 O O . VAL B 1 217 ? -3.609 22.234 8.266 1 98.75 217 VAL B O 1
ATOM 3907 N N . VAL B 1 218 ? -3.398 21.078 6.379 1 98.81 218 VAL B N 1
ATOM 3908 C CA . VAL B 1 218 ? -2.475 20.062 6.867 1 98.81 218 VAL B CA 1
ATOM 3909 C C . VAL B 1 218 ? -1.151 20.156 6.113 1 98.81 218 VAL B C 1
ATOM 3911 O O . VAL B 1 218 ? -0.867 19.344 5.234 1 98.81 218 VAL B O 1
ATOM 3914 N N . PRO B 1 219 ? -0.292 21.094 6.418 1 98.69 219 PRO B N 1
ATOM 3915 C CA . PRO B 1 219 ? 0.899 21.406 5.625 1 98.69 219 PRO B CA 1
ATOM 3916 C C . PRO B 1 219 ? 2.143 20.672 6.113 1 98.69 219 PRO B C 1
ATOM 3918 O O . PRO B 1 219 ? 2.535 20.812 7.273 1 98.69 219 PRO B O 1
ATOM 3921 N N . GLY B 1 220 ? 2.805 19.891 5.242 1 98.5 220 GLY B N 1
ATOM 3922 C CA . GLY B 1 220 ? 4.074 19.25 5.562 1 98.5 220 GLY B CA 1
ATOM 3923 C C . GLY B 1 220 ? 5.145 20.25 5.98 1 98.5 220 GLY B C 1
ATOM 3924 O O . GLY B 1 220 ? 5.816 20.047 6.996 1 98.5 220 GLY B O 1
ATOM 3925 N N . LEU B 1 221 ? 5.254 21.359 5.25 1 98.75 221 LEU B N 1
ATOM 3926 C CA . LEU B 1 221 ? 6.234 22.391 5.555 1 98.75 221 LEU B CA 1
ATOM 3927 C C . LEU B 1 221 ? 5.949 23.031 6.91 1 98.75 221 LEU B C 1
ATOM 3929 O O . LEU B 1 221 ? 6.816 23.688 7.484 1 98.75 221 LEU B O 1
ATOM 3933 N N . GLY B 1 222 ? 4.762 22.812 7.395 1 98.81 222 GLY B N 1
ATOM 3934 C CA . GLY B 1 222 ? 4.43 23.297 8.727 1 98.81 222 GLY B CA 1
ATOM 3935 C C . GLY B 1 222 ? 5.352 22.75 9.805 1 98.81 222 GLY B C 1
ATOM 3936 O O . GLY B 1 222 ? 5.461 23.344 10.883 1 98.81 222 GLY B O 1
ATOM 3937 N N . ASN B 1 223 ? 6.012 21.625 9.57 1 98.88 223 ASN B N 1
ATOM 3938 C CA . ASN B 1 223 ? 7 21.109 10.516 1 98.88 223 ASN B CA 1
ATOM 3939 C C . ASN B 1 223 ? 8.156 22.094 10.703 1 98.88 223 ASN B C 1
ATOM 3941 O O . ASN B 1 223 ? 8.695 22.219 11.805 1 98.88 223 ASN B O 1
ATOM 3945 N N . VAL B 1 224 ? 8.484 22.75 9.617 1 98.88 224 VAL B N 1
ATOM 3946 C CA . VAL B 1 224 ? 9.633 23.656 9.586 1 98.88 224 VAL B CA 1
ATOM 3947 C C . VAL B 1 224 ? 9.195 25.062 10.031 1 98.88 224 VAL B C 1
ATOM 3949 O O . VAL B 1 224 ? 9.867 25.688 10.859 1 98.88 224 VAL B O 1
ATOM 3952 N N . ASP B 1 225 ? 8.07 25.531 9.539 1 98.88 225 ASP B N 1
ATOM 3953 C CA . ASP B 1 225 ? 7.594 26.875 9.852 1 98.88 225 ASP B CA 1
ATOM 3954 C C . ASP B 1 225 ? 6.113 26.859 10.234 1 98.88 225 ASP B C 1
ATOM 3956 O O . ASP B 1 225 ? 5.281 27.453 9.539 1 98.88 225 ASP B O 1
ATOM 3960 N N . PRO B 1 226 ? 5.848 26.266 11.398 1 98.81 226 PRO B N 1
ATOM 3961 C CA . PRO B 1 226 ? 4.449 26.25 11.828 1 98.81 226 PRO B CA 1
ATOM 3962 C C . PRO B 1 226 ? 3.873 27.656 12.031 1 98.81 226 PRO B C 1
ATOM 3964 O O . PRO B 1 226 ? 2.721 27.906 11.672 1 98.81 226 PRO B O 1
ATOM 3967 N N . ALA B 1 227 ? 4.629 28.609 12.523 1 98.81 227 ALA B N 1
ATOM 3968 C CA . ALA B 1 227 ? 4.156 29.969 12.781 1 98.81 227 ALA B CA 1
ATOM 3969 C C . ALA B 1 227 ? 3.764 30.656 11.484 1 98.81 227 ALA B C 1
ATOM 3971 O O . ALA B 1 227 ? 2.828 31.469 11.461 1 98.81 227 ALA B O 1
ATOM 3972 N N . GLY B 1 228 ? 4.523 30.375 10.414 1 98.81 228 GLY B N 1
ATOM 3973 C CA . GLY B 1 228 ? 4.184 30.953 9.125 1 98.81 228 GLY B CA 1
ATOM 3974 C C . GLY B 1 228 ? 2.793 30.578 8.648 1 98.81 228 GLY B C 1
ATOM 3975 O O . GLY B 1 228 ? 2.047 31.422 8.156 1 98.81 228 GLY B O 1
ATOM 3976 N N . TYR B 1 229 ? 2.438 29.312 8.805 1 98.88 229 TYR B N 1
ATOM 3977 C CA . TYR B 1 229 ? 1.108 28.875 8.391 1 98.88 229 TYR B CA 1
ATOM 3978 C C . TYR B 1 229 ? 0.038 29.438 9.32 1 98.88 229 TYR B C 1
ATOM 3980 O O . TYR B 1 229 ? -1.078 29.734 8.883 1 98.88 229 TYR B O 1
ATOM 3988 N N . VAL B 1 230 ? 0.349 29.562 10.609 1 98.88 230 VAL B N 1
ATOM 3989 C CA . VAL B 1 230 ? -0.599 30.141 11.547 1 98.88 230 VAL B CA 1
ATOM 3990 C C . VAL B 1 230 ? -0.847 31.609 11.188 1 98.88 230 VAL B C 1
ATOM 3992 O O . VAL B 1 230 ? -1.992 32.062 11.172 1 98.88 230 VAL B O 1
ATOM 3995 N N . ARG B 1 231 ? 0.219 32.406 10.836 1 98.88 231 ARG B N 1
ATOM 3996 C CA . ARG B 1 231 ? 0.049 33.781 10.383 1 98.88 231 ARG B CA 1
ATOM 3997 C C . ARG B 1 231 ? -0.825 33.844 9.141 1 98.88 231 ARG B C 1
ATOM 3999 O O . ARG B 1 231 ? -1.689 34.719 9.023 1 98.88 231 ARG B O 1
ATOM 4006 N N . LEU B 1 232 ? -0.575 32.906 8.211 1 98.88 232 LEU B N 1
ATOM 4007 C CA . LEU B 1 232 ? -1.374 32.812 6.996 1 98.88 232 LEU B CA 1
ATOM 4008 C C . LEU B 1 232 ? -2.842 32.562 7.324 1 98.88 232 LEU B C 1
ATOM 4010 O O . LEU B 1 232 ? -3.725 33.25 6.797 1 98.88 232 LEU B O 1
ATOM 4014 N N . TYR B 1 233 ? -3.068 31.625 8.148 1 98.81 233 TYR B N 1
ATOM 4015 C CA . TYR B 1 233 ? -4.418 31.266 8.562 1 98.81 233 TYR B CA 1
ATOM 4016 C C . TYR B 1 233 ? -5.125 32.438 9.234 1 98.81 233 TYR B C 1
ATOM 4018 O O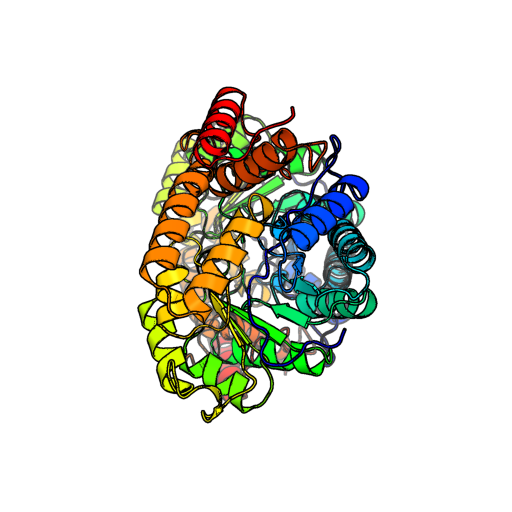 . TYR B 1 233 ? -6.289 32.719 8.945 1 98.81 233 TYR B O 1
ATOM 4026 N N . GLU B 1 234 ? -4.426 33.125 10.164 1 98.75 234 GLU B N 1
ATOM 4027 C CA . GLU B 1 234 ? -4.992 34.281 10.898 1 98.75 234 GLU B CA 1
ATOM 4028 C C . GLU B 1 234 ? -5.305 35.438 9.953 1 98.75 234 GLU B C 1
ATOM 4030 O O . GLU B 1 234 ? -6.328 36.094 10.109 1 98.75 234 GLU B O 1
ATOM 4035 N N . ALA B 1 235 ? -4.402 35.688 9.031 1 98.81 235 ALA B N 1
ATOM 4036 C CA . ALA B 1 235 ? -4.648 36.719 8.047 1 98.81 235 ALA B CA 1
ATOM 4037 C C . ALA B 1 235 ? -5.918 36.469 7.25 1 98.81 235 ALA B C 1
ATOM 4039 O O . ALA B 1 235 ? -6.723 37.344 7.02 1 98.81 235 ALA B O 1
ATOM 4040 N N . ALA B 1 236 ? -6.078 35.219 6.793 1 98.25 236 ALA B N 1
ATOM 4041 C CA . ALA B 1 236 ? -7.281 34.812 6.062 1 98.25 236 ALA B CA 1
ATOM 4042 C C . ALA B 1 236 ? -8.523 35 6.926 1 98.25 236 ALA B C 1
ATOM 4044 O O . ALA B 1 236 ? -9.562 35.469 6.449 1 98.25 236 ALA B O 1
ATOM 4045 N N . GLY B 1 237 ? -8.445 34.594 8.203 1 97 237 GLY B N 1
ATOM 4046 C CA . GLY B 1 237 ? -9.555 34.75 9.133 1 97 237 GLY B CA 1
ATOM 4047 C C . GLY B 1 237 ? -9.969 36.188 9.336 1 97 237 GLY B C 1
ATOM 4048 O O . GLY B 1 237 ? -11.148 36.469 9.57 1 97 237 GLY B O 1
ATOM 4049 N N . ALA B 1 238 ? -9 37.031 9.227 1 98 238 ALA B N 1
ATOM 4050 C CA . ALA B 1 238 ? -9.242 38.469 9.383 1 98 238 ALA B CA 1
ATOM 4051 C C . ALA B 1 238 ? -9.633 39.094 8.055 1 98 238 ALA B C 1
ATOM 4053 O O . ALA B 1 238 ? -9.773 40.312 7.961 1 98 238 ALA B O 1
ATOM 4054 N N . SER B 1 239 ? -9.695 38.312 7.004 1 97.5 239 SER B N 1
ATOM 4055 C CA . SER B 1 239 ? -10.008 38.75 5.648 1 97.5 239 SER B CA 1
ATOM 4056 C C . SER B 1 239 ? -8.938 39.688 5.105 1 97.5 239 SER B C 1
ATOM 4058 O O . SER B 1 239 ? -9.234 40.594 4.324 1 97.5 239 SER B O 1
ATOM 4060 N N . ASP B 1 240 ? -7.82 39.656 5.707 1 98.56 240 ASP B N 1
ATOM 4061 C CA . ASP B 1 240 ? -6.672 40.344 5.148 1 98.56 240 ASP B CA 1
ATOM 4062 C C . ASP B 1 240 ? -5.984 39.5 4.07 1 98.56 240 ASP B C 1
ATOM 4064 O O . ASP B 1 240 ? -4.875 39.031 4.273 1 98.56 240 ASP B O 1
ATOM 4068 N N . TRP B 1 241 ? -6.547 39.438 2.939 1 98.19 241 TRP B N 1
ATOM 4069 C CA . TRP B 1 241 ? -6.148 38.531 1.87 1 98.19 241 TRP B CA 1
ATOM 4070 C C . TRP B 1 241 ? -4.809 38.938 1.271 1 98.19 241 TRP B C 1
ATOM 4072 O O . TRP B 1 241 ? -3.994 38.094 0.903 1 98.19 241 TRP B O 1
ATOM 4082 N N . PRO B 1 242 ? -4.539 40.281 1.145 1 98.44 242 PRO B N 1
ATOM 4083 C CA . PRO B 1 242 ? -3.195 40.656 0.684 1 98.44 242 PRO B CA 1
ATOM 4084 C C . PRO B 1 242 ? -2.094 40.094 1.591 1 98.44 242 PRO B C 1
ATOM 4086 O O . PRO B 1 242 ? -1.083 39.594 1.102 1 98.44 242 PRO B O 1
ATOM 4089 N N . GLN B 1 243 ? -2.316 40.188 2.893 1 98.5 243 GLN B N 1
ATOM 4090 C CA . GLN B 1 243 ? -1.343 39.656 3.832 1 98.5 243 GLN B CA 1
ATOM 4091 C C . GLN B 1 243 ? -1.263 38.125 3.719 1 98.5 243 GLN B C 1
ATOM 4093 O O . GLN B 1 243 ? -0.177 37.562 3.799 1 98.5 243 GLN B O 1
ATOM 4098 N N . ALA B 1 244 ? -2.404 37.469 3.6 1 98.75 244 ALA B N 1
ATOM 4099 C CA . ALA B 1 244 ? -2.424 36.031 3.418 1 98.75 244 ALA B CA 1
ATOM 4100 C C . ALA B 1 244 ? -1.607 35.625 2.195 1 98.75 244 ALA B C 1
ATOM 4102 O O . ALA B 1 244 ? -0.8 34.688 2.262 1 98.75 244 ALA B O 1
ATOM 4103 N N . ALA B 1 245 ? -1.81 36.312 1.103 1 98.69 245 ALA B N 1
ATOM 4104 C CA . ALA B 1 245 ? -1.095 36.031 -0.137 1 98.69 245 ALA B CA 1
ATOM 4105 C C . ALA B 1 245 ? 0.407 36.219 0.032 1 98.69 245 ALA B C 1
ATOM 4107 O O . ALA B 1 245 ? 1.212 35.469 -0.487 1 98.69 245 ALA B O 1
ATOM 4108 N N . ARG B 1 246 ? 0.77 37.281 0.715 1 98.5 246 ARG B N 1
ATOM 4109 C CA . ARG B 1 246 ? 2.18 37.594 0.954 1 98.5 246 ARG B CA 1
ATOM 4110 C C . ARG B 1 246 ? 2.834 36.469 1.768 1 98.5 246 ARG B C 1
ATOM 4112 O O . ARG B 1 246 ? 3.943 36.031 1.452 1 98.5 246 ARG B O 1
ATOM 4119 N N . GLU B 1 247 ? 2.146 36.094 2.805 1 98.56 247 GLU B N 1
ATOM 4120 C CA . GLU B 1 247 ? 2.682 35 3.623 1 98.56 247 GLU B CA 1
ATOM 4121 C C . GLU B 1 247 ? 2.764 33.688 2.83 1 98.56 247 GLU B C 1
ATOM 4123 O O . GLU B 1 247 ? 3.723 32.938 2.973 1 98.56 247 GLU B O 1
ATOM 4128 N N . GLN B 1 248 ? 1.751 33.406 2.006 1 98.75 248 GLN B N 1
ATOM 4129 C CA . GLN B 1 248 ? 1.775 32.25 1.147 1 98.75 248 GLN B CA 1
ATOM 4130 C C . GLN B 1 248 ? 2.979 32.25 0.209 1 98.75 248 GLN B C 1
ATOM 4132 O O . GLN B 1 248 ? 3.617 31.234 -0.022 1 98.75 248 GLN B O 1
ATOM 4137 N N . GLU B 1 249 ? 3.24 33.406 -0.353 1 98.62 249 GLU B N 1
ATOM 4138 C CA . GLU B 1 249 ? 4.387 33.562 -1.246 1 98.62 249 GLU B CA 1
ATOM 4139 C C . GLU B 1 249 ? 5.695 33.281 -0.515 1 98.62 249 GLU B C 1
ATOM 4141 O O . GLU B 1 249 ? 6.578 32.594 -1.051 1 98.62 249 GLU B O 1
ATOM 4146 N N . ARG B 1 250 ? 5.844 33.812 0.697 1 98.56 250 ARG B N 1
ATOM 4147 C CA . ARG B 1 250 ? 7.023 33.531 1.515 1 98.56 250 ARG B CA 1
ATOM 4148 C C . ARG B 1 250 ? 7.176 32.031 1.77 1 98.56 250 ARG B C 1
ATOM 4150 O O . ARG B 1 250 ? 8.266 31.484 1.604 1 98.56 250 ARG B O 1
ATOM 4157 N N . LEU B 1 251 ? 6.074 31.391 2.098 1 98.81 251 LEU B N 1
ATOM 4158 C CA . LEU B 1 251 ? 6.074 29.969 2.373 1 98.81 251 LEU B CA 1
ATOM 4159 C C . LEU B 1 251 ? 6.375 29.172 1.108 1 98.81 251 LEU B C 1
ATOM 4161 O O . LEU B 1 251 ? 7.027 28.125 1.169 1 98.81 251 LEU B O 1
ATOM 4165 N N . ALA B 1 252 ? 5.84 29.641 -0.031 1 98.69 252 ALA B N 1
ATOM 4166 C CA . ALA B 1 252 ? 6.145 28.984 -1.302 1 98.69 252 ALA B CA 1
ATOM 4167 C C . ALA B 1 252 ? 7.641 29.047 -1.601 1 98.69 252 ALA B C 1
ATOM 4169 O O . ALA B 1 252 ? 8.219 28.078 -2.1 1 98.69 252 ALA B O 1
ATOM 4170 N N . GLY B 1 253 ? 8.219 30.219 -1.357 1 98.62 253 GLY B N 1
ATOM 4171 C CA . GLY B 1 253 ? 9.664 30.328 -1.499 1 98.62 253 GLY B CA 1
ATOM 4172 C C . GLY B 1 253 ? 10.422 29.344 -0.632 1 98.62 253 GLY B C 1
ATOM 4173 O O . GLY B 1 253 ? 11.375 28.719 -1.093 1 98.62 253 GLY B O 1
ATOM 4174 N N . LEU B 1 254 ? 10.031 29.203 0.628 1 98.81 254 LEU B N 1
ATOM 4175 C CA . LEU B 1 254 ? 10.648 28.266 1.555 1 98.81 254 LEU B CA 1
ATOM 4176 C C . LEU B 1 254 ? 10.422 26.828 1.106 1 98.81 254 LEU B C 1
ATOM 4178 O O . LEU B 1 254 ? 11.32 26 1.209 1 98.81 254 LEU B O 1
ATOM 4182 N N . PHE B 1 255 ? 9.242 26.516 0.57 1 98.69 255 PHE B N 1
ATOM 4183 C CA . PHE B 1 255 ? 8.828 25.188 0.176 1 98.69 255 PHE B CA 1
ATOM 4184 C C . PHE B 1 255 ? 9.727 24.641 -0.934 1 98.69 255 PHE B C 1
ATOM 4186 O O . PHE B 1 255 ? 9.898 23.422 -1.065 1 98.69 255 PHE B O 1
ATOM 4193 N N . ALA B 1 256 ? 10.336 25.516 -1.694 1 98.31 256 ALA B N 1
ATOM 4194 C CA . ALA B 1 256 ? 11.188 25.109 -2.809 1 98.31 256 ALA B CA 1
ATOM 4195 C C . ALA B 1 256 ? 12.336 24.219 -2.328 1 98.31 256 ALA B C 1
ATOM 4197 O O . ALA B 1 256 ? 12.984 23.531 -3.129 1 98.31 256 ALA B O 1
ATOM 4198 N N . MET B 1 257 ? 12.523 24.141 -0.986 1 98.5 257 MET B N 1
ATOM 4199 C CA . MET B 1 257 ? 13.57 23.297 -0.422 1 98.5 257 MET B CA 1
ATOM 4200 C C . MET B 1 257 ? 13.336 21.828 -0.774 1 98.5 257 MET B C 1
ATOM 4202 O O . MET B 1 257 ? 14.273 21.047 -0.813 1 98.5 257 MET B O 1
ATOM 4206 N N . VAL B 1 258 ? 12.102 21.469 -1.069 1 98.06 258 VAL B N 1
ATOM 4207 C CA . VAL B 1 258 ? 11.766 20.062 -1.314 1 98.06 258 VAL B CA 1
ATOM 4208 C C . VAL B 1 258 ? 12.398 19.609 -2.627 1 98.06 258 VAL B C 1
ATOM 4210 O O . VAL B 1 258 ? 12.477 18.406 -2.896 1 98.06 258 VAL B O 1
ATOM 4213 N N . ASP B 1 259 ? 12.867 20.547 -3.438 1 97.44 259 ASP B N 1
ATOM 4214 C CA . ASP B 1 259 ? 13.453 20.219 -4.738 1 97.44 259 ASP B CA 1
ATOM 4215 C C . ASP B 1 259 ? 14.977 20.188 -4.66 1 97.44 259 ASP B C 1
ATOM 4217 O O . ASP B 1 259 ? 15.656 20.141 -5.691 1 97.44 259 ASP B O 1
ATOM 4221 N N . ALA B 1 260 ? 15.492 20.219 -3.475 1 97.5 260 ALA B N 1
ATOM 4222 C CA . ALA B 1 260 ? 16.938 20.312 -3.279 1 97.5 260 ALA B CA 1
ATOM 4223 C C . ALA B 1 260 ? 17.641 19.062 -3.766 1 97.5 260 ALA B C 1
ATOM 4225 O O . ALA B 1 260 ? 18.781 19.109 -4.234 1 97.5 260 ALA B O 1
ATOM 4226 N N . GLY B 1 261 ? 17.016 17.891 -3.59 1 96.69 261 GLY B N 1
ATOM 4227 C CA . GLY B 1 261 ? 17.625 16.641 -4.02 1 96.69 261 GLY B CA 1
ATOM 4228 C C . GLY B 1 261 ? 17.625 16.469 -5.527 1 96.69 261 GLY B C 1
ATOM 4229 O O . GLY B 1 261 ? 16.625 16.734 -6.191 1 96.69 261 GLY B O 1
ATOM 4230 N N . PRO B 1 262 ? 18.766 16.031 -6.102 1 95.62 262 PRO B N 1
ATOM 4231 C CA . PRO B 1 262 ? 18.828 15.852 -7.555 1 95.62 262 PRO B CA 1
ATOM 4232 C C . PRO B 1 262 ? 17.906 14.734 -8.047 1 95.62 262 PRO B C 1
ATOM 4234 O O . PRO B 1 262 ? 18.047 13.586 -7.613 1 95.62 262 PRO B O 1
ATOM 4237 N N . GLU B 1 263 ? 17.094 14.984 -9.016 1 93.44 263 GLU B N 1
ATOM 4238 C CA . GLU B 1 263 ? 16.062 14.07 -9.492 1 93.44 263 GLU B CA 1
ATOM 4239 C C . GLU B 1 263 ? 16.672 12.82 -10.102 1 93.44 263 GLU B C 1
ATOM 4241 O O . GLU B 1 263 ? 16.062 11.75 -10.086 1 93.44 263 GLU B O 1
ATOM 4246 N N . ALA B 1 264 ? 17.859 12.938 -10.641 1 94.12 264 ALA B N 1
ATOM 4247 C CA . ALA B 1 264 ? 18.516 11.797 -11.266 1 94.12 264 ALA B CA 1
ATOM 4248 C C . ALA B 1 264 ? 19 10.797 -10.219 1 94.12 264 ALA B C 1
ATOM 4250 O O . ALA B 1 264 ? 19.281 9.641 -10.531 1 94.12 264 ALA B O 1
ATOM 4251 N N . GLU B 1 265 ? 18.984 11.25 -8.961 1 94.75 265 GLU B N 1
ATOM 4252 C CA . GLU B 1 265 ? 19.688 10.43 -7.977 1 94.75 265 GLU B CA 1
ATOM 4253 C C . GLU B 1 265 ? 18.734 9.953 -6.883 1 94.75 265 GLU B C 1
ATOM 4255 O O . GLU B 1 265 ? 19.047 9.023 -6.141 1 94.75 265 GLU B O 1
ATOM 4260 N N . MET B 1 266 ? 17.656 10.656 -6.766 1 95.5 266 MET B N 1
ATOM 4261 C CA . MET B 1 266 ? 16.766 10.297 -5.66 1 95.5 266 MET B CA 1
ATOM 4262 C C . MET B 1 266 ? 15.312 10.633 -6 1 95.5 266 MET B C 1
ATOM 4264 O O . MET B 1 266 ? 15.055 11.469 -6.871 1 95.5 266 MET B O 1
ATOM 4268 N N . GLY B 1 267 ? 14.438 9.938 -5.32 1 94.75 267 GLY B N 1
ATOM 4269 C CA . GLY B 1 267 ? 13.023 10.172 -5.527 1 94.75 267 GLY B CA 1
ATOM 4270 C C . GLY B 1 267 ? 12.523 11.43 -4.852 1 94.75 267 GLY B C 1
ATOM 4271 O O . GLY B 1 267 ? 13.188 11.977 -3.973 1 94.75 267 GLY B O 1
ATOM 4272 N N . ARG B 1 268 ? 11.359 11.875 -5.273 1 94.06 268 ARG B N 1
ATOM 4273 C CA . ARG B 1 268 ? 10.742 13.094 -4.758 1 94.06 268 ARG B CA 1
ATOM 4274 C C . ARG B 1 268 ? 10.469 12.977 -3.262 1 94.06 268 ARG B C 1
ATOM 4276 O O . ARG B 1 268 ? 10.586 13.961 -2.525 1 94.06 268 ARG B O 1
ATOM 4283 N N . SER B 1 269 ? 10.07 11.781 -2.816 1 95.75 269 SER B N 1
ATOM 4284 C CA . SER B 1 269 ? 9.82 11.578 -1.394 1 95.75 269 SER B CA 1
ATOM 4285 C C . SER B 1 269 ? 11.102 11.742 -0.58 1 95.75 269 SER B C 1
ATOM 4287 O O . SER B 1 269 ? 11.102 12.406 0.464 1 95.75 269 SER B O 1
ATOM 4289 N N . SER B 1 270 ? 12.195 11.203 -1.083 1 97.31 270 SER B N 1
ATOM 4290 C CA . SER B 1 270 ? 13.492 11.352 -0.436 1 97.31 270 SER B CA 1
ATOM 4291 C C . SER B 1 270 ? 13.891 12.82 -0.321 1 97.31 270 SER B C 1
ATOM 4293 O O . SER B 1 270 ? 14.352 13.266 0.733 1 97.31 270 SER B O 1
ATOM 4295 N N . SER B 1 271 ? 13.711 13.484 -1.418 1 98.19 271 SER B N 1
ATOM 4296 C CA . SER B 1 271 ? 14.117 14.883 -1.457 1 98.19 271 SER B CA 1
ATOM 4297 C C . SER B 1 271 ? 13.273 15.734 -0.511 1 98.19 271 SER B C 1
ATOM 4299 O O . SER B 1 271 ? 13.805 16.5 0.284 1 98.19 271 SER B O 1
ATOM 4301 N N . ALA B 1 272 ? 11.977 15.617 -0.579 1 98 272 ALA B N 1
ATOM 4302 C CA . ALA B 1 272 ? 11.062 16.453 0.198 1 98 272 ALA B CA 1
ATOM 4303 C C . ALA B 1 272 ? 11.211 16.188 1.692 1 98 272 ALA B C 1
ATOM 4305 O O . ALA B 1 272 ? 11.414 17.109 2.48 1 98 272 ALA B O 1
ATOM 4306 N N . LEU B 1 273 ? 11.164 14.922 2.104 1 98.25 273 LEU B N 1
ATOM 4307 C CA . LEU B 1 273 ? 11.266 14.57 3.516 1 98.25 273 LEU B CA 1
ATOM 4308 C C . LEU B 1 273 ? 12.68 14.82 4.039 1 98.25 273 LEU B C 1
ATOM 4310 O O . LEU B 1 273 ? 12.852 15.25 5.18 1 98.25 273 LEU B O 1
ATOM 4314 N N . GLY B 1 274 ? 13.617 14.516 3.135 1 98.44 274 GLY B N 1
ATOM 4315 C CA . GLY B 1 274 ? 14.984 14.852 3.502 1 98.44 274 GLY B CA 1
ATOM 4316 C C . GLY B 1 274 ? 15.188 16.328 3.762 1 98.44 274 GLY B C 1
ATOM 4317 O O . GLY B 1 274 ? 15.891 16.719 4.695 1 98.44 274 GLY B O 1
ATOM 4318 N N . ALA B 1 275 ? 14.555 17.141 2.957 1 98.81 275 ALA B N 1
ATOM 4319 C CA . ALA B 1 275 ? 14.688 18.594 3.115 1 98.81 275 ALA B CA 1
ATOM 4320 C C . ALA B 1 275 ? 14.039 19.062 4.418 1 98.81 275 ALA B C 1
ATOM 4322 O O . ALA B 1 275 ? 14.602 19.891 5.137 1 98.81 275 ALA B O 1
ATOM 4323 N N . PHE B 1 276 ? 12.836 18.594 4.727 1 98.81 276 PHE B N 1
ATOM 4324 C CA . PHE B 1 276 ? 12.188 18.953 5.973 1 98.81 276 PHE B CA 1
ATOM 4325 C C . PHE B 1 276 ? 13.039 18.562 7.172 1 98.81 276 PHE B C 1
ATOM 4327 O O . PHE B 1 276 ? 13.234 19.359 8.094 1 98.81 276 PHE B O 1
ATOM 4334 N N . LYS B 1 277 ? 13.586 17.359 7.148 1 98.69 277 LYS B N 1
ATOM 4335 C CA . LYS B 1 277 ? 14.352 16.859 8.289 1 98.69 277 LYS B CA 1
ATOM 4336 C C . LYS B 1 277 ? 15.703 17.562 8.391 1 98.69 277 LYS B C 1
ATOM 4338 O O . LYS B 1 277 ? 16.203 17.828 9.484 1 98.69 277 LYS B O 1
ATOM 4343 N N . ALA B 1 278 ? 16.281 17.859 7.254 1 98.69 278 ALA B N 1
ATOM 4344 C CA . ALA B 1 278 ? 17.5 18.672 7.266 1 98.69 278 ALA B CA 1
ATOM 4345 C C . ALA B 1 278 ? 17.234 20.047 7.867 1 98.69 278 ALA B C 1
ATOM 4347 O O . ALA B 1 278 ? 18.016 20.547 8.672 1 98.69 278 ALA B O 1
ATOM 4348 N N . ALA B 1 279 ? 16.156 20.672 7.449 1 98.94 279 ALA B N 1
ATOM 4349 C CA . ALA B 1 279 ? 15.789 21.984 7.977 1 98.94 279 ALA B CA 1
ATOM 4350 C C . ALA B 1 279 ? 15.602 21.938 9.492 1 98.94 279 ALA B C 1
ATOM 4352 O O . ALA B 1 279 ? 16.109 22.797 10.211 1 98.94 279 ALA B O 1
ATOM 4353 N N . LEU B 1 280 ? 14.891 20.891 9.953 1 98.94 280 LEU B N 1
ATOM 4354 C CA . LEU B 1 280 ? 14.625 20.75 11.383 1 98.94 280 LEU B CA 1
ATOM 4355 C C . LEU B 1 280 ? 15.922 20.531 12.156 1 98.94 280 LEU B C 1
ATOM 4357 O O . LEU B 1 280 ? 16.078 21.047 13.273 1 98.94 280 LEU B O 1
ATOM 4361 N N . ARG B 1 281 ? 16.797 19.766 11.586 1 98.75 281 ARG B N 1
ATOM 4362 C CA . ARG B 1 281 ? 18.094 19.562 12.227 1 98.75 281 ARG B CA 1
ATOM 4363 C C . ARG B 1 281 ? 18.875 20.891 12.297 1 98.75 281 ARG B C 1
ATOM 4365 O O . ARG B 1 281 ? 19.422 21.234 13.344 1 98.75 281 ARG B O 1
ATOM 4372 N N . LEU B 1 282 ? 18.875 21.625 11.195 1 98.75 282 LEU B N 1
ATOM 4373 C CA . LEU B 1 282 ? 19.578 22.906 11.117 1 98.75 282 LEU B CA 1
ATOM 4374 C C . LEU B 1 282 ? 19 23.891 12.117 1 98.75 282 LEU B C 1
ATOM 4376 O O . LEU B 1 282 ? 19.734 24.703 12.688 1 98.75 282 LEU B O 1
ATOM 4380 N N . LEU B 1 283 ? 17.703 23.812 12.359 1 98.75 283 LEU B N 1
ATOM 4381 C CA . LEU B 1 283 ? 17.016 24.719 13.281 1 98.75 283 LEU B CA 1
ATOM 4382 C C . LEU B 1 283 ? 17.203 24.25 14.719 1 98.75 283 LEU B C 1
ATOM 4384 O O . LEU B 1 283 ? 16.781 24.938 15.656 1 98.75 283 LEU B O 1
ATOM 4388 N N . GLY B 1 284 ? 17.781 23.094 14.938 1 98.5 284 GLY B N 1
ATOM 4389 C CA . GLY B 1 284 ? 18.078 22.578 16.266 1 98.5 284 GLY B CA 1
ATOM 4390 C C . GLY B 1 284 ? 16.906 21.859 16.906 1 98.5 284 GLY B C 1
ATOM 4391 O O . GLY B 1 284 ? 16.891 21.641 18.109 1 98.5 284 GLY B O 1
ATOM 4392 N N . VAL B 1 285 ? 15.961 21.516 16.078 1 98.75 285 VAL B N 1
ATOM 4393 C CA . VAL B 1 285 ? 14.742 20.906 16.609 1 98.75 285 VAL B CA 1
ATOM 4394 C C . VAL B 1 285 ? 14.945 19.406 16.766 1 98.75 285 VAL B C 1
ATOM 4396 O O . VAL B 1 285 ? 14.469 18.812 17.734 1 98.75 285 VAL B O 1
ATOM 4399 N N . ILE B 1 286 ? 15.562 18.766 15.797 1 98.81 286 ILE B N 1
ATOM 4400 C CA . ILE B 1 286 ? 15.828 17.328 15.891 1 98.81 286 ILE B CA 1
ATOM 4401 C C . ILE B 1 286 ? 17.328 17.062 15.789 1 98.81 286 ILE B C 1
ATOM 4403 O O . ILE B 1 286 ? 18.078 17.891 15.266 1 98.81 286 ILE B O 1
ATOM 4407 N N . ASP B 1 287 ? 17.781 15.906 16.25 1 98.56 287 ASP B N 1
ATOM 4408 C CA . ASP B 1 287 ? 19.219 15.617 16.344 1 98.56 287 ASP B CA 1
ATOM 4409 C C . ASP B 1 287 ? 19.734 14.984 15.062 1 98.56 287 ASP B C 1
ATOM 4411 O O . ASP B 1 287 ? 20.891 15.219 14.68 1 98.56 287 ASP B O 1
ATOM 4415 N N . CYS B 1 288 ? 18.953 14.148 14.484 1 98.06 288 CYS B N 1
ATOM 4416 C CA . CYS B 1 288 ? 19.328 13.398 13.297 1 98.06 288 CYS B CA 1
ATOM 4417 C C . CYS B 1 288 ? 18.375 13.672 12.148 1 98.06 288 CYS B C 1
ATOM 4419 O O . CYS B 1 288 ? 17.156 13.57 12.312 1 98.06 288 CYS B O 1
ATOM 4421 N N . GLY B 1 289 ? 18.875 14.078 10.953 1 97.62 289 GLY B N 1
ATOM 4422 C CA . GLY B 1 289 ? 18.047 14.453 9.812 1 97.62 289 GLY B CA 1
ATOM 4423 C C . GLY B 1 289 ? 17.812 13.312 8.844 1 97.62 289 GLY B C 1
ATOM 4424 O O . GLY B 1 289 ? 17.281 13.531 7.75 1 97.62 289 GLY B O 1
ATOM 4425 N N . ASP B 1 290 ? 18.109 12.055 9.219 1 97.38 290 ASP B N 1
ATOM 4426 C CA . ASP B 1 290 ? 18.016 10.922 8.305 1 97.38 290 ASP B CA 1
ATOM 4427 C C . ASP B 1 290 ? 16.547 10.555 8.031 1 97.38 290 ASP B C 1
ATOM 4429 O O . ASP B 1 290 ? 15.711 10.625 8.922 1 97.38 290 ASP B O 1
ATOM 4433 N N . THR B 1 291 ? 16.266 10.219 6.762 1 98 291 THR B N 1
ATOM 4434 C CA . THR B 1 291 ? 14.984 9.641 6.375 1 98 291 THR B CA 1
ATOM 4435 C C . THR B 1 291 ? 15.031 8.117 6.461 1 98 291 THR B C 1
ATOM 4437 O O . THR B 1 291 ? 16.109 7.531 6.598 1 98 291 THR B O 1
ATOM 4440 N N . ALA B 1 292 ? 13.906 7.492 6.449 1 97.94 292 ALA B N 1
ATOM 4441 C CA . ALA B 1 292 ? 13.812 6.039 6.574 1 97.94 292 ALA B CA 1
ATOM 4442 C C . ALA B 1 292 ? 14.312 5.348 5.305 1 97.94 292 ALA B C 1
ATOM 4444 O O . ALA B 1 292 ? 14.031 5.801 4.195 1 97.94 292 ALA B O 1
ATOM 4445 N N . PHE B 1 293 ? 14.984 4.254 5.48 1 96.88 293 PHE B N 1
ATOM 4446 C CA . PHE B 1 293 ? 15.375 3.41 4.355 1 96.88 293 PHE B CA 1
ATOM 4447 C C . PHE B 1 293 ? 14.141 2.85 3.652 1 96.88 293 PHE B C 1
ATOM 4449 O O . PHE B 1 293 ? 13.164 2.473 4.305 1 96.88 293 PHE B O 1
ATOM 4456 N N . PRO B 1 294 ? 14.102 2.793 2.27 1 97.25 294 PRO B N 1
ATOM 4457 C CA . PRO B 1 294 ? 15.219 2.912 1.332 1 97.25 294 PRO B CA 1
ATOM 4458 C C . PRO B 1 294 ? 15.352 4.316 0.748 1 97.25 294 PRO B C 1
ATOM 4460 O O . PRO B 1 294 ? 16 4.5 -0.281 1 97.25 294 PRO B O 1
ATOM 4463 N N . GLN B 1 295 ? 14.664 5.336 1.363 1 97.94 295 GLN B N 1
ATOM 4464 C CA . GLN B 1 295 ? 14.883 6.711 0.932 1 97.94 295 GLN B CA 1
ATOM 4465 C C . GLN B 1 295 ? 16.375 7.055 0.936 1 97.94 295 GLN B C 1
ATOM 4467 O O . GLN B 1 295 ? 17.125 6.586 1.798 1 97.94 295 GLN B O 1
ATOM 4472 N N . ILE B 1 296 ? 16.75 7.832 -0.024 1 97.81 296 ILE B N 1
ATOM 4473 C CA . ILE B 1 296 ? 18.141 8.242 -0.154 1 97.81 296 ILE B CA 1
ATOM 4474 C C . ILE B 1 296 ? 18.375 9.547 0.608 1 97.81 296 ILE B C 1
ATOM 4476 O O . ILE B 1 296 ? 17.578 10.477 0.506 1 97.81 296 ILE B O 1
ATOM 4480 N N . GLN B 1 297 ? 19.438 9.594 1.407 1 97.75 297 GLN B N 1
ATOM 4481 C CA . GLN B 1 297 ? 19.734 10.758 2.236 1 97.75 297 GLN B CA 1
ATOM 4482 C C . GLN B 1 297 ? 20.203 11.93 1.389 1 97.75 297 GLN B C 1
ATOM 4484 O O . GLN B 1 297 ? 20.906 11.742 0.385 1 97.75 297 GLN B O 1
ATOM 4489 N N . LEU B 1 298 ? 19.828 13.141 1.822 1 97.56 298 LEU B N 1
ATOM 4490 C CA . LEU B 1 298 ? 20.359 14.328 1.174 1 97.56 298 LEU B CA 1
ATOM 4491 C C . LEU B 1 298 ? 21.875 14.445 1.414 1 97.56 298 LEU B C 1
ATOM 4493 O O . LEU B 1 298 ? 22.344 14.188 2.521 1 97.56 298 LEU B O 1
ATOM 4497 N N . GLY B 1 299 ? 22.562 14.812 0.378 1 96.69 299 GLY B N 1
ATOM 4498 C CA . GLY B 1 299 ? 23.969 15.102 0.517 1 96.69 299 GLY B CA 1
ATOM 4499 C C . GLY B 1 299 ? 24.25 16.516 0.996 1 96.69 299 GLY B C 1
ATOM 4500 O O . GLY B 1 299 ? 23.312 17.266 1.286 1 96.69 299 GLY B O 1
ATOM 4501 N N . ALA B 1 300 ? 25.453 16.922 1.071 1 97.44 300 ALA B N 1
ATOM 4502 C CA . ALA B 1 300 ? 25.891 18.188 1.617 1 97.44 300 ALA B CA 1
ATOM 4503 C C . ALA B 1 300 ? 25.375 19.359 0.779 1 97.44 300 ALA B C 1
ATOM 4505 O O . ALA B 1 300 ? 24.953 20.375 1.321 1 97.44 300 ALA B O 1
ATOM 4506 N N . ALA B 1 301 ? 25.391 19.234 -0.469 1 97.69 301 ALA B N 1
ATOM 4507 C CA . ALA B 1 301 ? 25 20.328 -1.342 1 97.69 301 ALA B CA 1
ATOM 4508 C C . ALA B 1 301 ? 23.5 20.609 -1.211 1 97.69 301 ALA B C 1
ATOM 4510 O O . ALA B 1 301 ? 23.109 21.766 -1.031 1 97.69 301 ALA B O 1
ATOM 4511 N N . PRO B 1 302 ? 22.656 19.578 -1.273 1 98 302 PRO B N 1
ATOM 4512 C CA . PRO B 1 302 ? 21.234 19.828 -1.034 1 98 302 PRO B CA 1
ATOM 4513 C C . PRO B 1 302 ? 20.969 20.406 0.35 1 98 302 PRO B C 1
ATOM 4515 O O . PRO B 1 302 ? 20.109 21.281 0.498 1 98 302 PRO B O 1
ATOM 4518 N N . VAL B 1 303 ? 21.672 19.984 1.327 1 98.38 303 VAL B N 1
ATOM 4519 C CA . VAL B 1 303 ? 21.484 20.516 2.674 1 98.38 303 VAL B CA 1
ATOM 4520 C C . VAL B 1 303 ? 21.859 22 2.711 1 98.38 303 VAL B C 1
ATOM 4522 O O . VAL B 1 303 ? 21.219 22.797 3.4 1 98.38 303 VAL B O 1
ATOM 4525 N N . ALA B 1 304 ? 22.891 22.375 1.977 1 98.38 304 ALA B N 1
ATOM 4526 C CA . ALA B 1 304 ? 23.266 23.781 1.872 1 98.38 304 ALA B CA 1
ATOM 4527 C C . ALA B 1 304 ? 22.156 24.594 1.222 1 98.38 304 ALA B C 1
ATOM 4529 O O . ALA B 1 304 ? 21.938 25.75 1.594 1 98.38 304 ALA B O 1
ATOM 4530 N N . GLU B 1 305 ? 21.562 24 0.273 1 98.38 305 GLU B N 1
ATOM 4531 C CA . GLU B 1 305 ? 20.438 24.672 -0.355 1 98.38 305 GLU B CA 1
ATOM 4532 C C . GLU B 1 305 ? 19.297 24.859 0.639 1 98.38 305 GLU B C 1
ATOM 4534 O O . GLU B 1 305 ? 18.656 25.922 0.655 1 98.38 305 GLU B O 1
ATOM 4539 N N . VAL B 1 306 ? 19.031 23.859 1.456 1 98.81 306 VAL B N 1
ATOM 4540 C CA . VAL B 1 306 ? 18 23.969 2.494 1 98.81 306 VAL B CA 1
ATOM 4541 C C . VAL B 1 306 ? 18.344 25.109 3.449 1 98.81 306 VAL B C 1
ATOM 4543 O O . VAL B 1 306 ? 17.484 25.906 3.807 1 98.81 306 VAL B O 1
ATOM 4546 N N . ASP B 1 307 ? 19.578 25.219 3.836 1 98.69 307 ASP B N 1
ATOM 4547 C CA . ASP B 1 307 ? 20.047 26.297 4.703 1 98.69 307 ASP B CA 1
ATOM 4548 C C . ASP B 1 307 ? 19.766 27.656 4.078 1 98.69 307 ASP B C 1
ATOM 4550 O O . ASP B 1 307 ? 19.281 28.578 4.754 1 98.69 307 ASP B O 1
ATOM 4554 N N . ALA B 1 308 ? 20.047 27.797 2.836 1 98.5 308 ALA B N 1
ATOM 4555 C CA . ALA B 1 308 ? 19.844 29.047 2.129 1 98.5 308 ALA B CA 1
ATOM 4556 C C . ALA B 1 308 ? 18.375 29.438 2.109 1 98.5 308 ALA B C 1
ATOM 4558 O O . ALA B 1 308 ? 18.031 30.609 2.264 1 98.5 308 ALA B O 1
ATOM 4559 N N . ARG B 1 309 ? 17.562 28.438 1.889 1 98.62 309 ARG B N 1
ATOM 4560 C CA . ARG B 1 309 ? 16.125 28.688 1.853 1 98.62 309 ARG B CA 1
ATOM 4561 C C . ARG B 1 309 ? 15.609 29.109 3.223 1 98.62 309 ARG B C 1
ATOM 4563 O O . ARG B 1 309 ? 14.742 29.984 3.324 1 98.62 309 ARG B O 1
ATOM 4570 N N . LEU B 1 310 ? 16.109 28.484 4.293 1 98.69 310 LEU B N 1
ATOM 4571 C CA . LEU B 1 310 ? 15.734 28.875 5.648 1 98.69 310 LEU B CA 1
ATOM 4572 C C . LEU B 1 310 ? 16.078 30.328 5.91 1 98.69 310 LEU B C 1
ATOM 4574 O O . LEU B 1 310 ? 15.227 31.094 6.359 1 98.69 310 LEU B O 1
ATOM 4578 N N . ARG B 1 311 ? 17.25 30.734 5.574 1 98.19 311 ARG B N 1
ATOM 4579 C CA . ARG B 1 311 ? 17.719 32.094 5.82 1 98.19 311 ARG B CA 1
ATOM 4580 C C . ARG B 1 311 ? 16.922 33.094 5.008 1 98.19 311 ARG B C 1
ATOM 4582 O O . ARG B 1 311 ? 16.562 34.156 5.516 1 98.19 311 ARG B O 1
ATOM 4589 N N . ALA B 1 312 ? 16.672 32.75 3.811 1 98.06 312 ALA B N 1
ATOM 4590 C CA . ALA B 1 312 ? 15.891 33.625 2.949 1 98.06 312 ALA B CA 1
ATOM 4591 C C . ALA B 1 312 ? 14.484 33.844 3.51 1 98.06 312 ALA B C 1
ATOM 4593 O O . ALA B 1 312 ? 13.891 34.906 3.318 1 98.06 312 ALA B O 1
ATOM 4594 N N . ALA B 1 313 ? 14.016 32.844 4.23 1 97.94 313 ALA B N 1
ATOM 4595 C CA . ALA B 1 313 ? 12.664 32.906 4.781 1 97.94 313 ALA B CA 1
ATOM 4596 C C . ALA B 1 313 ? 12.664 33.531 6.172 1 97.94 313 ALA B C 1
ATOM 4598 O O . ALA B 1 313 ? 11.609 33.688 6.797 1 97.94 313 ALA B O 1
ATOM 4599 N N . GLY B 1 314 ? 13.805 33.906 6.66 1 97.31 314 GLY B N 1
ATOM 4600 C CA . GLY B 1 314 ? 13.914 34.562 7.953 1 97.31 314 GLY B CA 1
ATOM 4601 C C . GLY B 1 314 ? 14.016 33.594 9.109 1 97.31 314 GLY B C 1
ATOM 4602 O O . GLY B 1 314 ? 13.711 33.938 10.25 1 97.31 314 GLY B O 1
ATOM 4603 N N . LEU B 1 315 ? 14.305 32.344 8.805 1 97.88 315 LEU B N 1
ATOM 4604 C CA . LEU B 1 315 ? 14.531 31.312 9.828 1 97.88 315 LEU B CA 1
ATOM 4605 C C . LEU B 1 315 ? 16.031 31.062 10.016 1 97.88 315 LEU B C 1
ATOM 4607 O O . LEU B 1 315 ? 16.719 30.703 9.062 1 97.88 315 LEU B O 1
ATOM 4611 N N . THR B 1 316 ? 16.547 31.25 11.172 1 95.94 316 THR B N 1
ATOM 4612 C CA . THR B 1 316 ? 17.984 31.234 11.414 1 95.94 316 THR B CA 1
ATOM 4613 C C . THR B 1 316 ? 18.422 29.859 11.922 1 95.94 316 THR B C 1
ATOM 4615 O O . THR B 1 316 ? 18.125 29.484 13.062 1 95.94 316 THR B O 1
ATOM 4618 N N . PRO B 1 317 ? 19.188 29.156 11.148 1 96.25 317 PRO B N 1
ATOM 4619 C CA . PRO B 1 317 ? 19.734 27.875 11.625 1 96.25 317 PRO B CA 1
ATOM 4620 C C . PRO B 1 317 ? 20.625 28.047 12.852 1 96.25 317 PRO B C 1
ATOM 4622 O O . PRO B 1 317 ? 21.297 29.062 12.992 1 96.25 317 PRO B O 1
ATOM 4625 N N . VAL B 1 318 ? 20.672 27.062 13.664 1 95.44 318 VAL B N 1
ATOM 4626 C CA . VAL B 1 318 ? 21.484 27.125 14.859 1 95.44 318 VAL B CA 1
ATOM 4627 C C . VAL B 1 318 ? 22.562 26.047 14.812 1 95.44 318 VAL B C 1
ATOM 4629 O O . VAL B 1 318 ? 23.391 25.938 15.727 1 95.44 318 VAL B O 1
ATOM 4632 N N . ARG B 1 319 ? 22.531 25.203 13.875 1 88 319 ARG B N 1
ATOM 4633 C CA . ARG B 1 319 ? 23.547 24.188 13.594 1 88 319 ARG B CA 1
ATOM 4634 C C . ARG B 1 319 ? 24.141 24.375 12.203 1 88 319 ARG B C 1
ATOM 4636 O O . ARG B 1 319 ? 23.5 24.938 11.32 1 88 319 ARG B O 1
#

Organism: NCBI:txid40318